Protein AF-0000000074029827 (afdb_homodimer)

Solvent-accessible surface area (backbone atoms only — not comparable to full-atom values): 20077 Å² total; per-residue (Å²): 106,70,66,58,50,53,51,23,41,53,33,20,45,61,33,64,25,46,60,49,81,31,71,35,63,67,57,44,48,53,52,51,54,60,72,42,65,88,55,52,42,36,9,39,39,93,33,58,38,49,54,74,58,47,48,67,61,53,40,48,75,71,68,38,49,73,27,43,38,88,80,49,56,79,92,47,23,65,62,28,46,53,51,15,33,64,13,56,30,29,38,35,50,58,49,14,33,24,45,70,36,36,39,37,36,70,30,34,55,33,62,50,66,35,33,68,35,37,68,19,48,29,29,42,32,43,35,22,54,74,34,58,22,78,36,70,68,51,26,51,50,44,30,43,51,55,26,48,14,60,48,30,40,74,71,66,38,80,32,70,17,33,75,72,48,43,64,72,84,72,73,47,93,53,58,46,74,13,31,37,39,33,38,58,28,48,29,74,68,30,53,46,33,39,39,39,22,66,38,81,46,59,84,108,69,67,57,50,53,51,22,41,52,33,20,44,64,34,64,26,47,61,48,81,29,72,37,64,66,56,43,48,53,52,51,55,60,72,44,65,88,53,51,42,34,8,41,38,90,35,57,38,51,57,75,60,45,47,69,59,54,42,47,76,71,68,36,49,71,26,40,39,87,80,49,57,79,91,47,23,66,62,28,46,53,52,15,33,64,14,54,32,30,39,34,50,59,50,13,34,25,45,70,36,34,40,37,37,69,32,33,55,32,62,50,67,34,33,68,34,36,68,19,48,28,28,41,34,43,35,24,54,76,33,58,22,78,35,70,68,51,28,52,51,44,28,41,50,53,27,47,13,58,49,29,42,73,70,66,37,81,32,69,17,33,74,70,49,45,64,72,84,72,74,45,93,52,57,45,73,14,31,38,37,34,38,56,29,48,29,74,68,31,53,48,34,39,39,38,21,66,37,81,47,60,86

Sequence (406 aa):
METIVKELIRNLEKRKINAKFFNTKEEAKTEILKELETHTNIGIGGSMTIMEMNLHEELMKKGKNVHWHWLVEPEKRNEVRQLASNADVYLTSTNALTESGELVNIDGMGNRVSAMYYGPKKVVVVCGINKICSDLISAMDRIKAEACPPNAKRLGLKTPCALTGNCNNCLSEDRMCNVTVIINHKPMTIDLNVYIIGESLGFMETIVKELIRNLEKRKINAKFFNTKEEAKTEILKELETHTNIGIGGSMTIMEMNLHEELMKKGKNVHWHWLVEPEKRNEVRQLASNADVYLTSTNALTESGELVNIDGMGNRVSAMYYGPKKVVVVCGINKICSDLISAMDRIKAEACPPNAKRLGLKTPCALTGNCNNCLSEDRMCNVTVIINHKPMTIDLNVYIIGESLGF

Structure (mmCIF, N/CA/C/O backbone):
data_AF-0000000074029827-model_v1
#
loop_
_entity.id
_entity.type
_entity.pdbx_description
1 polymer 'Uncharacterized ACR, YkgG family COG1556'
#
loop_
_atom_site.group_PDB
_atom_site.id
_atom_site.type_symbol
_atom_site.label_atom_id
_atom_s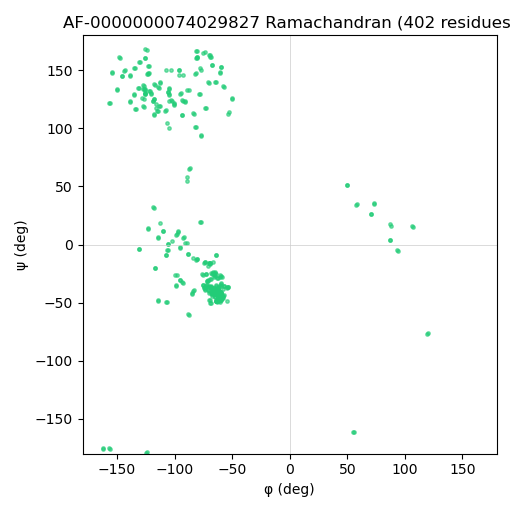ite.label_alt_id
_atom_site.label_comp_id
_atom_site.label_asym_id
_atom_site.label_entity_id
_atom_site.label_seq_id
_atom_site.pdbx_PDB_ins_code
_atom_site.Cartn_x
_atom_site.Cartn_y
_atom_site.Cartn_z
_atom_site.occupancy
_atom_site.B_iso_or_equiv
_atom_site.auth_seq_id
_atom_site.auth_comp_id
_atom_site.auth_asym_id
_atom_site.auth_atom_id
_atom_site.pdbx_PDB_model_num
ATOM 1 N N . MET A 1 1 ? 4.23 16.156 26.719 1 69.12 1 MET A N 1
ATOM 2 C CA . MET A 1 1 ? 3.932 16.203 25.297 1 69.12 1 MET A CA 1
ATOM 3 C C . MET A 1 1 ? 5.152 16.641 24.5 1 69.12 1 MET A C 1
ATOM 5 O O . MET A 1 1 ? 5.516 16 23.5 1 69.12 1 MET A O 1
ATOM 9 N N . GLU A 1 2 ? 5.898 17.547 25.078 1 76.81 2 GLU A N 1
ATOM 10 C CA . GLU A 1 2 ? 7.074 18.062 24.375 1 76.81 2 GLU A CA 1
ATOM 11 C C . GLU A 1 2 ? 8.156 16.984 24.266 1 76.81 2 GLU A C 1
ATOM 13 O O . GLU A 1 2 ? 8.742 16.781 23.203 1 76.81 2 GLU A O 1
ATOM 18 N N . THR A 1 3 ? 8.25 16.172 25.344 1 87.12 3 THR A N 1
ATOM 19 C CA . THR A 1 3 ? 9.297 15.156 25.344 1 87.12 3 THR A CA 1
ATOM 20 C C . THR A 1 3 ? 8.938 14.016 24.375 1 87.12 3 THR A C 1
ATOM 22 O O . THR A 1 3 ? 9.797 13.523 23.656 1 87.12 3 THR A O 1
ATOM 25 N N . ILE A 1 4 ? 7.664 13.727 24.344 1 91.25 4 ILE A N 1
ATOM 26 C CA . ILE A 1 4 ? 7.207 12.633 23.5 1 91.25 4 ILE A CA 1
ATOM 27 C C . ILE A 1 4 ? 7.402 13 22.031 1 91.25 4 ILE A C 1
ATOM 29 O O . ILE A 1 4 ? 7.879 12.188 21.234 1 91.25 4 ILE A O 1
ATOM 33 N N . VAL A 1 5 ? 7.113 14.211 21.719 1 96.12 5 VAL A N 1
ATOM 34 C CA . VAL A 1 5 ? 7.203 14.664 20.344 1 96.12 5 VAL A CA 1
ATOM 35 C C . VAL A 1 5 ? 8.672 14.742 19.922 1 96.12 5 VAL A C 1
ATOM 37 O O . VAL A 1 5 ? 9.016 14.383 18.797 1 96.12 5 VAL A O 1
ATOM 40 N N . LYS A 1 6 ? 9.492 15.188 20.781 1 96.62 6 LYS A N 1
ATOM 41 C CA . LYS A 1 6 ? 10.922 15.258 20.484 1 96.62 6 LYS A CA 1
ATOM 42 C C . LYS A 1 6 ? 11.484 13.867 20.203 1 96.62 6 LYS A C 1
ATOM 44 O O . LYS A 1 6 ? 12.242 13.68 19.25 1 96.62 6 LYS A O 1
ATOM 49 N N . GLU A 1 7 ? 11.117 12.953 21.062 1 97.5 7 GLU A N 1
ATOM 50 C CA . GLU A 1 7 ? 11.562 11.578 20.859 1 97.5 7 GLU A CA 1
ATOM 51 C C . GLU A 1 7 ? 10.992 11 19.562 1 97.5 7 GLU A C 1
ATOM 53 O O . GLU A 1 7 ? 11.688 10.273 18.844 1 97.5 7 GLU A O 1
ATOM 58 N N . LEU A 1 8 ? 9.75 11.336 19.328 1 98.31 8 LEU A N 1
ATOM 59 C CA . LEU A 1 8 ? 9.102 10.883 18.109 1 98.31 8 LEU A CA 1
ATOM 60 C C . LEU A 1 8 ? 9.836 11.414 16.875 1 98.31 8 LEU A C 1
ATOM 62 O O . LEU A 1 8 ? 10.078 10.672 15.922 1 98.31 8 LEU A O 1
ATOM 66 N N . ILE A 1 9 ? 10.219 12.641 16.844 1 98.25 9 ILE A N 1
ATOM 67 C CA . ILE A 1 9 ? 10.938 13.242 15.727 1 98.25 9 ILE A CA 1
ATOM 68 C C . ILE A 1 9 ? 12.273 12.531 15.531 1 98.25 9 ILE A C 1
ATOM 70 O O . ILE A 1 9 ? 12.656 12.211 14.398 1 98.25 9 ILE A O 1
ATOM 74 N N . ARG A 1 10 ? 12.961 12.242 16.609 1 98.06 10 AR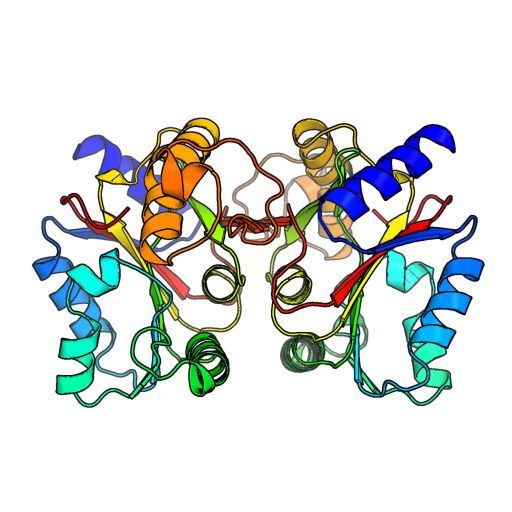G A N 1
ATOM 75 C CA . ARG A 1 10 ? 14.227 11.516 16.531 1 98.06 10 ARG A CA 1
ATOM 76 C C . ARG A 1 10 ? 14.016 10.125 15.938 1 98.06 10 ARG A C 1
ATOM 78 O O . ARG A 1 10 ? 14.828 9.672 15.125 1 98.06 10 ARG A O 1
ATOM 85 N N . ASN A 1 11 ? 12.969 9.484 16.375 1 98.06 11 ASN A N 1
ATOM 86 C CA . ASN A 1 11 ? 12.672 8.148 15.859 1 98.06 11 ASN A CA 1
ATOM 87 C C . ASN A 1 11 ? 12.336 8.18 14.375 1 98.06 11 ASN A C 1
ATOM 89 O O . ASN A 1 11 ? 12.727 7.281 13.625 1 98.06 11 ASN A O 1
ATOM 93 N N . LEU A 1 12 ? 11.57 9.203 13.922 1 98.38 12 LEU A N 1
ATOM 94 C CA . LEU A 1 12 ? 11.289 9.383 12.5 1 98.38 12 LEU A CA 1
ATOM 95 C C . LEU A 1 12 ? 12.578 9.586 11.711 1 98.38 12 LEU A C 1
ATOM 97 O O . LEU A 1 12 ? 12.758 8.984 10.648 1 98.38 12 LEU A O 1
ATOM 101 N N . GLU A 1 13 ? 13.461 10.32 12.25 1 97.75 13 GLU A N 1
ATOM 102 C CA . GLU A 1 13 ? 14.727 10.594 11.57 1 97.75 13 GLU A CA 1
ATOM 103 C C . GLU A 1 13 ? 15.578 9.336 11.461 1 97.75 13 GLU A C 1
ATOM 105 O O . GLU A 1 13 ? 16.281 9.141 10.461 1 97.75 13 GLU A O 1
ATOM 110 N N . LYS A 1 14 ? 15.547 8.492 12.5 1 96.75 14 LYS A N 1
ATOM 111 C CA . LYS A 1 14 ? 16.234 7.207 12.438 1 96.75 14 LYS A CA 1
ATOM 112 C C . LYS A 1 14 ? 15.719 6.355 11.281 1 96.75 14 LYS A C 1
ATOM 114 O O . LYS A 1 14 ? 16.453 5.527 10.734 1 96.75 14 LYS A O 1
ATOM 119 N N . ARG A 1 15 ? 14.508 6.547 10.914 1 97.12 15 ARG A N 1
ATOM 120 C CA . ARG A 1 15 ? 13.875 5.828 9.812 1 97.12 15 ARG A CA 1
ATOM 121 C C . ARG A 1 15 ? 14.023 6.594 8.5 1 97.12 15 ARG A C 1
ATOM 123 O O . ARG A 1 15 ? 13.367 6.27 7.508 1 97.12 15 ARG A O 1
ATOM 130 N N . LYS A 1 16 ? 14.766 7.676 8.5 1 96.56 16 LYS A N 1
ATOM 131 C CA . LYS A 1 16 ? 15.094 8.523 7.355 1 96.56 16 LYS A CA 1
ATOM 132 C C . LYS A 1 16 ? 13.875 9.312 6.887 1 96.56 16 LYS A C 1
ATOM 134 O O . LYS A 1 16 ? 13.781 9.68 5.715 1 96.56 16 LYS A O 1
ATOM 139 N N . ILE A 1 17 ? 12.961 9.547 7.812 1 97.94 17 ILE A N 1
ATOM 140 C CA . ILE A 1 17 ? 11.789 10.367 7.551 1 97.94 17 ILE A CA 1
ATOM 141 C C . ILE A 1 17 ? 11.977 11.758 8.156 1 97.94 17 ILE A C 1
ATOM 143 O O . ILE A 1 17 ? 12.219 11.883 9.359 1 97.94 17 ILE A O 1
ATOM 147 N N . ASN A 1 18 ? 11.852 12.766 7.273 1 97.94 18 ASN A N 1
ATOM 148 C CA . ASN A 1 18 ? 11.93 14.133 7.773 1 97.94 18 ASN A CA 1
ATOM 149 C C . ASN A 1 18 ? 10.711 14.5 8.609 1 97.94 18 ASN A C 1
ATOM 151 O O . ASN A 1 18 ? 9.586 14.125 8.266 1 97.94 18 ASN A O 1
ATOM 155 N N . ALA A 1 19 ? 11 15.227 9.719 1 98.56 19 ALA A N 1
ATOM 156 C CA . ALA A 1 19 ? 9.867 15.578 10.57 1 98.56 19 ALA A CA 1
ATOM 157 C C . ALA A 1 19 ? 10.07 16.953 11.203 1 98.56 19 ALA A C 1
ATOM 159 O O . ALA A 1 19 ? 11.203 17.359 11.484 1 98.56 19 ALA A O 1
ATOM 160 N N . LYS A 1 20 ? 8.992 17.641 11.344 1 98.31 20 LYS A N 1
ATOM 161 C CA . LYS A 1 20 ? 8.938 18.922 12.039 1 98.31 20 LYS A CA 1
ATOM 162 C C . LYS A 1 20 ? 7.746 18.984 12.984 1 98.31 20 LYS A C 1
ATOM 164 O O . LYS A 1 20 ? 6.766 18.266 12.805 1 98.31 20 LYS A O 1
ATOM 169 N N . PHE A 1 21 ? 7.961 19.812 14.055 1 98.5 21 PHE A N 1
ATOM 170 C CA . PHE A 1 21 ? 6.863 20.094 14.977 1 98.5 21 PHE A CA 1
ATOM 171 C C . PHE A 1 21 ? 6.438 21.547 14.906 1 98.5 21 PHE A C 1
ATOM 173 O O . PHE A 1 21 ? 7.281 22.438 14.797 1 98.5 21 PHE A O 1
ATOM 180 N N . PHE A 1 22 ? 5.102 21.75 14.859 1 98.38 22 PHE A N 1
ATOM 181 C CA . PHE A 1 22 ? 4.5 23.078 14.938 1 98.38 22 PHE A CA 1
ATOM 182 C C . PHE A 1 22 ? 3.502 23.156 16.094 1 98.38 22 PHE A C 1
ATOM 184 O O . PHE A 1 22 ? 2.766 22.188 16.328 1 98.38 22 PHE A O 1
ATOM 191 N N . ASN A 1 23 ? 3.4 24.312 16.703 1 97.75 23 ASN A N 1
ATOM 192 C CA . ASN A 1 23 ? 2.451 24.469 17.797 1 97.75 23 ASN A CA 1
ATOM 193 C C . ASN A 1 23 ? 1.015 24.547 17.297 1 97.75 23 ASN A C 1
ATOM 195 O O . ASN A 1 23 ? 0.091 24.062 17.953 1 97.75 23 ASN A O 1
ATOM 199 N N . THR A 1 24 ? 0.841 25.203 16.141 1 98.31 24 THR A N 1
ATOM 200 C CA . THR A 1 24 ? -0.502 25.422 15.617 1 98.31 24 THR A CA 1
ATOM 201 C C . THR A 1 24 ? -0.573 25.016 14.141 1 98.31 24 THR A C 1
ATOM 203 O O . THR A 1 24 ? 0.445 25.016 13.445 1 98.31 24 THR A O 1
ATOM 206 N N . LYS A 1 25 ? -1.834 24.719 13.719 1 98.38 25 LYS A N 1
ATOM 207 C CA . LYS A 1 25 ? -2.037 24.406 12.312 1 98.38 25 LYS A CA 1
ATOM 208 C C . LYS A 1 25 ? -1.686 25.594 11.422 1 98.38 25 LYS A C 1
ATOM 210 O O . LYS A 1 25 ? -1.23 25.422 10.289 1 98.38 25 LYS A O 1
ATOM 215 N N . GLU A 1 26 ? -1.827 26.844 11.945 1 98.5 26 GLU A N 1
ATOM 216 C CA . GLU A 1 26 ? -1.499 28.031 11.172 1 98.5 26 GLU A CA 1
ATOM 217 C C . GLU A 1 26 ? 0.001 28.125 10.906 1 98.5 26 GLU A C 1
ATOM 219 O O . GLU A 1 26 ? 0.42 28.484 9.812 1 98.5 26 GLU A O 1
ATOM 224 N N . GLU A 1 27 ? 0.757 27.781 11.898 1 98.62 27 GLU A N 1
ATOM 225 C CA . GLU A 1 27 ? 2.205 27.75 11.711 1 98.62 27 GLU A CA 1
ATOM 226 C C . GLU A 1 27 ? 2.607 26.734 10.648 1 98.62 27 GLU A C 1
ATOM 228 O O . GLU A 1 27 ? 3.432 27.031 9.781 1 98.62 27 GLU A O 1
ATOM 233 N N . ALA A 1 28 ? 2.064 25.562 10.75 1 98.56 28 ALA A N 1
ATOM 234 C CA . ALA A 1 28 ? 2.359 24.516 9.789 1 98.56 28 ALA A CA 1
ATOM 235 C C . ALA A 1 28 ? 1.939 24.922 8.383 1 98.56 28 ALA A C 1
ATOM 237 O O . ALA A 1 28 ? 2.682 24.703 7.418 1 98.56 28 ALA A O 1
ATOM 238 N N . LYS A 1 29 ? 0.775 25.516 8.312 1 98.5 29 LYS A N 1
ATOM 239 C CA . LYS A 1 29 ? 0.267 25.984 7.023 1 98.5 29 LYS A CA 1
ATOM 240 C C . LYS A 1 29 ? 1.229 26.984 6.379 1 98.5 29 LYS A C 1
ATOM 242 O O . LYS A 1 29 ? 1.534 26.875 5.191 1 98.5 29 LYS A O 1
ATOM 247 N N . THR A 1 30 ? 1.667 27.891 7.148 1 98.31 30 THR A N 1
ATOM 248 C CA . THR A 1 30 ? 2.6 28.891 6.652 1 98.31 30 THR A CA 1
ATOM 249 C C . THR A 1 30 ? 3.869 28.234 6.117 1 98.31 30 THR A C 1
ATOM 251 O O . THR A 1 30 ? 4.336 28.578 5.027 1 98.31 30 THR A O 1
ATOM 254 N N . GLU A 1 31 ? 4.387 27.328 6.832 1 98.5 31 GLU A N 1
ATOM 255 C CA . GLU A 1 31 ? 5.594 26.609 6.43 1 98.5 31 GLU A CA 1
ATOM 256 C C . GLU A 1 31 ? 5.367 25.812 5.145 1 98.5 31 GLU A C 1
ATOM 258 O O . GLU A 1 31 ? 6.199 25.859 4.234 1 98.5 31 GLU A O 1
ATOM 263 N N . ILE A 1 32 ? 4.289 25.062 5.09 1 98.5 32 ILE A N 1
ATOM 264 C CA . ILE A 1 32 ? 3.977 24.234 3.93 1 98.5 32 ILE A CA 1
ATOM 265 C C . ILE A 1 32 ? 3.846 25.109 2.689 1 98.5 32 ILE A C 1
ATOM 267 O O . ILE A 1 32 ? 4.41 24.812 1.638 1 98.5 32 ILE A O 1
ATOM 271 N N . LEU A 1 33 ? 3.141 26.234 2.809 1 98.31 33 LEU A N 1
ATOM 272 C CA . LEU A 1 33 ? 2.955 27.141 1.68 1 98.31 33 LEU A CA 1
ATOM 273 C C . LEU A 1 33 ? 4.293 27.688 1.199 1 98.31 33 LE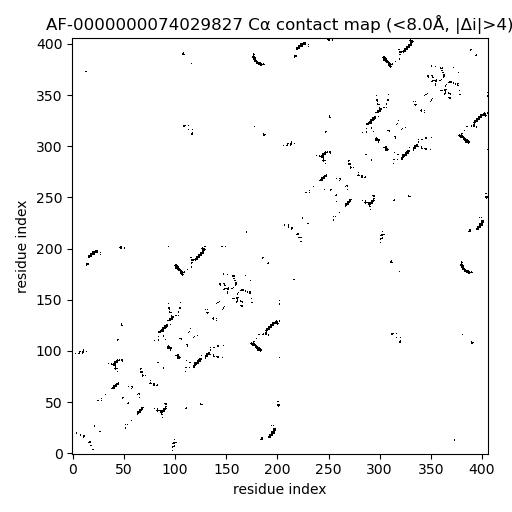U A C 1
ATOM 275 O O . LEU A 1 33 ? 4.516 27.828 -0.006 1 98.31 33 LEU A O 1
ATOM 279 N N . LYS A 1 34 ? 5.121 28 2.125 1 98.06 34 LYS A N 1
ATOM 280 C CA . LYS A 1 34 ? 6.457 28.469 1.771 1 98.06 34 LYS A CA 1
ATOM 281 C C . LYS A 1 34 ? 7.242 27.391 1.022 1 98.06 34 LYS A C 1
ATOM 283 O O . LYS A 1 34 ? 7.859 27.672 -0.007 1 98.06 34 LYS A O 1
ATOM 288 N N . GLU A 1 35 ? 7.195 26.156 1.49 1 97.5 35 GLU A N 1
ATOM 289 C CA . GLU A 1 35 ? 7.934 25.047 0.901 1 97.5 35 GLU A CA 1
ATOM 290 C C . GLU A 1 35 ? 7.43 24.719 -0.503 1 97.5 35 GLU A C 1
ATOM 292 O O . GLU A 1 35 ? 8.18 24.234 -1.343 1 97.5 35 GLU A O 1
ATOM 297 N N . LEU A 1 36 ? 6.203 25.031 -0.757 1 97.19 36 LEU A N 1
ATOM 298 C CA . LEU A 1 36 ? 5.582 24.609 -2.01 1 97.19 36 LEU A CA 1
ATOM 299 C C . LEU A 1 36 ? 5.602 25.75 -3.031 1 97.19 36 LEU A C 1
ATOM 301 O O . LEU A 1 36 ? 5.02 25.625 -4.113 1 97.19 36 LEU A O 1
ATOM 305 N N . GLU A 1 37 ? 6.289 26.828 -2.727 1 96.19 37 GLU A N 1
ATOM 306 C CA . GLU A 1 37 ? 6.293 28.016 -3.576 1 96.19 37 GLU A CA 1
ATOM 307 C C . GLU A 1 37 ? 6.754 27.672 -4.992 1 96.19 37 GLU A C 1
ATOM 309 O O . GLU A 1 37 ? 6.199 28.188 -5.969 1 96.19 37 GLU A O 1
ATOM 314 N N . THR A 1 38 ? 7.691 26.766 -5.18 1 95.81 38 THR A N 1
ATOM 315 C CA . THR A 1 38 ? 8.273 26.5 -6.492 1 95.81 38 THR A CA 1
ATOM 316 C C . THR A 1 38 ? 7.574 25.328 -7.172 1 95.81 38 THR A C 1
ATOM 318 O O . THR A 1 38 ? 7.934 24.953 -8.289 1 95.81 38 THR A O 1
ATOM 321 N N . HIS A 1 39 ? 6.648 24.734 -6.5 1 96.69 39 HIS A N 1
ATOM 322 C CA . HIS A 1 39 ? 5.906 23.625 -7.078 1 96.69 39 HIS A CA 1
ATOM 323 C C . HIS A 1 39 ? 4.586 24.094 -7.684 1 96.69 39 HIS A C 1
ATOM 325 O O . HIS A 1 39 ? 3.969 25.047 -7.18 1 96.69 39 HIS A O 1
ATOM 331 N N . THR A 1 40 ? 4.199 23.391 -8.68 1 96 40 THR A N 1
ATOM 332 C CA . THR A 1 40 ? 3.002 23.844 -9.383 1 96 40 THR A CA 1
ATOM 333 C C . THR A 1 40 ? 1.866 22.844 -9.227 1 96 40 THR A C 1
ATOM 335 O O . THR A 1 40 ? 0.726 23.219 -8.953 1 96 40 THR A O 1
ATOM 338 N N . ASN A 1 41 ? 2.111 21.547 -9.438 1 97.62 41 ASN A N 1
ATOM 339 C CA . ASN A 1 41 ? 1.092 20.516 -9.359 1 97.62 41 ASN A CA 1
ATOM 340 C C . ASN A 1 41 ? 1.043 19.875 -7.973 1 97.62 41 ASN A C 1
ATOM 342 O O . ASN A 1 41 ? 1.99 19.203 -7.559 1 97.62 41 ASN A O 1
ATOM 346 N N . ILE A 1 42 ? -0.057 20.172 -7.316 1 98.62 42 ILE A N 1
ATOM 347 C CA . ILE A 1 42 ? -0.218 19.688 -5.949 1 98.62 42 ILE A CA 1
ATOM 348 C C . ILE A 1 42 ? -1.401 18.719 -5.879 1 98.62 42 ILE A C 1
ATOM 350 O O . ILE A 1 42 ? -2.516 19.062 -6.277 1 98.62 42 ILE A O 1
ATOM 354 N N . GLY A 1 43 ? -1.137 17.516 -5.469 1 98.56 43 GLY A N 1
ATOM 355 C CA . GLY A 1 43 ? -2.197 16.578 -5.16 1 98.56 43 GLY A CA 1
ATOM 356 C C . GLY A 1 43 ? -2.547 16.531 -3.686 1 98.56 43 GLY A C 1
ATOM 357 O O . GLY A 1 43 ? -1.676 16.703 -2.83 1 98.56 43 GLY A O 1
ATOM 358 N N . ILE A 1 44 ? -3.824 16.312 -3.408 1 98.62 44 ILE A N 1
ATOM 359 C CA . ILE A 1 44 ? -4.285 16.172 -2.031 1 98.62 44 ILE A CA 1
ATOM 360 C C . ILE A 1 44 ? -5.074 14.875 -1.877 1 98.62 44 ILE A C 1
ATOM 362 O O . ILE A 1 44 ? -5.977 14.594 -2.668 1 98.62 44 ILE A O 1
ATOM 366 N N . GLY A 1 45 ? -4.648 14.047 -0.918 1 97.44 45 GLY A N 1
ATOM 367 C CA . GLY A 1 45 ? -5.406 12.852 -0.573 1 97.44 45 GLY A CA 1
ATOM 368 C C . GLY A 1 45 ? -6.578 13.141 0.349 1 97.44 45 GLY A C 1
ATOM 369 O O . GLY A 1 45 ? -6.691 14.234 0.896 1 97.44 45 GLY A O 1
ATOM 370 N N . GLY A 1 46 ? -7.523 12.211 0.407 1 94.5 46 GLY A N 1
ATOM 371 C CA . GLY A 1 46 ? -8.609 12.375 1.359 1 94.5 46 GLY A CA 1
ATOM 372 C C . GLY A 1 46 ? -8.125 12.594 2.781 1 94.5 46 GLY A C 1
ATOM 373 O O . GLY A 1 46 ? -7.574 11.688 3.404 1 94.5 46 GLY A O 1
ATOM 374 N N . SER A 1 47 ? -8.383 13.82 3.262 1 96.81 47 SER A N 1
ATOM 375 C CA . SER A 1 47 ? -7.879 14.172 4.586 1 96.81 47 SER A CA 1
ATOM 376 C C . SER A 1 47 ? -8.703 15.297 5.211 1 96.81 47 SER A C 1
ATOM 378 O O . SER A 1 47 ? -8.727 16.406 4.699 1 96.81 47 SER A O 1
ATOM 380 N N . MET A 1 48 ? -9.25 14.992 6.352 1 96.88 48 MET A N 1
ATOM 381 C CA . MET A 1 48 ? -9.945 16 7.137 1 96.88 48 MET A CA 1
ATOM 382 C C . MET A 1 48 ? -8.961 17 7.734 1 96.88 48 MET A C 1
ATOM 384 O O . MET A 1 48 ? -9.289 18.188 7.898 1 96.88 48 MET A O 1
ATOM 388 N N . THR A 1 49 ? -7.797 16.531 8.023 1 97.94 49 THR A N 1
ATOM 389 C CA . THR A 1 49 ? -6.762 17.422 8.555 1 97.94 49 THR A CA 1
ATOM 390 C C . THR A 1 49 ? -6.426 18.516 7.555 1 97.94 49 THR A C 1
ATOM 392 O O . THR A 1 49 ? -6.422 19.703 7.91 1 97.94 49 THR A O 1
ATOM 395 N N . ILE A 1 50 ? -6.199 18.125 6.32 1 98.06 50 ILE A N 1
ATOM 396 C CA . ILE A 1 50 ? -5.871 19.094 5.273 1 98.06 50 ILE A CA 1
ATOM 397 C C . ILE A 1 50 ? -7.039 20.062 5.078 1 98.06 50 ILE A C 1
ATOM 399 O O . ILE A 1 50 ? -6.832 21.266 4.898 1 98.06 50 ILE A O 1
ATOM 403 N N . MET A 1 51 ? -8.227 19.469 5.141 1 96.94 51 MET A N 1
ATOM 404 C CA . MET A 1 51 ? -9.43 20.297 5.02 1 96.94 51 MET A CA 1
ATOM 405 C C . MET A 1 51 ? -9.484 21.344 6.133 1 96.94 51 MET A C 1
ATOM 407 O O . MET A 1 51 ? -9.727 22.516 5.871 1 96.94 51 MET A O 1
ATOM 411 N N . GLU A 1 52 ? -9.258 20.922 7.312 1 97.5 52 GLU A N 1
ATOM 412 C CA . GLU A 1 52 ? -9.336 21.812 8.477 1 97.5 52 GLU A CA 1
ATOM 413 C C . GLU A 1 52 ? -8.266 22.891 8.422 1 97.5 52 GLU A C 1
ATOM 415 O O . GLU A 1 52 ? -8.438 23.969 8.992 1 97.5 52 GLU A O 1
ATOM 420 N N . MET A 1 53 ? -7.234 22.625 7.75 1 97.94 53 MET A N 1
ATOM 421 C CA . MET A 1 53 ? -6.141 23.578 7.641 1 97.94 53 MET A CA 1
ATOM 422 C C . MET A 1 53 ? -6.414 24.594 6.539 1 97.94 53 MET A C 1
ATOM 424 O O . MET A 1 53 ? -5.684 25.578 6.398 1 97.94 53 MET A O 1
ATOM 428 N N . ASN A 1 54 ? -7.398 24.375 5.719 1 96.94 54 ASN A N 1
ATOM 429 C CA . ASN A 1 54 ? -7.754 25.234 4.602 1 96.94 54 ASN A CA 1
ATOM 430 C C . ASN A 1 54 ? -6.594 25.406 3.621 1 96.94 54 ASN A C 1
ATOM 432 O O . ASN A 1 54 ? -6.383 26.484 3.074 1 96.94 54 ASN A O 1
ATOM 436 N N . LEU A 1 55 ? -5.84 24.344 3.469 1 97.56 55 LEU A N 1
ATOM 437 C CA . LEU A 1 55 ? -4.66 24.391 2.611 1 97.56 55 LEU A CA 1
ATOM 438 C C . LEU A 1 55 ? -5.059 24.5 1.144 1 97.56 55 LEU A C 1
ATOM 440 O O . LEU A 1 55 ? -4.406 25.203 0.368 1 97.56 55 LEU A O 1
ATOM 444 N N . HIS A 1 56 ? -6.062 23.75 0.802 1 97.06 56 HIS A N 1
ATOM 445 C CA . HIS A 1 56 ? -6.512 23.75 -0.585 1 97.06 56 HIS A CA 1
ATOM 446 C C . HIS A 1 56 ? -6.816 25.172 -1.061 1 97.06 56 HIS A C 1
ATOM 448 O O . HIS A 1 56 ? -6.336 25.594 -2.117 1 97.06 56 HIS A O 1
ATOM 454 N N . GLU A 1 57 ? -7.574 25.953 -0.281 1 96.88 57 GLU A N 1
ATOM 455 C CA . GLU A 1 57 ? -7.98 27.312 -0.644 1 96.88 57 GLU A CA 1
ATOM 456 C C . GLU A 1 57 ? -6.773 28.234 -0.787 1 96.88 57 GLU A C 1
ATOM 458 O O . GLU A 1 57 ? -6.695 29.016 -1.73 1 96.88 57 GLU A O 1
ATOM 463 N N . GLU A 1 58 ? -5.902 28.109 0.095 1 97.81 58 GLU A N 1
ATOM 464 C CA . GLU A 1 58 ? -4.719 28.953 0.065 1 97.81 58 GLU A CA 1
ATOM 465 C C . GLU A 1 58 ? -3.848 28.656 -1.149 1 97.81 58 GLU A C 1
ATOM 467 O O . GLU A 1 58 ? -3.285 29.562 -1.761 1 97.81 58 GLU A O 1
ATOM 472 N N . LEU A 1 59 ? -3.752 27.375 -1.48 1 98.19 59 LEU A N 1
ATOM 473 C CA . LEU A 1 59 ? -2.951 26.969 -2.633 1 98.19 59 LEU A CA 1
ATOM 474 C C . LEU A 1 59 ? -3.584 27.453 -3.93 1 98.19 59 LEU A C 1
ATOM 476 O O . LEU A 1 59 ? -2.879 27.906 -4.836 1 98.19 59 LEU A O 1
ATOM 480 N N . MET A 1 60 ? -4.875 27.391 -3.939 1 97.12 60 MET A N 1
ATOM 481 C CA . MET A 1 60 ? -5.598 27.891 -5.105 1 97.12 60 MET A CA 1
ATOM 482 C C . MET A 1 60 ? -5.398 29.391 -5.266 1 97.12 60 MET A C 1
ATOM 484 O O . MET A 1 60 ? -5.203 29.875 -6.383 1 97.12 60 MET A O 1
ATOM 488 N N . LYS A 1 61 ? -5.453 30.109 -4.195 1 97.06 61 LYS A N 1
ATOM 489 C CA . LYS A 1 61 ? -5.242 31.547 -4.215 1 97.06 61 LYS A CA 1
ATOM 490 C C . LYS A 1 61 ? -3.854 31.906 -4.738 1 97.06 61 LYS A C 1
ATOM 492 O O . LYS A 1 61 ? -3.658 32.938 -5.352 1 97.06 61 LYS A O 1
ATOM 497 N N . LYS A 1 62 ? -2.961 31 -4.566 1 96.94 62 LYS A N 1
ATOM 498 C CA . LYS A 1 62 ? -1.582 31.234 -4.988 1 96.94 62 LYS A CA 1
ATOM 499 C C . LYS A 1 62 ? -1.356 30.766 -6.422 1 96.94 62 LYS A C 1
ATOM 501 O O . LYS A 1 62 ? -0.224 30.75 -6.906 1 96.94 62 LYS A O 1
ATOM 506 N N . GLY A 1 63 ? -2.379 30.266 -7.055 1 96.25 63 GLY A N 1
ATOM 507 C CA . GLY A 1 63 ? -2.32 29.938 -8.469 1 96.25 63 GLY A CA 1
ATOM 508 C C . GLY A 1 63 ? -1.801 28.531 -8.734 1 96.25 63 GLY A C 1
ATOM 509 O O . GLY A 1 63 ? -1.335 28.234 -9.836 1 96.25 63 GLY A O 1
ATOM 510 N N . LYS A 1 64 ? -1.812 27.688 -7.758 1 97.94 64 LYS A N 1
ATOM 511 C CA . LYS A 1 64 ? -1.355 26.312 -7.941 1 97.94 64 LYS A CA 1
ATOM 512 C C . LYS A 1 64 ? -2.412 25.469 -8.648 1 97.94 64 LYS A C 1
ATOM 514 O O . LYS A 1 64 ? -3.604 25.781 -8.594 1 97.94 64 LYS A O 1
ATOM 519 N N . ASN A 1 65 ? -1.952 24.453 -9.375 1 97.81 65 ASN A N 1
ATOM 520 C CA . ASN A 1 65 ? -2.834 23.391 -9.852 1 97.81 65 ASN A CA 1
ATOM 521 C C . ASN A 1 65 ? -3.072 22.344 -8.781 1 97.81 65 ASN A C 1
ATOM 523 O O . ASN A 1 65 ? -2.209 21.5 -8.531 1 97.81 65 ASN A O 1
ATOM 527 N N . VAL A 1 66 ? -4.23 22.453 -8.164 1 98.19 66 VAL A N 1
ATOM 528 C CA . VAL A 1 66 ? -4.512 21.578 -7.035 1 98.19 66 VAL A CA 1
ATOM 529 C C . VAL A 1 66 ? -5.488 20.484 -7.461 1 98.19 66 VAL A C 1
ATOM 531 O O . VAL A 1 66 ? -6.574 20.781 -7.969 1 98.19 66 VAL A O 1
ATOM 534 N N . HIS A 1 67 ? -5.117 19.234 -7.297 1 98.19 67 HIS A N 1
ATOM 535 C CA . HIS A 1 67 ? -5.949 18.078 -7.594 1 98.19 67 HIS A CA 1
ATOM 536 C C . HIS A 1 67 ? -6.453 17.422 -6.312 1 98.19 67 HIS A C 1
ATOM 538 O O . HIS A 1 67 ? -5.695 16.734 -5.617 1 98.19 67 HIS A O 1
ATOM 544 N N . TRP A 1 68 ? -7.691 17.656 -6.039 1 98.31 68 TRP A N 1
ATOM 545 C CA . TRP A 1 68 ? -8.352 17.078 -4.875 1 98.31 68 TRP A CA 1
ATOM 546 C C . TRP A 1 68 ? -9.719 16.516 -5.25 1 98.31 68 TRP A C 1
ATOM 548 O O . TRP A 1 68 ? -10.625 17.266 -5.605 1 98.31 68 TRP A O 1
ATOM 558 N N . HIS A 1 69 ? -9.82 15.195 -5.086 1 97.06 69 HIS A N 1
ATOM 559 C CA . HIS A 1 69 ? -11.008 14.508 -5.594 1 97.06 69 HIS A CA 1
ATOM 560 C C . HIS A 1 69 ? -12.242 14.875 -4.781 1 97.06 69 HIS A C 1
ATOM 562 O O . HIS A 1 69 ? -13.367 14.672 -5.238 1 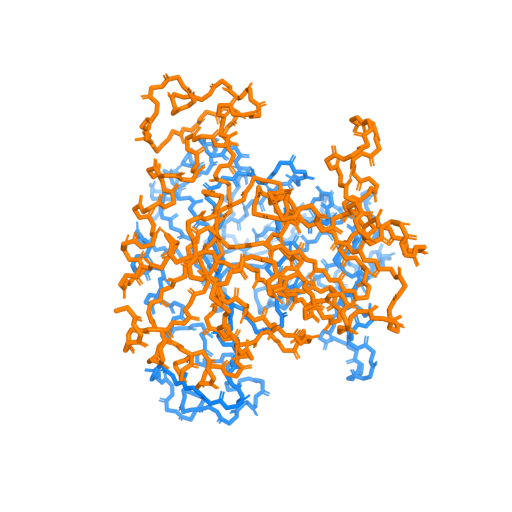97.06 69 HIS A O 1
ATOM 568 N N . TRP A 1 70 ? -12.047 15.445 -3.592 1 95.75 70 TRP A N 1
ATOM 569 C CA . TRP A 1 70 ? -13.172 15.805 -2.734 1 95.75 70 TRP A CA 1
ATOM 570 C C . TRP A 1 70 ? -13.938 16.984 -3.307 1 95.75 70 TRP A C 1
ATOM 572 O O . TRP A 1 70 ? -15.078 17.25 -2.912 1 95.75 70 TRP A O 1
ATOM 582 N N . LEU A 1 71 ? -13.359 17.688 -4.16 1 94.12 71 LEU A N 1
ATOM 583 C CA . LEU A 1 71 ? -13.938 18.969 -4.562 1 94.12 71 LEU A CA 1
ATOM 584 C C . LEU A 1 71 ? -14.406 18.922 -6.012 1 94.12 71 LEU A C 1
ATOM 586 O O . LEU A 1 71 ? -14.562 19.969 -6.652 1 94.12 71 LEU A O 1
ATOM 590 N N . VAL A 1 72 ? -14.57 17.781 -6.527 1 96.06 72 VAL A N 1
ATOM 591 C CA . VAL A 1 72 ? -15.039 17.641 -7.906 1 96.06 72 VAL A CA 1
ATOM 592 C C . VAL A 1 72 ? -16.281 16.75 -7.945 1 96.06 72 VAL A C 1
ATOM 594 O O . VAL A 1 72 ? -16.609 16.109 -6.949 1 96.06 72 VAL A O 1
ATOM 597 N N . GLU A 1 73 ? -16.938 16.734 -9.086 1 96.31 73 GLU A N 1
ATOM 598 C CA . GLU A 1 73 ? -18.094 15.852 -9.273 1 96.31 73 GLU A CA 1
ATOM 599 C C . GLU A 1 73 ? -17.672 14.383 -9.273 1 96.31 73 GLU A C 1
ATOM 601 O O . GLU A 1 73 ? -16.562 14.055 -9.664 1 96.31 73 GLU A O 1
ATOM 606 N N . PRO A 1 74 ? -18.578 13.539 -8.914 1 94.44 74 PRO A N 1
ATOM 607 C CA . PRO A 1 74 ? -18.281 12.109 -8.781 1 94.44 74 PRO A CA 1
ATOM 608 C C . PRO A 1 74 ? -17.672 11.516 -10.055 1 94.44 74 PRO A C 1
ATOM 610 O O . PRO A 1 74 ? -16.766 10.688 -9.977 1 94.44 74 PRO A O 1
ATOM 613 N N . GLU A 1 75 ? -18.109 11.945 -11.195 1 95.19 75 GLU A N 1
ATOM 614 C CA . GLU A 1 75 ? -17.672 11.367 -12.461 1 95.19 75 GLU A CA 1
ATOM 615 C C . GLU A 1 75 ? -16.219 11.711 -12.75 1 95.19 75 GLU A C 1
ATOM 617 O O . GLU A 1 75 ? -15.562 11.039 -13.555 1 95.19 75 GLU A O 1
ATOM 622 N N . LYS A 1 76 ? -15.695 12.711 -12.023 1 97.12 76 LYS A N 1
ATOM 623 C CA . LYS A 1 76 ? -14.344 13.18 -12.297 1 97.12 76 LYS A CA 1
ATOM 624 C C . LYS A 1 76 ? -13.367 12.719 -11.219 1 97.12 76 LYS A C 1
ATOM 626 O O . LYS A 1 76 ? -12.164 12.938 -11.328 1 97.12 76 LYS A O 1
ATOM 631 N N . ARG A 1 77 ? -13.82 12.102 -10.211 1 96.5 77 ARG A N 1
ATOM 632 C CA . ARG A 1 77 ? -13.023 11.797 -9.031 1 96.5 77 ARG A CA 1
ATOM 633 C C . ARG A 1 77 ? -11.859 10.883 -9.383 1 96.5 77 ARG A C 1
ATOM 635 O O . ARG A 1 77 ? -10.734 11.102 -8.93 1 96.5 77 ARG A O 1
ATOM 642 N N . ASN A 1 78 ? -12.164 9.891 -10.227 1 94.38 78 ASN A N 1
ATOM 643 C CA . ASN A 1 78 ? -11.102 8.945 -10.562 1 94.38 78 ASN A CA 1
ATOM 644 C C . ASN A 1 78 ? -9.969 9.633 -11.328 1 94.38 78 ASN A C 1
ATOM 646 O O . ASN A 1 78 ? -8.797 9.383 -11.062 1 94.38 78 ASN A O 1
ATOM 650 N N . GLU A 1 79 ? -10.32 10.383 -12.234 1 95.88 79 GLU A N 1
ATOM 651 C CA . GLU A 1 79 ? -9.328 11.133 -12.992 1 95.88 79 GLU A CA 1
ATOM 652 C C . GLU A 1 79 ? -8.516 12.047 -12.086 1 95.88 79 GLU A C 1
ATOM 654 O O . GLU A 1 79 ? -7.289 12.109 -12.188 1 95.88 79 GLU A O 1
ATOM 659 N N . VAL A 1 80 ? -9.133 12.703 -11.164 1 97.56 80 VAL A N 1
ATOM 660 C CA . VAL A 1 80 ? -8.477 13.656 -10.273 1 97.56 80 VAL A CA 1
ATOM 661 C C . VAL A 1 80 ? -7.578 12.914 -9.297 1 97.56 80 VAL A C 1
ATOM 663 O O . VAL A 1 80 ? -6.488 13.383 -8.953 1 97.56 80 VAL A O 1
ATOM 666 N N . ARG A 1 81 ? -8.008 11.719 -8.852 1 96.88 81 ARG A N 1
ATOM 667 C CA . ARG A 1 81 ? -7.156 10.875 -8.016 1 96.88 81 ARG A CA 1
ATOM 668 C C . ARG A 1 81 ? -5.863 10.516 -8.734 1 96.88 81 ARG A C 1
ATOM 670 O O . ARG A 1 81 ? -4.785 10.531 -8.133 1 96.88 81 ARG A O 1
ATOM 677 N N . GLN A 1 82 ? -5.988 10.227 -9.977 1 94.31 82 GLN A N 1
ATOM 678 C CA . GLN A 1 82 ? -4.816 9.867 -10.766 1 94.31 82 GLN A CA 1
ATOM 679 C C . GLN A 1 82 ? -3.885 11.07 -10.945 1 94.31 82 GLN A C 1
ATOM 681 O O . GLN A 1 82 ? -2.664 10.93 -10.82 1 94.31 82 GLN A O 1
ATOM 686 N N . LEU A 1 83 ? -4.477 12.156 -11.188 1 96.31 83 LEU A N 1
ATOM 687 C CA . LEU A 1 83 ? -3.676 13.375 -11.305 1 96.31 83 LEU A CA 1
ATOM 688 C C . LEU A 1 83 ? -2.951 13.68 -9.992 1 96.31 83 LEU A C 1
ATOM 690 O O . LEU A 1 83 ? -1.778 14.055 -10.008 1 96.31 83 LEU A O 1
ATOM 694 N N . ALA A 1 84 ? -3.633 13.461 -8.898 1 97.62 84 ALA A N 1
ATOM 695 C CA . ALA A 1 84 ? -3.053 13.727 -7.586 1 97.62 84 ALA A CA 1
ATOM 696 C C . ALA A 1 84 ? -1.872 12.805 -7.309 1 97.62 84 ALA A C 1
ATOM 698 O O . ALA A 1 84 ? -0.83 13.242 -6.82 1 97.62 84 ALA A O 1
ATOM 699 N N . SER A 1 85 ? -2.021 11.547 -7.652 1 94.62 85 SER A N 1
ATOM 700 C CA . SER A 1 85 ? -1.004 10.547 -7.363 1 94.62 85 SER A CA 1
ATOM 701 C C . SER A 1 85 ? 0.244 10.758 -8.211 1 94.62 85 SER A C 1
ATOM 703 O O . SER A 1 85 ? 1.303 10.195 -7.926 1 94.62 85 SER A O 1
ATOM 705 N N . ASN A 1 86 ? 0.132 11.523 -9.234 1 91.69 86 ASN A N 1
ATOM 706 C CA . ASN A 1 86 ? 1.258 11.797 -10.117 1 91.69 86 ASN A CA 1
ATOM 707 C C . ASN A 1 86 ? 1.738 13.242 -9.977 1 91.69 86 ASN A C 1
ATOM 709 O O . ASN A 1 86 ? 2.525 13.719 -10.797 1 91.69 86 ASN A O 1
ATOM 713 N N . ALA A 1 87 ? 1.266 13.922 -8.977 1 95.69 87 ALA A N 1
ATOM 714 C CA . ALA A 1 87 ? 1.641 15.32 -8.766 1 95.69 87 ALA A CA 1
ATOM 715 C C . ALA A 1 87 ? 3.068 15.422 -8.234 1 95.69 87 ALA A C 1
ATOM 717 O O . ALA A 1 87 ? 3.648 14.43 -7.789 1 95.69 87 ALA A O 1
ATOM 718 N N . ASP A 1 88 ? 3.596 16.656 -8.297 1 95.69 88 ASP A N 1
ATOM 719 C CA . ASP A 1 88 ? 4.93 16.922 -7.77 1 95.69 88 ASP A CA 1
ATOM 720 C C . ASP A 1 88 ? 4.957 16.766 -6.25 1 95.69 88 ASP A C 1
ATOM 722 O O . ASP A 1 88 ? 5.949 16.281 -5.691 1 95.69 88 ASP A O 1
ATOM 726 N N . VAL A 1 89 ? 3.936 17.25 -5.695 1 98.31 89 VAL A N 1
ATOM 727 C CA . VAL A 1 89 ? 3.781 17.188 -4.246 1 98.31 89 VAL A CA 1
ATOM 728 C C . VAL A 1 89 ? 2.424 16.578 -3.895 1 98.31 89 VAL A C 1
ATOM 730 O O . VAL A 1 89 ? 1.418 16.875 -4.543 1 98.31 89 VAL A O 1
ATOM 733 N N . TYR A 1 90 ? 2.426 15.75 -2.977 1 98.75 90 TYR A N 1
ATOM 734 C CA . TYR A 1 90 ? 1.203 15.148 -2.455 1 98.75 90 TYR A CA 1
ATOM 735 C C . TYR A 1 90 ? 1.02 15.484 -0.979 1 98.75 90 TYR A C 1
ATOM 737 O O . TYR A 1 90 ? 1.92 15.25 -0.168 1 98.75 90 TYR A O 1
ATOM 745 N N . LEU A 1 91 ? -0.144 16.109 -0.617 1 98.81 91 LEU A N 1
ATOM 746 C CA . LEU A 1 91 ? -0.486 16.469 0.757 1 98.81 91 LEU A CA 1
ATOM 747 C C . LEU A 1 91 ? -1.534 15.508 1.318 1 98.81 91 LEU A C 1
ATOM 749 O O . LEU A 1 91 ? -2.537 15.227 0.66 1 98.81 91 LEU A O 1
ATOM 753 N N . THR A 1 92 ? -1.287 15.07 2.482 1 98.69 92 THR A N 1
ATOM 754 C CA . THR A 1 92 ? -2.244 14.18 3.127 1 98.69 92 THR A CA 1
ATOM 755 C C . THR A 1 92 ? -2.004 14.125 4.633 1 98.69 92 THR A C 1
ATOM 757 O O . THR A 1 92 ? -1.312 14.977 5.188 1 98.69 92 THR A O 1
ATOM 760 N N . SER A 1 93 ? -2.719 13.312 5.312 1 98.62 93 SER A N 1
ATOM 761 C CA . SER A 1 93 ? -2.514 12.992 6.723 1 98.62 93 SER A CA 1
ATOM 762 C C . SER A 1 93 ? -2.352 11.484 6.93 1 98.62 93 SER A C 1
ATOM 764 O O . SER A 1 93 ? -2.17 10.742 5.969 1 98.62 93 SER A O 1
ATOM 766 N N . THR A 1 94 ? -2.18 11.07 8.148 1 98.81 94 THR A N 1
ATOM 767 C CA . THR A 1 94 ? -2.121 9.664 8.531 1 98.81 94 THR A CA 1
ATOM 768 C C . THR A 1 94 ? -3.195 9.344 9.57 1 98.81 94 THR A C 1
ATOM 770 O O . THR A 1 94 ? -3.6 10.211 10.344 1 98.81 94 THR A O 1
ATOM 773 N N . ASN A 1 95 ? -3.703 8.141 9.523 1 98.75 95 ASN A N 1
ATOM 774 C CA . ASN A 1 95 ? -4.699 7.75 10.516 1 98.75 95 ASN A CA 1
ATOM 775 C C . ASN A 1 95 ? -4.09 7.637 11.906 1 98.75 95 ASN A C 1
ATOM 777 O O . ASN A 1 95 ? -4.738 7.965 12.906 1 98.75 95 ASN A O 1
ATOM 781 N N . ALA A 1 96 ? -2.855 7.172 11.953 1 98.88 96 ALA A N 1
ATOM 782 C CA . ALA A 1 96 ? -2.123 7.051 13.211 1 98.88 96 ALA A CA 1
ATOM 783 C C . ALA A 1 96 ? -0.616 7.109 12.977 1 98.88 96 ALA A C 1
ATOM 785 O O . ALA A 1 96 ? -0.132 6.738 11.898 1 98.88 96 ALA A O 1
ATOM 786 N N . LEU A 1 97 ? 0.066 7.629 13.93 1 98.88 97 LEU A N 1
ATOM 787 C CA . LEU A 1 97 ? 1.521 7.73 13.984 1 98.88 97 LEU A CA 1
ATOM 788 C C . LEU A 1 97 ? 2.053 7.152 15.289 1 98.88 97 LEU A C 1
ATOM 790 O O . LEU A 1 97 ? 1.729 7.652 16.375 1 98.88 97 LEU A O 1
ATOM 794 N N . THR A 1 98 ? 2.889 6.109 15.211 1 98.69 98 THR A N 1
ATOM 795 C CA . THR A 1 98 ? 3.393 5.523 16.453 1 98.69 98 THR A CA 1
ATOM 796 C C . THR A 1 98 ? 4.551 6.348 17 1 98.69 98 THR A C 1
ATOM 798 O O . THR A 1 98 ? 5.23 7.051 16.266 1 98.69 98 THR A O 1
ATOM 801 N N . GLU A 1 99 ? 4.812 6.16 18.25 1 98.19 99 GLU A N 1
ATOM 802 C CA . GLU A 1 99 ? 5.941 6.836 18.875 1 98.19 99 GLU A CA 1
ATOM 803 C C . GLU A 1 99 ? 7.27 6.383 18.281 1 98.19 99 GLU A C 1
ATOM 805 O O . GLU A 1 99 ? 8.25 7.125 18.312 1 98.19 99 GLU A O 1
ATOM 810 N N . SER A 1 100 ? 7.285 5.172 17.703 1 97.38 100 SER A N 1
ATOM 811 C CA . SER A 1 100 ? 8.5 4.664 17.062 1 97.38 100 SER A CA 1
ATOM 812 C C . SER A 1 100 ? 8.664 5.238 15.664 1 97.38 100 SER A C 1
ATOM 814 O O . SER A 1 100 ? 9.711 5.059 15.031 1 97.38 100 SER A O 1
ATOM 816 N N . GLY A 1 101 ? 7.629 5.871 15.125 1 98 101 GLY A N 1
ATOM 817 C CA . GLY A 1 101 ? 7.773 6.578 13.859 1 98 101 GLY A CA 1
ATOM 818 C C . GLY A 1 101 ? 7.113 5.867 12.695 1 98 101 GLY A C 1
ATOM 819 O O . GLY A 1 101 ? 7.402 6.156 11.539 1 98 101 GLY A O 1
ATOM 820 N N . GLU A 1 102 ? 6.254 4.898 12.938 1 98.44 102 GLU A N 1
ATOM 821 C CA . GLU A 1 102 ? 5.523 4.23 11.867 1 98.44 102 GLU A CA 1
ATOM 822 C C . GLU A 1 102 ? 4.227 4.973 11.539 1 98.44 102 GLU A C 1
ATOM 824 O O . GLU A 1 102 ? 3.512 5.406 12.445 1 98.44 102 GLU A O 1
ATOM 829 N N . LEU A 1 103 ? 3.996 5.176 10.281 1 98.88 103 LEU A N 1
ATOM 830 C CA . LEU A 1 103 ? 2.707 5.688 9.828 1 98.88 103 LEU A CA 1
ATOM 831 C C . LEU A 1 103 ? 1.752 4.543 9.5 1 98.88 103 LEU A C 1
ATOM 833 O O . LEU A 1 103 ? 2.061 3.689 8.672 1 98.88 103 LEU A O 1
ATOM 837 N N . VAL A 1 104 ? 0.6 4.516 10.141 1 98.88 104 VAL A N 1
ATOM 838 C CA . VAL A 1 104 ? -0.363 3.432 9.992 1 98.88 104 VAL A CA 1
ATOM 839 C C . VAL A 1 104 ? -1.664 3.971 9.406 1 98.88 104 VAL A C 1
ATOM 841 O O . VAL A 1 104 ? -2.248 4.918 9.938 1 98.88 104 VAL A O 1
ATOM 844 N N . ASN A 1 105 ? -2.084 3.348 8.305 1 98.75 105 ASN A N 1
ATOM 845 C CA . ASN A 1 105 ? -3.256 3.834 7.582 1 98.75 105 ASN A CA 1
ATOM 846 C C . ASN A 1 105 ? -4.145 2.684 7.117 1 98.75 105 ASN A C 1
ATOM 848 O O . ASN A 1 105 ? -3.648 1.602 6.793 1 98.75 105 ASN A O 1
ATOM 852 N N . ILE A 1 106 ? -5.391 2.912 7.117 1 98 106 ILE A N 1
ATOM 853 C CA . ILE A 1 106 ? -6.391 2.076 6.457 1 98 106 ILE A CA 1
ATOM 854 C C . ILE A 1 106 ? -7.094 2.881 5.363 1 98 106 ILE A C 1
ATOM 856 O O . ILE A 1 106 ? -7.398 4.059 5.555 1 98 106 ILE A O 1
ATOM 860 N N . ASP A 1 107 ? -7.309 2.291 4.246 1 96.94 107 ASP A N 1
ATOM 861 C CA . ASP A 1 107 ? -7.906 2.963 3.098 1 96.94 107 ASP A CA 1
ATOM 862 C C . ASP A 1 107 ? -8.828 2.021 2.328 1 96.94 107 ASP A C 1
ATOM 864 O O . ASP A 1 107 ? -8.617 0.807 2.312 1 96.94 107 ASP A O 1
ATOM 868 N N . GLY A 1 108 ? -9.859 2.6 1.698 1 93.75 108 GLY A N 1
ATOM 869 C CA . GLY A 1 108 ? -10.789 1.829 0.892 1 93.75 108 GLY A CA 1
ATOM 870 C C . GLY A 1 108 ? -10.352 1.687 -0.554 1 93.75 108 GLY A C 1
ATOM 871 O O . GLY A 1 108 ? -9.938 0.607 -0.979 1 93.75 108 GLY A O 1
ATOM 872 N N . MET A 1 109 ? -10.211 2.746 -1.188 1 93.25 109 MET A N 1
ATOM 873 C CA . MET A 1 109 ? -9.844 2.795 -2.6 1 93.25 109 MET A CA 1
ATOM 874 C C . MET A 1 109 ? -8.359 2.492 -2.787 1 93.25 109 MET A C 1
ATOM 876 O O . MET A 1 109 ? -7.973 1.841 -3.758 1 93.25 109 MET A O 1
ATOM 880 N N . GLY A 1 110 ? -7.578 2.918 -1.857 1 96.56 110 GLY A N 1
ATOM 881 C CA . GLY A 1 110 ? -6.148 2.674 -1.893 1 96.56 110 GLY A CA 1
ATOM 882 C C . GLY A 1 110 ? -5.363 3.801 -2.537 1 96.56 110 GLY A C 1
ATOM 883 O O . GLY A 1 110 ? -4.133 3.822 -2.48 1 96.56 110 GLY A O 1
ATOM 884 N N . ASN A 1 111 ? -6.035 4.82 -3.082 1 96 111 ASN A N 1
ATOM 885 C CA . ASN A 1 111 ? -5.363 5.91 -3.783 1 96 111 ASN A CA 1
ATOM 886 C C . ASN A 1 111 ? -4.5 6.738 -2.838 1 96 111 ASN A C 1
ATOM 888 O O . ASN A 1 111 ? -3.387 7.129 -3.191 1 96 111 ASN A O 1
ATOM 892 N N . ARG A 1 112 ? -5.008 6.988 -1.692 1 97.44 112 ARG A N 1
ATOM 893 C CA . ARG A 1 112 ? -4.273 7.832 -0.756 1 97.44 112 ARG A CA 1
ATOM 894 C C . ARG A 1 112 ? -3.023 7.121 -0.244 1 97.44 112 ARG A C 1
ATOM 896 O O . ARG A 1 112 ? -1.918 7.66 -0.327 1 97.44 112 ARG A O 1
ATOM 903 N N . VAL A 1 113 ? -3.184 5.934 0.203 1 98 113 VAL A N 1
ATOM 904 C CA . VAL A 1 113 ? -2.07 5.258 0.865 1 98 113 VAL A CA 1
ATOM 905 C C . VAL A 1 113 ? -1.02 4.859 -0.169 1 98 113 VAL A C 1
ATOM 907 O O . VAL A 1 113 ? 0.179 4.871 0.119 1 98 113 VAL A O 1
ATOM 910 N N . SER A 1 114 ? -1.42 4.5 -1.363 1 97.69 114 SER A N 1
ATOM 911 C CA . SER A 1 114 ? -0.427 4.191 -2.389 1 97.69 114 SER A CA 1
ATOM 912 C C . SER A 1 114 ? 0.428 5.414 -2.713 1 97.69 114 SER A C 1
ATOM 914 O O . SER A 1 114 ? 1.646 5.301 -2.867 1 97.69 114 SER A O 1
ATOM 916 N N . ALA A 1 115 ? -0.184 6.59 -2.732 1 97.69 115 ALA A N 1
ATOM 917 C CA . ALA A 1 115 ? 0.512 7.82 -3.096 1 97.69 115 ALA A CA 1
ATOM 918 C C . ALA A 1 115 ? 1.457 8.266 -1.984 1 97.69 115 ALA A C 1
ATOM 920 O O . ALA A 1 115 ? 2.355 9.078 -2.213 1 97.69 115 ALA A O 1
ATOM 921 N N . MET A 1 116 ? 1.298 7.727 -0.812 1 98.19 116 MET A N 1
ATOM 922 C CA . MET A 1 116 ? 2.146 8.102 0.317 1 98.19 116 MET A CA 1
ATOM 923 C C . MET A 1 116 ? 3.549 7.523 0.156 1 98.19 116 MET A C 1
ATOM 925 O O . MET A 1 116 ? 4.508 8.039 0.735 1 98.19 116 MET A O 1
ATOM 929 N N . TYR A 1 117 ? 3.621 6.406 -0.606 1 97.81 117 TYR A N 1
ATOM 930 C CA . TYR A 1 117 ? 4.934 5.77 -0.62 1 97.81 117 TYR A CA 1
ATOM 931 C C . TYR A 1 117 ? 5.383 5.477 -2.045 1 97.81 117 TYR A C 1
ATOM 933 O O . TYR A 1 117 ? 6.523 5.062 -2.271 1 97.81 117 TYR A O 1
ATOM 941 N N . TYR A 1 118 ? 4.59 5.719 -3.062 1 96.62 118 TYR A N 1
ATOM 942 C CA . TYR A 1 118 ? 4.961 5.492 -4.457 1 96.62 118 TYR A CA 1
ATOM 943 C C . TYR A 1 118 ? 4.238 6.469 -5.375 1 96.62 118 TYR A C 1
ATOM 945 O O . TYR A 1 118 ? 3.021 6.641 -5.277 1 96.62 118 TYR A O 1
ATOM 953 N N . GLY A 1 119 ? 4.91 7.082 -6.301 1 93.56 119 GLY A N 1
ATOM 954 C CA . GLY A 1 119 ? 4.273 7.969 -7.262 1 93.56 119 GLY A CA 1
ATOM 955 C C . GLY A 1 119 ? 4.801 9.391 -7.199 1 93.56 119 GLY A C 1
ATOM 956 O O . GLY A 1 119 ? 5.688 9.766 -7.969 1 93.56 119 GLY A O 1
ATOM 957 N N . PRO A 1 120 ? 4.367 10.156 -6.176 1 95 120 PRO A N 1
ATOM 958 C CA . PRO A 1 120 ? 4.816 11.547 -6.082 1 95 120 PRO A CA 1
ATOM 959 C C . PRO A 1 120 ? 6.301 11.672 -5.75 1 95 120 PRO A C 1
ATOM 961 O O . PRO A 1 120 ? 6.918 10.703 -5.297 1 95 120 PRO A O 1
ATOM 964 N N . LYS A 1 121 ? 6.801 12.844 -6.035 1 93.94 121 LYS A N 1
ATOM 965 C CA . LYS A 1 121 ? 8.203 13.078 -5.695 1 93.94 121 LYS A CA 1
ATOM 966 C C . LYS A 1 121 ? 8.352 13.492 -4.234 1 93.94 121 LYS A C 1
ATOM 968 O O . LYS A 1 121 ? 9.297 13.086 -3.561 1 93.94 121 LYS A O 1
ATOM 973 N N . LYS A 1 122 ? 7.434 14.281 -3.811 1 97.62 122 LYS A N 1
ATOM 974 C CA . LYS A 1 122 ? 7.418 14.773 -2.438 1 97.62 122 LYS A CA 1
ATOM 975 C C . LYS A 1 122 ? 6.062 14.523 -1.779 1 97.62 122 LYS A C 1
ATOM 977 O O . LYS A 1 122 ? 5.02 14.719 -2.4 1 97.62 122 LYS A O 1
ATOM 982 N N . VAL A 1 123 ? 6.105 14.023 -0.584 1 98.5 123 VAL A N 1
ATOM 983 C CA . VAL A 1 123 ? 4.895 13.797 0.197 1 98.5 123 VAL A CA 1
ATOM 984 C C . VAL A 1 123 ? 5.016 14.5 1.548 1 98.5 123 VAL A C 1
ATOM 986 O O . VAL A 1 123 ? 6.039 14.383 2.225 1 98.5 123 VAL A O 1
ATOM 989 N N . VAL A 1 124 ? 4.008 15.273 1.89 1 98.81 124 VAL A N 1
ATOM 990 C CA . VAL A 1 124 ? 3.904 15.906 3.201 1 98.81 124 VAL A CA 1
ATOM 991 C C . VAL A 1 124 ? 2.699 15.344 3.953 1 98.81 124 VAL A C 1
ATOM 993 O O . VAL A 1 124 ? 1.559 15.492 3.51 1 98.81 124 VAL A O 1
ATOM 996 N N . VAL A 1 125 ? 2.986 14.672 5.02 1 98.88 125 VAL A N 1
ATOM 997 C CA . VAL A 1 125 ? 1.961 14.141 5.91 1 98.88 125 VAL A CA 1
ATOM 998 C C . VAL A 1 125 ? 1.805 15.055 7.125 1 98.88 125 VAL A C 1
ATOM 1000 O O . VAL A 1 125 ? 2.764 15.281 7.867 1 98.88 125 VAL A O 1
ATOM 1003 N N . VAL A 1 126 ? 0.613 15.562 7.312 1 98.75 126 VAL A N 1
ATOM 1004 C CA . VAL A 1 126 ? 0.327 16.406 8.461 1 98.75 126 VAL A CA 1
ATOM 1005 C C . VAL A 1 126 ? -0.495 15.633 9.484 1 98.75 126 VAL A C 1
ATOM 1007 O O . VAL A 1 126 ? -1.514 15.031 9.148 1 98.75 126 VAL A O 1
ATOM 1010 N N . CYS A 1 127 ? -0.051 15.711 10.695 1 97.31 127 CYS A N 1
ATOM 1011 C CA . CYS A 1 127 ? -0.665 14.891 11.727 1 97.31 127 CYS A CA 1
ATOM 1012 C C . CYS A 1 127 ? -0.838 15.68 13.023 1 97.31 127 CYS A C 1
ATOM 1014 O O . CYS A 1 127 ? 0.131 16.203 13.562 1 97.31 127 CYS A O 1
ATOM 1016 N N . GLY A 1 128 ? -2.078 15.781 13.531 1 98.06 128 GLY A N 1
ATOM 1017 C CA . GLY A 1 128 ? -2.287 16.312 14.867 1 98.06 128 GLY A CA 1
ATOM 1018 C C . GLY A 1 128 ? -1.79 15.383 15.961 1 98.06 128 GLY A C 1
ATOM 1019 O O . GLY A 1 128 ? -1.627 14.18 15.734 1 98.06 128 GLY A O 1
ATOM 1020 N N . ILE A 1 129 ? -1.623 15.93 17.141 1 97.94 129 ILE A N 1
ATOM 1021 C CA . ILE A 1 129 ? -1.088 15.156 18.266 1 97.94 129 ILE A CA 1
ATOM 1022 C C . ILE A 1 129 ? -2.092 14.086 18.672 1 97.94 129 ILE A C 1
ATOM 1024 O O . ILE A 1 129 ? -1.72 13.086 19.297 1 97.94 129 ILE A O 1
ATOM 1028 N N . ASN A 1 130 ? -3.342 14.289 18.406 1 98 130 ASN A N 1
ATOM 1029 C CA . ASN A 1 130 ? -4.395 13.336 18.766 1 98 130 ASN A CA 1
ATOM 1030 C C . ASN A 1 130 ? -4.223 12.016 18.031 1 98 130 ASN A C 1
ATOM 1032 O O . ASN A 1 130 ? -4.863 11.016 18.375 1 98 130 ASN A O 1
ATOM 1036 N N . LYS A 1 131 ? -3.293 11.938 17.047 1 98.31 131 LYS A N 1
ATOM 1037 C CA . LYS A 1 131 ? -3.148 10.734 16.234 1 98.31 131 LYS A CA 1
ATOM 1038 C C . LYS A 1 131 ? -1.899 9.953 16.625 1 98.31 131 LYS A C 1
ATOM 1040 O O . LYS A 1 131 ? -1.595 8.922 16.031 1 98.31 131 LYS A O 1
ATOM 1045 N N . ILE A 1 132 ? -1.151 10.422 17.594 1 98.56 132 ILE A N 1
ATOM 1046 C CA . ILE A 1 132 ? 0.048 9.742 18.078 1 98.56 132 ILE A CA 1
ATOM 1047 C C . ILE A 1 132 ? -0.345 8.586 19 1 98.56 132 ILE A C 1
ATOM 1049 O O . ILE A 1 132 ? -1.174 8.75 19.891 1 98.56 132 ILE A O 1
ATOM 1053 N N . CYS A 1 133 ? 0.219 7.434 18.719 1 98.5 133 CYS A N 1
ATOM 1054 C CA . CYS A 1 133 ? -0.04 6.219 19.484 1 98.5 133 CYS A CA 1
ATOM 1055 C C . CYS A 1 133 ? 1.261 5.602 19.984 1 98.5 133 CYS A C 1
ATOM 1057 O O . CYS A 1 133 ? 2.324 5.828 19.406 1 98.5 133 CYS A O 1
ATOM 1059 N N . SER A 1 134 ? 1.167 4.758 21 1 98.06 134 SER A N 1
ATOM 1060 C CA . SER A 1 134 ? 2.363 4.203 21.625 1 98.06 134 SER A CA 1
ATOM 1061 C C . SER A 1 134 ? 3.016 3.152 20.734 1 98.06 134 SER A C 1
ATOM 1063 O O . SER A 1 134 ? 4.242 3.033 20.703 1 98.06 134 SER A O 1
ATOM 1065 N N . ASP A 1 135 ? 2.148 2.373 20.094 1 97.94 135 ASP A N 1
ATOM 1066 C CA . ASP A 1 135 ? 2.646 1.249 19.312 1 97.94 135 ASP A CA 1
ATOM 1067 C C . ASP A 1 135 ? 1.642 0.847 18.234 1 97.94 135 ASP A C 1
ATOM 1069 O O . ASP A 1 135 ? 0.624 1.516 18.031 1 97.94 135 ASP A O 1
ATOM 1073 N N . LEU A 1 136 ? 1.953 -0.218 17.531 1 97.88 136 LEU A N 1
ATOM 1074 C CA . LEU A 1 136 ? 1.137 -0.646 16.406 1 97.88 136 LEU A CA 1
ATOM 1075 C C . LEU A 1 136 ? -0.242 -1.102 16.859 1 97.88 136 LEU A C 1
ATOM 1077 O O . LEU A 1 136 ? -1.24 -0.878 16.172 1 97.88 136 LEU A O 1
ATOM 1081 N N . ILE A 1 137 ? -0.277 -1.749 17.984 1 97.81 137 ILE A N 1
ATOM 1082 C CA . ILE A 1 137 ? -1.553 -2.229 18.5 1 97.81 137 ILE A CA 1
ATOM 1083 C C . ILE A 1 137 ? -2.457 -1.042 18.828 1 97.81 137 ILE A C 1
ATOM 1085 O O . ILE A 1 137 ? -3.609 -0.994 18.406 1 97.81 137 ILE A O 1
ATOM 1089 N N . SER A 1 138 ? -1.896 -0.061 19.562 1 98.5 138 SER A N 1
ATOM 1090 C CA . SER A 1 138 ? -2.674 1.128 19.891 1 98.5 138 SER A CA 1
ATOM 1091 C C . SER A 1 138 ? -3.041 1.916 18.641 1 98.5 138 SER A C 1
ATOM 1093 O O . SER A 1 138 ? -4.105 2.535 18.578 1 98.5 138 SER A O 1
ATOM 1095 N N . ALA A 1 139 ? -2.172 1.935 17.656 1 98.69 139 ALA A N 1
ATOM 1096 C CA . ALA A 1 139 ? -2.465 2.602 16.391 1 98.69 139 ALA A CA 1
ATOM 1097 C C . ALA A 1 139 ? -3.68 1.976 15.703 1 98.69 139 ALA A C 1
ATOM 1099 O O . ALA A 1 139 ? -4.59 2.686 15.273 1 98.69 139 ALA A O 1
ATOM 1100 N N . MET A 1 140 ? -3.709 0.664 15.664 1 97.81 140 MET A N 1
ATOM 1101 C CA . MET A 1 140 ? -4.828 -0.037 15.039 1 97.81 140 MET A CA 1
ATOM 1102 C C . MET A 1 140 ? -6.113 0.184 15.828 1 97.81 140 MET A C 1
ATOM 1104 O O . MET A 1 140 ? -7.184 0.37 15.242 1 97.81 140 MET A O 1
ATOM 1108 N N . ASP A 1 141 ? -5.977 0.159 17.109 1 97.94 141 ASP A N 1
ATOM 1109 C CA . ASP A 1 141 ? -7.137 0.433 17.953 1 97.94 141 ASP A CA 1
ATOM 1110 C C . ASP A 1 141 ? -7.707 1.821 17.672 1 97.94 141 ASP A C 1
ATOM 1112 O O . ASP A 1 141 ? -8.922 1.985 17.531 1 97.94 141 ASP A O 1
ATOM 1116 N N . ARG A 1 142 ? -6.863 2.785 17.594 1 98.25 142 ARG A N 1
ATOM 1117 C CA . ARG A 1 142 ? -7.312 4.145 17.297 1 98.25 142 ARG A CA 1
ATOM 1118 C C . ARG A 1 142 ? -8.016 4.211 15.953 1 98.25 142 ARG A C 1
ATOM 1120 O O . ARG A 1 142 ? -9.078 4.824 15.828 1 98.25 142 ARG A O 1
ATOM 1127 N N . ILE A 1 143 ? -7.391 3.617 14.969 1 98.38 143 ILE A N 1
ATOM 1128 C CA . ILE A 1 143 ? -7.918 3.689 13.609 1 98.38 143 ILE A CA 1
ATOM 1129 C C . ILE A 1 143 ? -9.32 3.086 13.57 1 98.38 143 ILE A C 1
ATOM 1131 O O . ILE A 1 143 ? -10.242 3.676 13 1 98.38 143 ILE A O 1
ATOM 1135 N N . LYS A 1 144 ? -9.484 2.021 14.234 1 97 144 LYS A N 1
ATOM 1136 C CA . LYS A 1 144 ? -10.758 1.298 14.219 1 97 144 LYS A CA 1
ATOM 1137 C C . LYS A 1 144 ? -11.805 2.008 15.062 1 97 144 LYS A C 1
ATOM 1139 O O . LYS A 1 144 ? -13.008 1.895 14.797 1 97 144 LYS A O 1
ATOM 1144 N N . ALA A 1 145 ? -11.375 2.744 16.031 1 97.06 145 ALA A N 1
ATOM 1145 C CA . ALA A 1 145 ? -12.312 3.373 16.953 1 97.06 145 ALA A CA 1
ATOM 1146 C C . ALA A 1 145 ? -12.57 4.828 16.578 1 97.06 145 ALA A C 1
ATOM 1148 O O . ALA A 1 145 ? -13.695 5.316 16.703 1 97.06 145 ALA A O 1
ATOM 1149 N N . GLU A 1 146 ? -11.531 5.484 16.078 1 97.5 146 GLU A N 1
ATOM 1150 C CA . GLU A 1 146 ? -11.617 6.938 16.016 1 97.5 146 GLU A CA 1
ATOM 1151 C C . GLU A 1 146 ? -11.555 7.43 14.57 1 97.5 146 GLU A C 1
ATOM 1153 O O . GLU A 1 146 ? -11.938 8.562 14.273 1 97.5 146 GLU A O 1
ATOM 1158 N N . ALA A 1 147 ? -11.047 6.633 13.68 1 97.44 147 ALA A N 1
ATOM 1159 C CA . ALA A 1 147 ? -10.867 7.105 12.312 1 97.44 147 ALA A CA 1
ATOM 1160 C C . ALA A 1 147 ? -11.891 6.469 11.375 1 97.44 147 ALA A C 1
ATOM 1162 O O . ALA A 1 147 ? -12.617 7.172 10.672 1 97.44 147 ALA A O 1
ATOM 1163 N N . CYS A 1 148 ? -12.039 5.152 11.43 1 97.25 148 CYS A N 1
ATOM 1164 C CA . CYS A 1 148 ? -12.852 4.441 10.453 1 97.25 148 CYS A CA 1
ATOM 1165 C C . CYS A 1 148 ? -14.328 4.75 10.633 1 97.25 148 CYS A C 1
ATOM 1167 O O . CYS A 1 148 ? -15.016 5.129 9.68 1 97.25 148 CYS A O 1
ATOM 1169 N N . PRO A 1 149 ? -14.891 4.699 11.875 1 97.19 149 PRO A N 1
ATOM 1170 C CA . PRO A 1 149 ? -16.328 4.906 12.008 1 97.19 149 PRO A CA 1
ATOM 1171 C C . PRO A 1 149 ? -16.766 6.309 11.594 1 97.19 149 PRO A C 1
ATOM 1173 O O . PRO A 1 149 ? -17.719 6.457 10.805 1 97.19 149 PRO A O 1
ATOM 1176 N N . PRO A 1 150 ? -16.125 7.352 12.062 1 96.69 150 PRO A N 1
ATOM 1177 C CA . PRO A 1 150 ? -16.562 8.68 11.617 1 96.69 150 PRO A CA 1
ATOM 1178 C C . PRO A 1 150 ? -16.422 8.867 10.109 1 96.69 150 PRO A C 1
ATOM 1180 O O . PRO A 1 150 ? -17.219 9.578 9.492 1 96.69 150 PRO A O 1
ATOM 1183 N N . ASN A 1 151 ? -15.383 8.32 9.469 1 96.44 151 ASN A N 1
ATOM 1184 C CA . ASN A 1 151 ? -15.258 8.406 8.023 1 96.44 151 ASN A CA 1
ATOM 1185 C C . ASN A 1 151 ? -16.391 7.66 7.312 1 96.44 151 ASN A C 1
ATOM 1187 O O . ASN A 1 151 ? -16.938 8.141 6.32 1 96.44 151 ASN A O 1
ATOM 1191 N N . ALA A 1 152 ? -16.688 6.473 7.844 1 96.44 152 ALA A N 1
ATOM 1192 C CA . ALA A 1 152 ? -17.797 5.707 7.273 1 96.44 152 ALA A CA 1
ATOM 1193 C C . ALA A 1 152 ? -19.094 6.508 7.312 1 96.44 152 ALA A C 1
ATOM 1195 O O . ALA A 1 152 ? -19.844 6.531 6.332 1 96.44 152 ALA A O 1
ATOM 1196 N N . LYS A 1 153 ? -19.328 7.156 8.422 1 96.25 153 LYS A N 1
ATOM 1197 C CA . LYS A 1 153 ? -20.5 8.008 8.562 1 96.25 153 LYS A CA 1
ATOM 1198 C C . LYS A 1 153 ? -20.453 9.18 7.582 1 96.25 153 LYS A C 1
ATOM 1200 O O . LYS A 1 153 ? -21.438 9.438 6.875 1 96.25 153 LYS A O 1
ATOM 1205 N N . ARG A 1 154 ? -19.312 9.836 7.516 1 94.69 154 ARG A N 1
ATOM 1206 C CA . ARG A 1 154 ? -19.125 11 6.656 1 94.69 154 ARG A CA 1
ATOM 1207 C C . ARG A 1 154 ? -19.359 10.641 5.191 1 94.69 154 ARG A C 1
ATOM 1209 O O . ARG A 1 154 ? -19.906 11.438 4.434 1 94.69 154 ARG A O 1
ATOM 1216 N N . LEU A 1 155 ? -18.969 9.461 4.828 1 92.94 155 LEU A N 1
ATOM 1217 C CA . LEU A 1 155 ? -19.047 9.023 3.439 1 92.94 155 LEU A CA 1
ATOM 1218 C C . LEU A 1 155 ? -20.406 8.398 3.141 1 92.94 155 LEU A C 1
ATOM 1220 O O . LEU A 1 155 ? -20.688 8.039 1.996 1 92.94 155 LEU A O 1
ATOM 1224 N N . GLY A 1 156 ? -21.188 8.211 4.152 1 94.5 156 GLY A N 1
ATOM 1225 C CA . GLY A 1 156 ? -22.531 7.664 3.977 1 94.5 156 GLY A CA 1
ATOM 1226 C C . GLY A 1 156 ? -22.531 6.184 3.654 1 94.5 156 GLY A C 1
ATOM 1227 O O . GLY A 1 156 ? -23.359 5.719 2.863 1 94.5 156 GLY A O 1
ATOM 1228 N N . LEU A 1 157 ? -21.578 5.473 4.25 1 95.19 157 LEU A N 1
ATOM 1229 C CA . LEU A 1 157 ? -21.484 4.047 3.971 1 95.19 157 LEU A CA 1
ATOM 1230 C C . LEU A 1 157 ? -22.484 3.256 4.812 1 95.19 157 LEU A C 1
ATOM 1232 O O . LEU A 1 157 ? -22.797 3.646 5.941 1 95.19 157 LEU A O 1
ATOM 1236 N N . LYS A 1 158 ? -23.047 2.066 4.23 1 95.75 158 LYS A N 1
ATOM 1237 C CA . LYS A 1 158 ? -23.938 1.169 4.961 1 95.75 158 LYS A CA 1
ATOM 1238 C C . LYS A 1 158 ? -23.141 0.094 5.703 1 95.75 158 LYS A C 1
ATOM 1240 O O . LYS A 1 158 ? -23.375 -1.101 5.5 1 95.75 158 LYS A O 1
ATOM 1245 N N . THR A 1 159 ? -22.266 0.551 6.555 1 96.75 159 THR A N 1
ATOM 1246 C CA . THR A 1 159 ? -21.5 -0.334 7.426 1 96.75 159 THR A CA 1
ATOM 1247 C C . THR A 1 159 ? -21.984 -0.242 8.867 1 96.75 159 THR A C 1
ATOM 1249 O O . THR A 1 159 ? -22.531 0.789 9.281 1 96.75 159 THR A O 1
ATOM 1252 N N . PRO A 1 160 ? -21.875 -1.318 9.641 1 97.19 160 PRO A N 1
ATOM 1253 C CA . PRO A 1 160 ? -22.312 -1.271 11.039 1 97.19 160 PRO A CA 1
ATOM 1254 C C . PRO A 1 160 ? -21.656 -0.133 11.82 1 97.19 160 PRO A C 1
ATOM 1256 O O . PRO A 1 160 ? -22.312 0.518 12.641 1 97.19 160 PRO A O 1
ATOM 1259 N N . CYS A 1 161 ? -20.406 0.142 11.531 1 97 161 CYS A N 1
ATOM 1260 C CA . CYS A 1 161 ? -19.688 1.141 12.312 1 97 161 CYS A CA 1
ATOM 1261 C C . CYS A 1 161 ? -20.188 2.545 12 1 97 161 CYS A C 1
ATOM 1263 O O . CYS A 1 161 ? -20.125 3.438 12.844 1 97 161 CYS A O 1
ATOM 1265 N N . ALA A 1 162 ? -20.641 2.76 10.734 1 96.12 162 ALA A N 1
ATOM 1266 C CA . ALA A 1 162 ? -21.234 4.051 10.406 1 96.12 162 ALA A CA 1
ATOM 1267 C C . ALA A 1 162 ? -22.453 4.328 11.273 1 96.12 162 ALA A C 1
ATOM 1269 O O . ALA A 1 162 ? -22.734 5.477 11.617 1 96.12 162 ALA A O 1
ATOM 1270 N N . LEU A 1 163 ? -23.156 3.305 11.602 1 95.81 163 LEU A N 1
ATOM 1271 C CA . LEU A 1 163 ? -24.391 3.418 12.367 1 95.81 163 LEU A CA 1
ATOM 1272 C C . LEU A 1 163 ? -24.109 3.461 13.867 1 95.81 163 LEU A C 1
ATOM 1274 O O . LEU A 1 163 ? -24.672 4.285 14.594 1 95.81 163 LEU A O 1
ATOM 1278 N N . THR A 1 164 ? -23.203 2.643 14.352 1 96.5 164 THR A N 1
ATOM 1279 C CA . THR A 1 164 ? -23.062 2.439 15.789 1 96.5 164 THR A CA 1
ATOM 1280 C C . THR A 1 164 ? -21.906 3.279 16.344 1 96.5 164 THR A C 1
ATOM 1282 O O . THR A 1 164 ? -21.812 3.506 17.547 1 96.5 164 THR A O 1
ATOM 1285 N N . GLY A 1 165 ? -20.953 3.574 15.469 1 95.62 165 GLY A N 1
ATOM 1286 C CA . GLY A 1 165 ? -19.75 4.262 15.906 1 95.62 165 GLY A CA 1
ATOM 1287 C C . GLY A 1 165 ? -18.672 3.316 16.406 1 95.62 165 GLY A C 1
ATOM 1288 O O . GLY A 1 165 ? -17.594 3.756 16.828 1 95.62 165 GLY A O 1
ATOM 1289 N N . ASN A 1 166 ? -18.969 1.992 16.281 1 95.62 166 ASN A N 1
ATOM 1290 C CA . ASN A 1 166 ? -18.031 0.983 16.75 1 95.62 166 ASN A CA 1
ATOM 1291 C C . ASN A 1 166 ? -17.688 -0.024 15.656 1 95.62 166 ASN A C 1
ATOM 1293 O O . ASN A 1 166 ? -18.578 -0.51 14.953 1 95.62 166 ASN A O 1
ATOM 1297 N N . CYS A 1 167 ? -16.391 -0.233 15.578 1 95 167 CYS A N 1
ATOM 1298 C CA . CYS A 1 167 ? -15.945 -1.219 14.594 1 95 167 CYS A CA 1
ATOM 1299 C C . CYS A 1 167 ? -16.469 -2.609 14.953 1 95 167 CYS A C 1
ATOM 1301 O O . CYS A 1 167 ? -16.359 -3.033 16.109 1 95 167 CYS A O 1
ATOM 1303 N N . ASN A 1 168 ? -16.875 -3.322 13.953 1 91.19 168 ASN A N 1
ATOM 1304 C CA . ASN A 1 168 ? -17.328 -4.695 14.148 1 91.19 168 ASN A CA 1
ATOM 1305 C C . ASN A 1 168 ? -16.531 -5.676 13.281 1 91.19 168 ASN A C 1
ATOM 1307 O O . ASN A 1 168 ? -16.969 -6.805 13.055 1 91.19 168 ASN A O 1
ATOM 1311 N N . ASN A 1 169 ? -15.469 -5.152 12.781 1 90.44 169 ASN A N 1
ATOM 1312 C CA . ASN A 1 169 ? -14.664 -5.973 11.883 1 90.44 169 ASN A CA 1
ATOM 1313 C C . ASN A 1 169 ? -15.523 -6.629 10.805 1 90.44 169 ASN A C 1
ATOM 1315 O O . ASN A 1 169 ? -15.469 -7.844 10.617 1 90.44 169 ASN A O 1
ATOM 1319 N N . CYS A 1 170 ? -16.328 -5.875 10.117 1 94 170 CYS A N 1
ATOM 1320 C CA . CYS A 1 170 ? -17.406 -6.359 9.266 1 94 170 CYS A CA 1
ATOM 1321 C C . CYS A 1 170 ? -16.875 -6.809 7.914 1 94 170 CYS A C 1
ATOM 1323 O O . CYS A 1 170 ? -15.711 -6.574 7.59 1 94 170 CYS A O 1
ATOM 1325 N N . LEU A 1 171 ? -17.672 -7.496 7.176 1 92.31 171 LEU A N 1
ATOM 1326 C CA . LEU A 1 171 ? -17.422 -7.887 5.793 1 92.31 171 LEU A CA 1
ATOM 1327 C C . LEU A 1 171 ? -18.484 -7.293 4.859 1 92.31 171 LEU A C 1
ATOM 1329 O O . LEU A 1 171 ? -18.859 -7.926 3.871 1 92.31 171 LEU A O 1
ATOM 1333 N N . SER A 1 172 ? -18.938 -6.086 5.281 1 92.06 172 SER A N 1
ATOM 1334 C CA . SER A 1 172 ? -19.969 -5.387 4.512 1 92.06 172 SER A CA 1
ATOM 1335 C C . SER A 1 172 ? -19.484 -5.098 3.09 1 92.06 172 SER A C 1
ATOM 1337 O O . SER A 1 172 ? -18.297 -4.906 2.859 1 92.06 172 SER A O 1
ATOM 1339 N N . GLU A 1 173 ? -20.438 -5.012 2.189 1 90.5 173 GLU A N 1
ATOM 1340 C CA . GLU A 1 173 ? -20.141 -4.645 0.809 1 90.5 173 GLU A CA 1
ATOM 1341 C C . GLU A 1 173 ? -19.656 -3.199 0.715 1 90.5 173 GLU A C 1
ATOM 1343 O O . GLU A 1 173 ? -18.906 -2.848 -0.197 1 90.5 173 GLU A O 1
ATOM 1348 N N . ASP A 1 174 ? -20.031 -2.432 1.706 1 93.12 174 ASP A N 1
ATOM 1349 C CA . ASP A 1 174 ? -19.688 -1.014 1.698 1 93.12 174 ASP A CA 1
ATOM 1350 C C . ASP A 1 174 ? -18.438 -0.745 2.535 1 93.12 174 ASP A C 1
ATOM 1352 O O . ASP A 1 174 ? -18.094 0.411 2.787 1 93.12 174 ASP A O 1
ATOM 1356 N N . ARG A 1 175 ? -17.766 -1.85 2.92 1 94.31 175 ARG A N 1
ATOM 1357 C CA . ARG A 1 175 ? -16.594 -1.733 3.77 1 94.31 175 ARG A CA 1
ATOM 1358 C C . ARG A 1 175 ? -15.531 -0.848 3.119 1 94.31 175 ARG A C 1
ATOM 1360 O O . ARG A 1 175 ? -15.289 -0.948 1.916 1 94.31 175 ARG A O 1
ATOM 1367 N N . MET A 1 176 ? -14.945 0.038 3.953 1 94.19 176 MET A N 1
ATOM 1368 C CA . MET A 1 176 ? -13.898 0.908 3.426 1 94.19 176 MET A CA 1
ATOM 1369 C C . MET A 1 176 ? -12.523 0.483 3.941 1 94.19 176 MET A C 1
ATOM 1371 O O . MET A 1 176 ? -11.5 1.014 3.506 1 94.19 176 MET A O 1
ATOM 1375 N N . CYS A 1 177 ? -12.445 -0.438 4.883 1 96.56 177 CYS A N 1
ATOM 1376 C CA . CYS A 1 177 ? -11.203 -0.902 5.484 1 96.56 177 CYS A CA 1
ATOM 1377 C C . CYS A 1 177 ? -10.602 -2.051 4.688 1 96.56 177 CYS A C 1
ATOM 1379 O O . CYS A 1 177 ? -10.422 -3.152 5.211 1 96.56 177 CYS A O 1
ATOM 1381 N N . ASN A 1 178 ? -10.211 -1.747 3.473 1 97.38 178 ASN A N 1
ATOM 1382 C CA . ASN A 1 178 ? -9.836 -2.799 2.535 1 97.38 178 ASN A CA 1
ATOM 1383 C C . ASN A 1 178 ? -8.328 -3.035 2.533 1 97.38 178 ASN A C 1
ATOM 1385 O O . ASN A 1 178 ? -7.867 -4.141 2.242 1 97.38 178 ASN A O 1
ATOM 1389 N N . VAL A 1 179 ? -7.555 -1.996 2.809 1 98.25 179 VAL A N 1
ATOM 1390 C CA . VAL A 1 179 ? -6.102 -2.115 2.773 1 98.25 179 VAL A CA 1
ATOM 1391 C C . VAL A 1 179 ? -5.5 -1.429 3.998 1 98.25 179 VAL A C 1
ATOM 1393 O O . VAL A 1 179 ? -5.855 -0.292 4.32 1 98.25 179 VAL A O 1
ATOM 1396 N N . THR A 1 180 ? -4.656 -2.111 4.695 1 98.62 180 THR A N 1
ATOM 1397 C CA . THR A 1 180 ? -3.854 -1.554 5.777 1 98.62 180 THR A CA 1
ATOM 1398 C C . THR A 1 180 ? -2.406 -1.364 5.336 1 98.62 180 THR A C 1
ATOM 1400 O O . THR A 1 180 ? -1.8 -2.275 4.77 1 98.62 180 THR A O 1
ATOM 1403 N N . VAL A 1 181 ? -1.896 -0.174 5.555 1 98.75 181 VAL A N 1
ATOM 1404 C CA . VAL A 1 181 ? -0.534 0.15 5.148 1 98.75 181 VAL A CA 1
ATOM 1405 C C . VAL A 1 181 ? 0.25 0.687 6.344 1 98.75 181 VAL A C 1
ATOM 1407 O O . VAL A 1 181 ? -0.231 1.562 7.066 1 98.75 181 VAL A O 1
ATOM 1410 N N . ILE A 1 182 ? 1.375 0.132 6.527 1 98.75 182 ILE A N 1
ATOM 1411 C CA . ILE A 1 182 ? 2.332 0.626 7.512 1 98.75 182 ILE A CA 1
ATOM 1412 C C . ILE A 1 182 ? 3.613 1.069 6.809 1 98.75 182 ILE A C 1
ATOM 1414 O O . ILE A 1 182 ? 4.312 0.251 6.203 1 98.75 182 ILE A O 1
ATOM 1418 N N . ILE A 1 183 ? 3.844 2.322 6.828 1 98.62 183 ILE A N 1
ATOM 1419 C CA . ILE A 1 183 ? 5.145 2.811 6.379 1 98.62 183 ILE A CA 1
ATOM 1420 C C . ILE A 1 183 ? 6.152 2.721 7.52 1 98.62 183 ILE A C 1
ATOM 1422 O O . ILE A 1 183 ? 6.066 3.477 8.492 1 98.62 183 ILE A O 1
ATOM 1426 N N . ASN A 1 184 ? 7.078 1.889 7.375 1 97.12 184 ASN A N 1
ATOM 1427 C CA . ASN A 1 184 ? 8.031 1.561 8.43 1 97.12 184 ASN A CA 1
ATOM 1428 C C . ASN A 1 184 ? 9.289 2.422 8.336 1 97.12 184 ASN A C 1
ATOM 1430 O O . ASN A 1 184 ? 9.945 2.678 9.344 1 97.12 184 ASN A O 1
ATOM 1434 N N . HIS A 1 185 ? 9.625 2.729 7.125 1 96.5 185 HIS A N 1
ATOM 1435 C CA . HIS A 1 185 ? 10.82 3.486 6.773 1 96.5 185 HIS A CA 1
ATOM 1436 C C . HIS A 1 185 ? 10.586 4.34 5.531 1 96.5 185 HIS A C 1
ATOM 1438 O O . HIS A 1 185 ? 9.633 4.105 4.785 1 96.5 185 HIS A O 1
ATOM 1444 N N . LYS A 1 186 ? 11.414 5.32 5.383 1 95.5 186 LYS A N 1
ATOM 1445 C CA . LYS A 1 186 ? 11.273 6.199 4.227 1 95.5 186 LYS A CA 1
ATOM 1446 C C . LYS A 1 186 ? 11.172 5.398 2.932 1 95.5 186 LYS A C 1
ATOM 1448 O O . LYS A 1 186 ? 12.031 4.562 2.645 1 95.5 186 LYS A O 1
ATOM 1453 N N . PRO A 1 187 ? 10.102 5.656 2.162 1 93.94 187 PRO A N 1
ATOM 1454 C CA . PRO A 1 187 ? 10.047 5.027 0.841 1 93.94 187 PRO A CA 1
ATOM 1455 C C . PRO A 1 187 ? 11.219 5.438 -0.053 1 93.94 187 PRO A C 1
ATOM 1457 O O . PRO A 1 187 ? 11.672 6.586 0.005 1 93.94 187 PRO A O 1
ATOM 1460 N N . MET A 1 188 ? 11.688 4.598 -0.924 1 91 188 MET A N 1
ATOM 1461 C CA . MET A 1 188 ? 12.938 4.75 -1.657 1 91 188 MET A CA 1
ATOM 1462 C C . MET A 1 188 ? 12.852 5.895 -2.658 1 91 188 MET A C 1
ATOM 1464 O O . MET A 1 188 ? 13.844 6.566 -2.934 1 91 188 MET A O 1
ATOM 1468 N N . THR A 1 189 ? 11.648 6.176 -3.174 1 91.25 189 THR A N 1
ATOM 1469 C CA . THR A 1 189 ? 11.594 7.121 -4.281 1 91.25 189 THR A CA 1
ATOM 1470 C C . THR A 1 189 ? 10.859 8.398 -3.871 1 91.25 189 THR A C 1
ATOM 1472 O O . THR A 1 189 ? 10.578 9.258 -4.707 1 91.25 189 THR A O 1
ATOM 1475 N N . ILE A 1 190 ? 10.516 8.523 -2.625 1 94.81 190 ILE A N 1
ATOM 1476 C CA . ILE A 1 190 ? 9.703 9.656 -2.191 1 94.81 190 ILE A CA 1
ATOM 1477 C C . ILE A 1 190 ? 10.445 10.438 -1.106 1 94.81 190 ILE A C 1
ATOM 1479 O O . ILE A 1 190 ? 11.047 9.836 -0.206 1 94.81 190 ILE A O 1
ATOM 1483 N N . ASP A 1 191 ? 10.484 11.742 -1.284 1 96.88 191 ASP A N 1
ATOM 1484 C CA . ASP A 1 191 ? 10.859 12.633 -0.189 1 96.88 191 ASP A CA 1
ATOM 1485 C C . ASP A 1 191 ? 9.703 12.805 0.799 1 96.88 191 ASP A C 1
ATOM 1487 O O . ASP A 1 191 ? 8.867 13.695 0.638 1 96.88 191 ASP A O 1
ATOM 1491 N N . LEU A 1 192 ? 9.672 12 1.836 1 98.12 192 LEU A N 1
ATOM 1492 C CA . LEU A 1 192 ? 8.57 11.953 2.787 1 98.12 192 LEU A CA 1
ATOM 1493 C C . LEU A 1 192 ? 8.836 12.875 3.973 1 98.12 192 LEU A C 1
ATOM 1495 O O . LEU A 1 192 ? 9.867 12.766 4.633 1 98.12 192 LEU A O 1
ATOM 1499 N N . ASN A 1 193 ? 7.902 13.797 4.203 1 98.69 193 ASN A N 1
ATOM 1500 C CA . ASN A 1 193 ? 7.953 14.742 5.316 1 98.69 193 ASN A CA 1
ATOM 1501 C C . ASN A 1 193 ? 6.734 14.602 6.223 1 98.69 193 ASN A C 1
ATOM 1503 O O . ASN A 1 193 ? 5.602 14.555 5.742 1 98.69 193 ASN A O 1
ATOM 1507 N N . VAL A 1 194 ? 7.039 14.492 7.508 1 98.88 194 VAL A N 1
ATOM 1508 C CA . VAL A 1 194 ? 5.965 14.398 8.492 1 98.88 194 VAL A CA 1
ATOM 1509 C C . VAL A 1 194 ? 5.949 15.648 9.367 1 98.88 194 VAL A C 1
ATOM 1511 O O . VAL A 1 194 ? 6.938 15.953 10.039 1 98.88 194 VAL A O 1
ATOM 1514 N N . TYR A 1 195 ? 4.855 16.359 9.328 1 98.88 195 TYR A N 1
ATOM 1515 C CA . TYR A 1 195 ? 4.672 17.547 10.156 1 98.88 195 TYR A CA 1
ATOM 1516 C C . TYR A 1 195 ? 3.67 17.297 11.273 1 98.88 195 TYR A C 1
ATOM 1518 O O . TYR A 1 195 ? 2.484 17.062 11.016 1 98.88 195 TYR A O 1
ATOM 1526 N N . ILE A 1 196 ? 4.148 17.344 12.492 1 98.69 196 ILE A N 1
ATOM 1527 C CA . ILE A 1 196 ? 3.342 17.109 13.688 1 98.69 196 ILE A CA 1
ATOM 1528 C C . ILE A 1 196 ? 2.84 18.438 14.242 1 98.69 196 ILE A C 1
ATOM 1530 O O . ILE A 1 196 ? 3.617 19.375 14.414 1 98.69 196 ILE A O 1
ATOM 1534 N N . ILE A 1 197 ? 1.555 18.484 14.492 1 98.38 197 ILE A N 1
ATOM 1535 C CA . ILE A 1 197 ? 0.949 19.719 14.969 1 98.38 197 ILE A CA 1
ATOM 1536 C C . ILE A 1 197 ? 0.47 19.531 16.406 1 98.38 197 ILE A C 1
ATOM 1538 O O . ILE A 1 197 ? -0.19 18.547 16.734 1 98.38 197 ILE A O 1
ATOM 1542 N N . GLY A 1 198 ? 0.665 20.547 17.25 1 97.81 198 GLY A N 1
ATOM 1543 C CA . GLY A 1 198 ? 0.333 20.5 18.656 1 97.81 198 GLY A CA 1
ATOM 1544 C C . GLY A 1 198 ? -1.15 20.672 18.922 1 97.81 198 GLY A C 1
ATOM 1545 O O . GLY A 1 198 ? -1.545 21.062 20.031 1 97.81 198 GLY A O 1
ATOM 1546 N N . GLU A 1 199 ? -1.982 20.453 17.938 1 98 199 GLU A N 1
ATOM 1547 C CA . GLU A 1 199 ? -3.438 20.562 18.031 1 98 199 GLU A CA 1
ATOM 1548 C C . GLU A 1 199 ? -4.102 19.234 17.641 1 98 199 GLU A C 1
ATOM 1550 O O . GLU A 1 199 ? -3.482 18.391 16.984 1 98 199 GLU A O 1
ATOM 1555 N N . SER A 1 200 ? -5.34 19.062 18.234 1 98.12 200 SER A N 1
ATOM 1556 C CA . SER A 1 200 ? -6.164 17.969 17.719 1 98.12 200 SER A CA 1
ATOM 1557 C C . SER A 1 200 ? -6.738 18.312 16.344 1 98.12 200 SER A C 1
ATOM 1559 O O . SER A 1 200 ? -7.461 19.297 16.203 1 98.12 200 SER A O 1
ATOM 1561 N N . LEU A 1 201 ? -6.355 17.531 15.328 1 97.88 201 LEU A N 1
ATOM 1562 C CA . LEU A 1 201 ? -6.801 17.781 13.961 1 97.88 201 LEU A CA 1
ATOM 1563 C C . LEU A 1 201 ? -7.336 16.5 13.328 1 97.88 201 LEU A C 1
ATOM 1565 O O . LEU A 1 201 ? -6.727 15.43 13.461 1 97.88 201 LEU A O 1
ATOM 1569 N N . GLY A 1 202 ? -8.445 16.562 12.672 1 96 202 GLY A N 1
ATOM 1570 C CA . GLY A 1 202 ? -9.039 15.43 11.977 1 96 202 GLY A CA 1
ATOM 1571 C C . GLY A 1 202 ? -9.258 14.227 12.883 1 96 202 GLY A C 1
ATOM 1572 O O . GLY A 1 202 ? -9.469 14.383 14.086 1 96 202 GLY A O 1
ATOM 1573 N N . PHE A 1 203 ? -9.406 13.188 12.18 1 93.62 203 PHE A N 1
ATOM 1574 C CA . PHE A 1 203 ? -9.555 11.914 12.875 1 93.62 203 PHE A CA 1
ATOM 1575 C C . PHE A 1 203 ? -9.102 10.758 11.984 1 93.62 203 PHE A C 1
ATOM 1577 O O . PHE A 1 203 ? -9.008 10.906 10.766 1 93.62 203 PHE A O 1
ATOM 1584 N N . MET B 1 1 ? -4.246 -30.703 3.92 1 68.94 1 MET B N 1
ATOM 1585 C CA . MET B 1 1 ? -3.924 -29.609 3.012 1 68.94 1 MET B CA 1
ATOM 1586 C C . MET B 1 1 ? -5.129 -29.234 2.15 1 68.94 1 MET B C 1
ATOM 1588 O O . MET B 1 1 ? -5.484 -28.062 2.039 1 68.94 1 MET B O 1
ATOM 1592 N N . GLU B 1 2 ? -5.867 -30.25 1.793 1 76.62 2 GLU B N 1
ATOM 1593 C CA . GLU B 1 2 ? -7.031 -30 0.945 1 76.62 2 GLU B CA 1
ATOM 1594 C C . GLU B 1 2 ? -8.117 -29.234 1.706 1 76.62 2 GLU B C 1
ATOM 1596 O O . GLU B 1 2 ? -8.688 -28.281 1.191 1 76.62 2 GLU B O 1
ATOM 1601 N N . THR B 1 3 ? -8.242 -29.578 3.004 1 86.94 3 THR B N 1
ATOM 1602 C CA . THR B 1 3 ? -9.289 -28.922 3.785 1 86.94 3 THR B CA 1
ATOM 1603 C C . THR B 1 3 ? -8.922 -27.484 4.086 1 86.94 3 THR B C 1
ATOM 1605 O O . THR B 1 3 ? -9.781 -26.594 4.008 1 86.94 3 THR B O 1
ATOM 1608 N N . ILE B 1 4 ? -7.648 -27.281 4.328 1 91.25 4 ILE B N 1
ATOM 1609 C CA . ILE B 1 4 ? -7.188 -25.938 4.668 1 91.25 4 ILE B CA 1
ATOM 1610 C C . ILE B 1 4 ? -7.359 -25.016 3.465 1 91.25 4 ILE B C 1
ATOM 1612 O O . ILE B 1 4 ? -7.832 -23.891 3.605 1 91.25 4 ILE B O 1
ATOM 1616 N N . VAL B 1 5 ? -7.059 -25.531 2.328 1 96 5 VAL B N 1
ATOM 1617 C CA . VAL B 1 5 ? -7.125 -24.719 1.112 1 96 5 VAL B CA 1
ATOM 1618 C C . VAL B 1 5 ? -8.586 -24.438 0.768 1 96 5 VAL B C 1
ATOM 1620 O O . VAL B 1 5 ? -8.914 -23.328 0.343 1 96 5 VAL B O 1
ATOM 1623 N N . LYS B 1 6 ? -9.414 -25.391 0.947 1 96.56 6 LYS B N 1
ATOM 1624 C CA . LYS B 1 6 ? -10.836 -25.188 0.691 1 96.56 6 LYS B CA 1
ATOM 1625 C C . LYS B 1 6 ? -11.406 -24.094 1.597 1 96.56 6 LYS B C 1
ATOM 1627 O O . LYS B 1 6 ? -12.148 -23.219 1.138 1 96.56 6 LYS B O 1
ATOM 1632 N N . GLU B 1 7 ? -11.062 -24.203 2.842 1 97.5 7 GLU B N 1
ATOM 1633 C CA . GLU B 1 7 ? -11.516 -23.188 3.787 1 97.5 7 GLU B CA 1
ATOM 1634 C C . GLU B 1 7 ? -10.93 -21.828 3.449 1 97.5 7 GLU B C 1
ATOM 1636 O O . GLU B 1 7 ? -11.617 -20.797 3.568 1 97.5 7 GLU B O 1
ATOM 1641 N N . LEU B 1 8 ? -9.688 -21.859 3.064 1 98.31 8 LEU B N 1
ATOM 1642 C CA . LEU B 1 8 ? -9.023 -20.609 2.67 1 98.31 8 LEU B CA 1
ATOM 1643 C C . LEU B 1 8 ? -9.734 -19.969 1.482 1 98.31 8 LEU B C 1
ATOM 1645 O O . LEU B 1 8 ? -9.977 -18.766 1.476 1 98.31 8 LEU B O 1
ATOM 1649 N N . ILE B 1 9 ? -10.117 -20.703 0.493 1 98.25 9 ILE B N 1
ATOM 1650 C CA . ILE B 1 9 ? -10.812 -20.203 -0.682 1 98.25 9 ILE B CA 1
ATOM 1651 C C . ILE B 1 9 ? -12.156 -19.594 -0.264 1 98.25 9 ILE B C 1
ATOM 1653 O O . ILE B 1 9 ? -12.523 -18.516 -0.714 1 98.25 9 ILE B O 1
ATOM 1657 N N . ARG B 1 10 ? -12.859 -20.266 0.625 1 98 10 ARG B N 1
ATOM 1658 C CA . ARG B 1 10 ? -14.125 -19.75 1.135 1 98 10 ARG B CA 1
ATOM 1659 C C . ARG B 1 10 ? -13.914 -18.422 1.854 1 98 10 ARG B C 1
ATOM 1661 O O . ARG B 1 10 ? -14.719 -17.484 1.697 1 98 10 ARG B O 1
ATOM 1668 N N . ASN B 1 11 ? -12.875 -18.375 2.652 1 98.12 11 ASN B N 1
ATOM 1669 C CA . ASN B 1 11 ? -12.586 -17.141 3.391 1 98.12 11 ASN B CA 1
ATOM 1670 C C . ASN B 1 11 ? -12.227 -16 2.453 1 98.12 11 ASN B C 1
ATOM 1672 O O . ASN B 1 11 ? -12.617 -14.852 2.689 1 98.12 11 ASN B O 1
ATOM 1676 N N . LEU B 1 12 ? -11.453 -16.297 1.369 1 98.38 12 LEU B N 1
ATOM 1677 C CA . LEU B 1 12 ? -11.148 -15.289 0.356 1 98.38 12 LEU B CA 1
ATOM 1678 C C . LEU B 1 12 ? -12.422 -14.781 -0.311 1 98.38 12 LEU B C 1
ATOM 1680 O O . LEU B 1 12 ? -12.594 -13.578 -0.5 1 98.38 12 LEU B O 1
ATOM 1684 N N . GLU B 1 13 ? -13.312 -15.648 -0.564 1 97.75 13 GLU B N 1
ATOM 1685 C CA . GLU B 1 13 ? -14.562 -15.273 -1.218 1 97.75 13 GLU B CA 1
ATOM 1686 C C . GLU B 1 13 ? -15.422 -14.406 -0.306 1 97.75 13 GLU B C 1
ATOM 1688 O O . GLU B 1 13 ? -16.125 -13.5 -0.775 1 97.75 13 GLU B O 1
ATOM 1693 N N . LYS B 1 14 ? -15.414 -14.703 1.004 1 96.75 14 LYS B N 1
ATOM 1694 C CA . LYS B 1 14 ? -16.125 -13.859 1.963 1 96.75 14 LYS B CA 1
ATOM 1695 C C . LYS B 1 14 ? -15.594 -12.43 1.929 1 96.75 14 LYS B C 1
ATOM 1697 O O . LYS B 1 14 ? -16.328 -11.484 2.23 1 96.75 14 LYS B O 1
ATOM 1702 N N . ARG B 1 15 ? -14.367 -12.273 1.564 1 97.12 15 ARG B N 1
ATOM 1703 C CA . ARG B 1 15 ? -13.727 -10.969 1.455 1 97.12 15 ARG B CA 1
ATOM 1704 C C . ARG B 1 15 ? -13.859 -10.414 0.041 1 97.12 15 ARG B C 1
ATOM 1706 O O . ARG B 1 15 ? -13.195 -9.43 -0.308 1 97.12 15 ARG B O 1
ATOM 1713 N N . LYS B 1 16 ? -14.594 -11.062 -0.822 1 96.56 16 LYS B N 1
ATOM 1714 C CA . LYS B 1 16 ? -14.898 -10.688 -2.199 1 96.56 16 LYS B CA 1
ATOM 1715 C C . LYS B 1 16 ? -13.672 -10.812 -3.096 1 96.56 16 LYS B C 1
ATOM 1717 O O . LYS B 1 16 ? -13.555 -10.109 -4.102 1 96.56 16 LYS B O 1
ATOM 1722 N N . ILE B 1 17 ? -12.766 -11.695 -2.695 1 97.88 17 ILE B N 1
ATOM 1723 C CA . ILE B 1 17 ? -11.578 -12 -3.486 1 97.88 17 ILE B CA 1
ATOM 1724 C C . ILE B 1 17 ? -11.766 -13.336 -4.203 1 97.88 17 ILE B C 1
ATOM 1726 O O . ILE B 1 17 ? -12.023 -14.359 -3.566 1 97.88 17 ILE B O 1
ATOM 1730 N N . ASN B 1 18 ? -11.617 -13.266 -5.535 1 97.94 18 ASN B N 1
ATOM 1731 C CA . ASN B 1 18 ? -11.703 -14.5 -6.301 1 97.94 18 ASN B CA 1
ATOM 1732 C C . ASN B 1 18 ? -10.484 -15.391 -6.062 1 97.94 18 ASN B C 1
ATOM 1734 O O . ASN B 1 18 ? -9.359 -14.898 -5.961 1 97.94 18 ASN B O 1
ATOM 1738 N N . ALA B 1 19 ? -10.797 -16.703 -5.961 1 98.56 19 ALA B N 1
ATOM 1739 C CA . ALA B 1 19 ? -9.672 -17.609 -5.695 1 98.56 19 ALA B CA 1
ATOM 1740 C C . ALA B 1 19 ? -9.875 -18.953 -6.387 1 98.56 19 ALA B C 1
ATOM 1742 O O . ALA B 1 19 ? -11.008 -19.406 -6.547 1 98.56 19 ALA B O 1
ATOM 1743 N N . LYS B 1 20 ? -8.789 -19.5 -6.82 1 98.31 20 LYS B N 1
ATOM 1744 C CA . LYS B 1 20 ? -8.734 -20.828 -7.402 1 98.31 20 LYS B CA 1
ATOM 1745 C C . LYS B 1 20 ? -7.551 -21.625 -6.848 1 98.31 20 LYS B C 1
ATOM 1747 O O . LYS B 1 20 ? -6.578 -21.047 -6.371 1 98.31 20 LYS B O 1
ATOM 1752 N N . PHE B 1 21 ? -7.773 -22.969 -6.848 1 98.5 21 PHE B N 1
ATOM 1753 C CA . PHE B 1 21 ? -6.684 -23.859 -6.473 1 98.5 21 PHE B CA 1
ATOM 1754 C C . PHE B 1 21 ? -6.242 -24.719 -7.66 1 98.5 21 PHE B C 1
ATOM 1756 O O . PHE B 1 21 ? -7.074 -25.172 -8.445 1 98.5 21 PHE B O 1
ATOM 1763 N N . PHE B 1 22 ? -4.906 -24.812 -7.824 1 98.38 22 PHE B N 1
ATOM 1764 C CA . PHE B 1 22 ? -4.293 -25.703 -8.805 1 98.38 22 PHE B CA 1
ATOM 1765 C C . PHE B 1 22 ? -3.311 -26.656 -8.133 1 98.38 22 PHE B C 1
ATOM 1767 O O . PHE B 1 22 ? -2.58 -26.266 -7.219 1 98.38 22 PHE B O 1
ATOM 1774 N N . ASN B 1 23 ? -3.213 -27.859 -8.664 1 97.75 23 ASN B N 1
ATOM 1775 C CA . ASN B 1 23 ? -2.283 -28.828 -8.086 1 97.75 23 ASN B CA 1
ATOM 1776 C C . ASN B 1 23 ? -0.837 -28.484 -8.438 1 97.75 23 ASN B C 1
ATOM 1778 O O . ASN B 1 23 ? 0.074 -28.734 -7.645 1 97.75 23 ASN B O 1
ATOM 1782 N N . THR B 1 24 ? -0.642 -28 -9.672 1 98.31 24 THR B N 1
ATOM 1783 C CA . THR B 1 24 ? 0.712 -27.734 -10.141 1 98.31 24 THR B CA 1
ATOM 1784 C C . THR B 1 24 ? 0.806 -26.328 -10.742 1 98.31 24 THR B C 1
ATOM 1786 O O . THR B 1 24 ? -0.2 -25.766 -11.18 1 98.31 24 THR B O 1
ATOM 1789 N N . LYS B 1 25 ? 2.064 -25.828 -10.75 1 98.38 25 LYS B N 1
ATOM 1790 C CA . LYS B 1 25 ? 2.289 -24.531 -11.367 1 98.38 25 LYS B CA 1
ATOM 1791 C C . LYS B 1 25 ? 1.96 -24.562 -12.859 1 98.38 25 LYS B C 1
ATOM 1793 O O . LYS B 1 25 ? 1.522 -23.562 -13.43 1 98.38 25 LYS B O 1
ATOM 1798 N N . GLU B 1 26 ? 2.111 -25.734 -13.508 1 98.44 26 GLU B N 1
ATOM 1799 C CA . GLU B 1 26 ? 1.803 -25.875 -14.922 1 98.44 26 GLU B CA 1
ATOM 1800 C C . GLU B 1 26 ? 0.308 -25.703 -15.18 1 98.44 26 GLU B C 1
ATOM 1802 O O . GLU B 1 26 ? -0.092 -25.062 -16.156 1 98.44 26 GLU B O 1
ATOM 1807 N N . GLU B 1 27 ? -0.47 -26.266 -14.32 1 98.56 27 GLU B N 1
ATOM 1808 C CA . GLU B 1 27 ? -1.915 -26.094 -14.438 1 98.56 27 GLU B CA 1
ATOM 1809 C C . GLU B 1 27 ? -2.307 -24.625 -14.297 1 98.56 27 GLU B C 1
ATOM 1811 O O . GLU B 1 27 ? -3.113 -24.125 -15.078 1 98.56 27 GLU B O 1
ATOM 1816 N N . ALA B 1 28 ? -1.772 -24 -13.312 1 98.56 28 ALA B N 1
ATOM 1817 C CA . ALA B 1 28 ? -2.057 -22.578 -13.086 1 98.56 28 ALA B CA 1
ATOM 1818 C C . ALA B 1 28 ? -1.615 -21.734 -14.273 1 98.56 28 ALA B C 1
ATOM 1820 O O . ALA B 1 28 ? -2.346 -20.844 -14.711 1 98.56 28 ALA B O 1
ATOM 1821 N N . LYS B 1 29 ? -0.446 -22.047 -14.758 1 98.44 29 LYS B N 1
ATOM 1822 C CA . LYS B 1 29 ? 0.088 -21.328 -15.906 1 98.44 29 LYS B CA 1
ATOM 1823 C C . LYS B 1 29 ? -0.854 -21.438 -17.109 1 98.44 29 LYS B C 1
ATOM 1825 O O . LYS B 1 29 ? -1.139 -20.438 -17.766 1 98.44 29 LYS B O 1
ATOM 1830 N N . THR B 1 30 ? -1.306 -22.609 -17.359 1 98.25 30 THR B N 1
ATOM 1831 C CA . THR B 1 30 ? -2.221 -22.828 -18.469 1 98.25 30 THR B CA 1
ATOM 1832 C C . THR B 1 30 ? -3.488 -22 -18.312 1 98.25 30 THR B C 1
ATOM 1834 O O . THR B 1 30 ? -3.938 -21.344 -19.25 1 98.25 30 THR B O 1
ATOM 1837 N N . GLU B 1 31 ? -4.02 -21.984 -17.156 1 98.5 31 GLU B N 1
ATOM 1838 C CA . GLU B 1 31 ? -5.23 -21.234 -16.859 1 98.5 31 GLU B CA 1
ATOM 1839 C C . GLU B 1 31 ? -4.996 -19.734 -17.047 1 98.5 31 GLU B C 1
ATOM 1841 O O . GLU B 1 31 ? -5.812 -19.031 -17.641 1 98.5 31 GLU B O 1
ATOM 1846 N N . ILE B 1 32 ? -3.926 -19.234 -16.453 1 98.5 32 ILE B N 1
ATOM 1847 C CA . ILE B 1 32 ? -3.607 -17.812 -16.531 1 98.5 32 ILE B CA 1
ATOM 1848 C C . ILE B 1 32 ? -3.447 -17.375 -17.984 1 98.5 32 ILE B C 1
ATOM 1850 O O . ILE B 1 32 ? -3.994 -16.359 -18.391 1 98.5 32 ILE B O 1
ATOM 1854 N N . LEU B 1 33 ? -2.738 -18.172 -18.766 1 98.31 33 LEU B N 1
ATOM 1855 C CA . LEU B 1 33 ? -2.527 -17.859 -20.172 1 98.31 33 LEU B CA 1
ATOM 1856 C C . LEU B 1 33 ? -3.854 -17.812 -20.938 1 98.31 33 LEU B C 1
ATOM 1858 O O . LEU B 1 33 ? -4.055 -16.938 -21.781 1 98.31 33 LEU B O 1
ATOM 1862 N N . LYS B 1 34 ? -4.688 -18.719 -20.609 1 98.06 34 LYS B N 1
ATOM 1863 C CA . LYS B 1 34 ? -6.012 -18.719 -21.219 1 98.06 34 LYS B CA 1
ATOM 1864 C C . LYS B 1 34 ? -6.793 -17.469 -20.844 1 98.06 34 LYS B C 1
ATOM 1866 O O . LYS B 1 34 ? -7.395 -16.828 -21.719 1 98.06 34 LYS B O 1
ATOM 1871 N N . GLU B 1 35 ? -6.766 -17.062 -19.594 1 97.5 35 GLU B N 1
ATOM 1872 C CA . GLU B 1 35 ? -7.508 -15.906 -19.094 1 97.5 35 GLU B CA 1
ATOM 1873 C C . GLU B 1 35 ? -6.988 -14.609 -19.719 1 97.5 35 GLU B C 1
ATOM 1875 O O . GLU B 1 35 ? -7.734 -13.641 -19.859 1 97.5 35 GLU B O 1
ATOM 1880 N N . LEU B 1 36 ? -5.762 -14.609 -20.078 1 97.25 36 LEU B N 1
ATOM 1881 C CA . LEU B 1 36 ? -5.129 -13.367 -20.516 1 97.25 36 LEU B CA 1
ATOM 1882 C C . LEU B 1 36 ? -5.109 -13.266 -22.031 1 97.25 36 LEU B C 1
ATOM 1884 O O . LEU B 1 36 ? -4.512 -12.344 -22.594 1 97.25 36 LEU B O 1
ATOM 1888 N N . GLU B 1 37 ? -5.793 -14.156 -22.703 1 96.25 37 GLU B N 1
ATOM 1889 C CA . GLU B 1 37 ? -5.766 -14.227 -24.172 1 96.25 37 GLU B CA 1
ATOM 1890 C C . GLU B 1 37 ? -6.199 -12.906 -24.797 1 96.25 37 GLU B C 1
ATOM 1892 O O . GLU B 1 37 ? -5.617 -12.461 -25.797 1 96.25 37 GLU B O 1
ATOM 1897 N N . THR B 1 38 ? -7.145 -12.18 -24.219 1 95.94 38 THR B N 1
ATOM 1898 C CA . THR B 1 38 ? -7.707 -10.984 -24.844 1 95.94 38 THR B CA 1
ATOM 1899 C C . THR B 1 38 ? -7 -9.734 -24.328 1 95.94 38 THR B C 1
ATOM 1901 O O . THR B 1 38 ? -7.34 -8.617 -24.734 1 95.94 38 THR B O 1
ATOM 1904 N N . HIS B 1 39 ? -6.094 -9.906 -23.438 1 96.81 39 HIS B N 1
ATOM 1905 C CA . HIS B 1 39 ? -5.348 -8.766 -22.906 1 96.81 39 HIS B CA 1
ATOM 1906 C C . HIS B 1 39 ? -4.016 -8.594 -23.625 1 96.81 39 HIS B C 1
ATOM 1908 O O . HIS B 1 39 ? -3.396 -9.586 -24.031 1 96.81 39 HIS B O 1
ATOM 1914 N N . THR B 1 40 ? -3.615 -7.375 -23.672 1 96.19 40 THR B N 1
ATOM 1915 C CA . THR B 1 40 ? -2.406 -7.117 -24.453 1 96.19 40 THR B CA 1
ATOM 1916 C C . THR B 1 40 ? -1.275 -6.637 -23.547 1 96.19 40 THR B C 1
ATOM 1918 O O . THR B 1 40 ? -0.14 -7.102 -23.672 1 96.19 40 THR B O 1
ATOM 1921 N N . ASN B 1 41 ? -1.523 -5.668 -22.672 1 97.69 41 ASN B N 1
ATOM 1922 C CA . ASN B 1 41 ? -0.51 -5.105 -21.781 1 97.69 41 ASN B CA 1
ATOM 1923 C C . ASN B 1 41 ? -0.5 -5.805 -20.422 1 97.69 41 ASN B C 1
ATOM 1925 O O . ASN B 1 41 ? -1.463 -5.703 -19.672 1 97.69 41 ASN B O 1
ATOM 1929 N N . ILE B 1 42 ? 0.592 -6.516 -20.219 1 98.56 42 ILE B N 1
ATOM 1930 C CA . ILE B 1 42 ? 0.72 -7.289 -18.984 1 98.56 42 ILE B CA 1
ATOM 1931 C C . ILE B 1 42 ? 1.881 -6.746 -18.156 1 98.56 42 ILE B C 1
ATOM 1933 O O . ILE B 1 42 ? 3.021 -6.711 -18.625 1 98.56 42 ILE B O 1
ATOM 1937 N N . GLY B 1 43 ? 1.57 -6.258 -17 1 98.62 43 GLY B N 1
ATOM 1938 C CA . GLY B 1 43 ? 2.6 -5.902 -16.047 1 98.62 43 GLY B CA 1
ATOM 1939 C C . GLY B 1 43 ? 2.924 -7.027 -15.07 1 98.62 43 GLY B C 1
ATOM 1940 O O . GLY B 1 43 ? 2.043 -7.809 -14.703 1 98.62 43 GLY B O 1
ATOM 1941 N N . ILE B 1 44 ? 4.188 -7.109 -14.688 1 98.62 44 ILE B N 1
ATOM 1942 C CA . ILE B 1 44 ? 4.621 -8.109 -13.719 1 98.62 44 ILE B CA 1
ATOM 1943 C C . ILE B 1 44 ? 5.398 -7.441 -12.594 1 98.62 44 ILE B C 1
ATOM 1945 O O . ILE B 1 44 ? 6.309 -6.648 -12.844 1 98.62 44 ILE B O 1
ATOM 1949 N N . GLY B 1 45 ? 4.957 -7.684 -11.344 1 97.56 45 GLY B N 1
ATOM 1950 C CA . GLY B 1 45 ? 5.707 -7.23 -10.188 1 97.56 45 GLY B CA 1
ATOM 1951 C C . GLY B 1 45 ? 6.855 -8.148 -9.82 1 97.56 45 GLY B C 1
ATOM 1952 O O . GLY B 1 45 ? 6.941 -9.273 -10.32 1 97.56 45 GLY B O 1
ATOM 1953 N N . GLY B 1 46 ? 7.809 -7.629 -9.055 1 94.69 46 GLY B N 1
ATOM 1954 C CA . GLY B 1 46 ? 8.875 -8.5 -8.594 1 94.69 46 GLY B CA 1
ATOM 1955 C C . GLY B 1 46 ? 8.375 -9.75 -7.906 1 94.69 46 GLY B C 1
ATOM 1956 O O . GLY B 1 46 ? 7.777 -9.68 -6.828 1 94.69 46 GLY B O 1
ATOM 1957 N N . SER B 1 47 ? 8.656 -10.891 -8.555 1 96.94 47 SER B N 1
ATOM 1958 C CA . SER B 1 47 ? 8.148 -12.148 -8.023 1 96.94 47 SER B CA 1
ATOM 1959 C C . SER B 1 47 ? 8.977 -13.328 -8.508 1 96.94 47 SER B C 1
ATOM 1961 O O . SER B 1 47 ? 9.016 -13.617 -9.703 1 96.94 47 SER B O 1
ATOM 1963 N N . MET B 1 48 ? 9.516 -14.039 -7.562 1 97 48 MET B N 1
ATOM 1964 C CA . MET B 1 48 ? 10.219 -15.281 -7.863 1 97 48 MET B CA 1
ATOM 1965 C C . MET B 1 48 ? 9.242 -16.375 -8.289 1 97 48 MET B C 1
ATOM 1967 O O . MET B 1 48 ? 9.578 -17.234 -9.102 1 97 48 MET B O 1
ATOM 1971 N N . THR B 1 49 ? 8.055 -16.312 -7.766 1 98 49 THR B N 1
ATOM 1972 C CA . THR B 1 49 ? 7.027 -17.266 -8.141 1 98 49 THR B CA 1
ATOM 1973 C C . THR B 1 49 ? 6.723 -17.172 -9.641 1 98 49 THR B C 1
ATOM 1975 O O . THR B 1 49 ? 6.73 -18.188 -10.344 1 98 49 THR B O 1
ATOM 1978 N N . ILE B 1 50 ? 6.5 -15.961 -10.102 1 98.12 50 ILE B N 1
ATOM 1979 C CA . ILE B 1 50 ? 6.203 -15.734 -11.508 1 98.12 50 ILE B CA 1
ATOM 1980 C C . ILE B 1 50 ? 7.387 -16.188 -12.367 1 98.12 50 ILE B C 1
ATOM 1982 O O . ILE B 1 50 ? 7.207 -16.781 -13.422 1 98.12 50 ILE B O 1
ATOM 1986 N N . MET B 1 51 ? 8.578 -15.867 -11.844 1 97.19 51 MET B N 1
ATOM 1987 C CA . MET B 1 51 ? 9.797 -16.266 -12.539 1 97.19 51 MET B CA 1
ATOM 1988 C C . MET B 1 51 ? 9.867 -17.797 -12.672 1 97.19 51 MET B C 1
ATOM 1990 O O . MET B 1 51 ? 10.125 -18.312 -13.75 1 97.19 51 MET B O 1
ATOM 1994 N N . GLU B 1 52 ? 9.617 -18.453 -11.602 1 97.44 52 GLU B N 1
ATOM 1995 C CA . GLU B 1 52 ? 9.703 -19.922 -11.57 1 97.44 52 GLU B CA 1
ATOM 1996 C C . GLU B 1 52 ? 8.656 -20.547 -12.484 1 97.44 52 GLU B C 1
ATOM 1998 O O . GLU B 1 52 ? 8.859 -21.656 -12.992 1 97.44 52 GLU B O 1
ATOM 2003 N N . MET B 1 53 ? 7.625 -19.875 -12.68 1 97.88 53 MET B N 1
ATOM 2004 C CA . MET B 1 53 ? 6.551 -20.375 -13.539 1 97.88 53 MET B CA 1
ATOM 2005 C C . MET B 1 53 ? 6.863 -20.125 -15.008 1 97.88 53 MET B C 1
ATOM 2007 O O . MET B 1 53 ? 6.172 -20.625 -15.891 1 97.88 53 MET B O 1
ATOM 2011 N N . ASN B 1 54 ? 7.84 -19.312 -15.312 1 96.94 54 ASN B N 1
ATOM 2012 C CA . ASN B 1 54 ? 8.211 -18.922 -16.672 1 96.94 54 ASN B CA 1
ATOM 2013 C C . ASN B 1 54 ? 7.043 -18.281 -17.406 1 96.94 54 ASN B C 1
ATOM 2015 O O . ASN B 1 54 ? 6.859 -18.5 -18.609 1 96.94 54 ASN B O 1
ATOM 2019 N N . LEU B 1 55 ? 6.25 -17.594 -16.703 1 97.5 55 LEU B N 1
ATOM 2020 C CA . LEU B 1 55 ? 5.059 -16.984 -17.281 1 97.5 55 LEU B CA 1
ATOM 2021 C C . LEU B 1 55 ? 5.43 -15.875 -18.266 1 97.5 55 LEU B C 1
ATOM 2023 O O . LEU B 1 55 ? 4.801 -15.742 -19.312 1 97.5 55 LEU B O 1
ATOM 2027 N N . HIS B 1 56 ? 6.406 -15.062 -17.875 1 97.25 56 HIS B N 1
ATOM 2028 C CA . HIS B 1 56 ? 6.809 -13.938 -18.703 1 97.25 56 HIS B CA 1
ATOM 2029 C C . HIS B 1 56 ? 7.242 -14.406 -20.094 1 97.25 56 HIS B C 1
ATOM 2031 O O . HIS B 1 56 ? 6.883 -13.797 -21.094 1 97.25 56 HIS B O 1
ATOM 2037 N N . GLU B 1 57 ? 7.953 -15.57 -20.203 1 97.31 57 GLU B N 1
ATOM 2038 C CA . GLU B 1 57 ? 8.422 -16.094 -21.484 1 97.31 57 GLU B CA 1
ATOM 2039 C C . GLU B 1 57 ? 7.254 -16.547 -22.359 1 97.31 57 GLU B C 1
ATOM 2041 O O . GLU B 1 57 ? 7.215 -16.266 -23.547 1 97.31 57 GLU B O 1
ATOM 2046 N N . GLU B 1 58 ? 6.375 -17.219 -21.75 1 98 58 GLU B N 1
ATOM 2047 C CA . GLU B 1 58 ? 5.223 -17.719 -22.484 1 98 58 GLU B CA 1
ATOM 2048 C C . GLU B 1 58 ? 4.363 -16.578 -23.016 1 98 58 GLU B C 1
ATOM 2050 O O . GLU B 1 58 ? 3.846 -16.641 -24.125 1 98 58 GLU B O 1
ATOM 2055 N N . LEU B 1 59 ? 4.203 -15.539 -22.203 1 98.25 59 LEU B N 1
ATOM 2056 C CA . LEU B 1 59 ? 3.408 -14.383 -22.594 1 98.25 59 LEU B CA 1
ATOM 2057 C C . LEU B 1 59 ? 4.062 -13.648 -23.75 1 98.25 59 LEU B C 1
ATOM 2059 O O . LEU B 1 59 ? 3.377 -13.219 -24.688 1 98.25 59 LEU B O 1
ATOM 2063 N N . MET B 1 60 ? 5.344 -13.555 -23.672 1 97.31 60 MET B N 1
ATOM 2064 C CA . MET B 1 60 ? 6.082 -12.906 -24.75 1 97.31 60 MET B CA 1
ATOM 2065 C C . MET B 1 60 ? 5.98 -13.719 -26.047 1 97.31 60 MET B C 1
ATOM 2067 O O . MET B 1 60 ? 5.82 -13.148 -27.125 1 97.31 60 MET B O 1
ATOM 2071 N N . LYS B 1 61 ? 6.062 -15.016 -25.953 1 97.38 61 LYS B N 1
ATOM 2072 C CA . LYS B 1 61 ? 5.914 -15.898 -27.125 1 97.38 61 LYS B CA 1
ATOM 2073 C C . LYS B 1 61 ? 4.543 -15.727 -27.766 1 97.38 61 LYS B C 1
ATOM 2075 O O . LYS B 1 61 ? 4.402 -15.867 -28.984 1 97.38 61 LYS B O 1
ATOM 2080 N N . LYS B 1 62 ? 3.602 -15.352 -26.984 1 97.12 62 LYS B N 1
ATOM 2081 C CA . LYS B 1 62 ? 2.236 -15.188 -27.469 1 97.12 62 LYS B CA 1
ATOM 2082 C C . LYS B 1 62 ? 2.006 -13.766 -27.984 1 97.12 62 LYS B C 1
ATOM 2084 O O . LYS B 1 62 ? 0.877 -13.398 -28.312 1 97.12 62 LYS B O 1
ATOM 2089 N N . GLY B 1 63 ? 3.016 -12.945 -27.953 1 96.56 63 GLY B N 1
ATOM 2090 C CA . GLY B 1 63 ? 2.953 -11.625 -28.547 1 96.56 63 GLY B CA 1
ATOM 2091 C C . GLY B 1 63 ? 2.426 -10.555 -27.609 1 96.56 63 GLY B C 1
ATOM 2092 O O . GLY B 1 63 ? 2.008 -9.484 -28.047 1 96.56 63 GLY B O 1
ATOM 2093 N N . LYS B 1 64 ? 2.391 -10.812 -26.344 1 98 64 LYS B N 1
ATOM 2094 C CA . LYS B 1 64 ? 1.929 -9.82 -25.375 1 98 64 LYS B CA 1
ATOM 2095 C C . LYS B 1 64 ? 3 -8.766 -25.109 1 98 64 LYS B C 1
ATOM 2097 O O . LYS B 1 64 ? 4.195 -9.031 -25.266 1 98 64 LYS B O 1
ATOM 2102 N N . ASN B 1 65 ? 2.568 -7.555 -24.781 1 97.88 65 ASN B N 1
ATOM 2103 C CA . ASN B 1 65 ? 3.457 -6.539 -24.234 1 97.88 65 ASN B CA 1
ATOM 2104 C C . ASN B 1 65 ? 3.684 -6.742 -22.734 1 97.88 65 ASN B C 1
ATOM 2106 O O . ASN B 1 65 ? 2.828 -6.395 -21.922 1 97.88 65 ASN B O 1
ATOM 2110 N N . VAL B 1 66 ? 4.84 -7.32 -22.453 1 98.19 66 VAL B N 1
ATOM 2111 C CA . VAL B 1 66 ? 5.129 -7.664 -21.062 1 98.19 66 VAL B CA 1
ATOM 2112 C C . VAL B 1 66 ? 6.051 -6.609 -20.453 1 98.19 66 VAL B C 1
ATOM 2114 O O . VAL B 1 66 ? 7.152 -6.375 -20.953 1 98.19 66 VAL B O 1
ATOM 2117 N N . HIS B 1 67 ? 5.609 -5.953 -19.406 1 98.25 67 HIS B N 1
ATOM 2118 C CA . HIS B 1 67 ? 6.395 -4.98 -18.656 1 98.25 67 HIS B CA 1
ATOM 2119 C C . HIS B 1 67 ? 6.867 -5.562 -17.328 1 98.25 67 HIS B C 1
ATOM 2121 O O . HIS B 1 67 ? 6.105 -5.617 -16.359 1 98.25 67 HIS B O 1
ATOM 2127 N N . TRP B 1 68 ? 8.102 -5.98 -17.328 1 98.44 68 TRP B N 1
ATOM 2128 C CA . TRP B 1 68 ? 8.734 -6.523 -16.125 1 98.44 68 TRP B CA 1
ATOM 2129 C C . TRP B 1 68 ? 10.125 -5.926 -15.93 1 98.44 68 TRP B C 1
ATOM 2131 O O . TRP B 1 68 ? 11.031 -6.164 -16.719 1 98.44 68 TRP B O 1
ATOM 2141 N N . HIS B 1 69 ? 10.227 -5.203 -14.797 1 97.38 69 HIS B N 1
ATOM 2142 C CA . HIS B 1 69 ? 11.438 -4.43 -14.562 1 97.38 69 HIS B CA 1
ATOM 2143 C C . HIS B 1 69 ? 12.641 -5.344 -14.359 1 97.38 69 HIS B C 1
ATOM 2145 O O . HIS B 1 69 ? 13.789 -4.902 -14.484 1 97.38 69 HIS B O 1
ATOM 2151 N N . TRP B 1 70 ? 12.406 -6.648 -14.109 1 95.94 70 TRP B N 1
ATOM 2152 C CA . TRP B 1 70 ? 13.5 -7.59 -13.898 1 95.94 70 TRP B CA 1
ATOM 2153 C C . TRP B 1 70 ? 14.195 -7.926 -15.219 1 95.94 70 TRP B C 1
ATOM 2155 O O . TRP B 1 70 ? 15.305 -8.469 -15.227 1 95.94 70 TRP B O 1
ATOM 2165 N N . LEU B 1 71 ? 13.609 -7.645 -16.312 1 93.75 71 LEU B N 1
ATOM 2166 C CA . LEU B 1 71 ? 14.086 -8.086 -17.609 1 93.75 71 LEU B CA 1
ATOM 2167 C C . LEU B 1 71 ? 14.805 -6.949 -18.344 1 93.75 71 LEU B C 1
ATOM 2169 O O . LEU B 1 71 ? 15.219 -7.105 -19.5 1 93.75 71 LEU B O 1
ATOM 2173 N N . VAL B 1 72 ? 14.93 -5.82 -17.703 1 96.5 72 VAL B N 1
ATOM 2174 C CA . VAL B 1 72 ? 15.461 -4.664 -18.422 1 96.5 72 VAL B CA 1
ATOM 2175 C C . VAL B 1 72 ? 16.688 -4.121 -17.688 1 96.5 72 VAL B C 1
ATOM 2177 O O . VAL B 1 72 ? 16.953 -4.5 -16.547 1 96.5 72 VAL B O 1
ATOM 2180 N N . GLU B 1 73 ? 17.406 -3.244 -18.359 1 96.56 73 GLU B N 1
ATOM 2181 C CA . GLU B 1 73 ? 18.562 -2.588 -17.75 1 96.56 73 GLU B CA 1
ATOM 2182 C C . GLU B 1 73 ? 18.141 -1.646 -16.625 1 96.56 73 GLU B C 1
ATOM 2184 O O . GLU B 1 73 ? 17.031 -1.104 -16.656 1 96.56 73 GLU B O 1
ATOM 2189 N N . PRO B 1 74 ? 19.016 -1.424 -15.711 1 94.69 74 PRO B N 1
ATOM 2190 C CA . PRO B 1 74 ? 18.703 -0.617 -14.531 1 94.69 74 PRO B CA 1
ATOM 2191 C C . PRO B 1 74 ? 18.141 0.757 -14.891 1 94.69 74 PRO B C 1
ATOM 2193 O O . PRO B 1 74 ? 17.219 1.239 -14.227 1 94.69 74 PRO B O 1
ATOM 2196 N N . GLU B 1 75 ? 18.609 1.367 -15.938 1 95.56 75 GLU B N 1
ATOM 2197 C CA . GLU B 1 75 ? 18.219 2.725 -16.297 1 95.56 75 GLU B CA 1
ATOM 2198 C C . GLU B 1 75 ? 16.766 2.766 -16.766 1 95.56 75 GLU B C 1
ATOM 2200 O O . GLU B 1 75 ? 16.141 3.824 -16.766 1 95.56 75 GLU B O 1
ATOM 2205 N N . LYS B 1 76 ? 16.203 1.579 -17.109 1 97.38 76 LYS B N 1
ATOM 2206 C CA . LYS B 1 76 ? 14.859 1.524 -17.672 1 97.38 76 LYS B CA 1
ATOM 2207 C C . LYS B 1 76 ? 13.859 0.992 -16.641 1 97.38 76 LYS B C 1
ATOM 2209 O O . LYS B 1 76 ? 12.656 0.97 -16.891 1 97.38 76 LYS B O 1
ATOM 2214 N N . ARG B 1 77 ? 14.297 0.593 -15.523 1 96.69 77 ARG B N 1
ATOM 2215 C CA . ARG B 1 77 ? 13.469 -0.12 -14.555 1 96.69 77 ARG B CA 1
ATOM 2216 C C . ARG B 1 77 ? 12.32 0.751 -14.078 1 96.69 77 ARG B C 1
ATOM 2218 O O . ARG B 1 77 ? 11.18 0.287 -13.984 1 96.69 77 ARG B O 1
ATOM 2225 N N . ASN B 1 78 ? 12.648 2.02 -13.828 1 94.62 78 ASN B N 1
ATOM 2226 C CA . ASN B 1 78 ? 11.594 2.891 -13.312 1 94.62 78 ASN B CA 1
ATOM 2227 C C . ASN B 1 78 ? 10.484 3.088 -14.344 1 94.62 78 ASN B C 1
ATOM 2229 O O . ASN B 1 78 ? 9.305 3.055 -14 1 94.62 78 ASN B O 1
ATOM 2233 N N . GLU B 1 79 ? 10.859 3.32 -15.492 1 96.12 79 GLU B N 1
ATOM 2234 C CA . GLU B 1 79 ? 9.875 3.461 -16.562 1 96.12 79 GLU B CA 1
ATOM 2235 C C . GLU B 1 79 ? 9.039 2.195 -16.719 1 96.12 79 GLU B C 1
ATOM 2237 O O . GLU B 1 79 ? 7.816 2.264 -16.844 1 96.12 79 GLU B O 1
ATOM 2242 N N . VAL B 1 80 ? 9.641 1.057 -16.656 1 97.69 80 VAL B N 1
ATOM 2243 C CA . VAL B 1 80 ? 8.961 -0.22 -16.844 1 97.69 80 VAL B CA 1
ATOM 2244 C C . VAL B 1 80 ? 8.039 -0.501 -15.664 1 97.69 80 VAL B C 1
ATOM 2246 O O . VAL B 1 80 ? 6.941 -1.037 -15.844 1 97.69 80 VAL B O 1
ATOM 2249 N N . ARG B 1 81 ? 8.453 -0.104 -14.445 1 97 81 ARG B N 1
ATOM 2250 C CA . ARG B 1 81 ? 7.586 -0.218 -13.281 1 97 81 ARG B CA 1
ATOM 2251 C C . ARG B 1 81 ? 6.309 0.593 -13.461 1 97 81 ARG B C 1
ATOM 2253 O O . ARG B 1 81 ? 5.219 0.137 -13.109 1 97 81 ARG B O 1
ATOM 2260 N N . GLN B 1 82 ? 6.461 1.734 -14.008 1 94.44 82 GLN B N 1
ATOM 2261 C CA . GLN B 1 82 ? 5.305 2.598 -14.242 1 94.44 82 GLN B CA 1
ATOM 2262 C C . GLN B 1 82 ? 4.379 2.002 -15.297 1 94.44 82 GLN B C 1
ATOM 2264 O O . GLN B 1 82 ? 3.156 2.01 -15.125 1 94.44 82 GLN B O 1
ATOM 2269 N N . LEU B 1 83 ? 4.977 1.501 -16.297 1 96.5 83 LEU B N 1
ATOM 2270 C CA . LEU B 1 83 ? 4.18 0.847 -17.328 1 96.5 83 LEU B CA 1
ATOM 2271 C C . LEU B 1 83 ? 3.428 -0.352 -16.766 1 96.5 83 LEU B C 1
ATOM 2273 O O . LEU B 1 83 ? 2.256 -0.564 -17.078 1 96.5 83 LEU B O 1
ATOM 2277 N N . ALA B 1 84 ? 4.086 -1.081 -15.898 1 97.75 84 ALA B N 1
ATOM 2278 C CA . ALA B 1 84 ? 3.48 -2.266 -15.297 1 97.75 84 ALA B CA 1
ATOM 2279 C C . ALA B 1 84 ? 2.287 -1.887 -14.422 1 97.75 84 ALA B C 1
ATOM 2281 O O . ALA B 1 84 ? 1.239 -2.535 -14.477 1 97.75 84 ALA B O 1
ATOM 2282 N N . SER B 1 85 ? 2.438 -0.843 -13.656 1 94.69 85 SER B N 1
ATOM 2283 C CA . SER B 1 85 ? 1.407 -0.428 -12.711 1 94.69 85 SER B CA 1
ATOM 2284 C C . SER B 1 85 ? 0.177 0.111 -13.43 1 94.69 85 SER B C 1
ATOM 2286 O O . SER B 1 85 ? -0.89 0.252 -12.828 1 94.69 85 SER B O 1
ATOM 2288 N N . ASN B 1 86 ? 0.315 0.416 -14.672 1 91.69 86 ASN B N 1
ATOM 2289 C CA . ASN B 1 86 ? -0.79 0.945 -15.461 1 91.69 86 ASN B CA 1
ATOM 2290 C C . ASN B 1 86 ? -1.268 -0.063 -16.5 1 91.69 86 ASN B C 1
ATOM 2292 O O . ASN B 1 86 ? -2.039 0.282 -17.406 1 91.69 86 ASN B O 1
ATOM 2296 N N . ALA B 1 87 ? -0.818 -1.274 -16.391 1 95.62 87 ALA B N 1
ATOM 2297 C CA . ALA B 1 87 ? -1.185 -2.312 -17.359 1 95.62 87 ALA B CA 1
ATOM 2298 C C . ALA B 1 87 ? -2.617 -2.787 -17.125 1 95.62 87 ALA B C 1
ATOM 2300 O O . ALA B 1 87 ? -3.211 -2.516 -16.078 1 95.62 87 ALA B O 1
ATOM 2301 N N . ASP B 1 88 ? -3.123 -3.49 -18.141 1 95.5 88 ASP B N 1
ATOM 2302 C CA . ASP B 1 88 ? -4.465 -4.059 -18.031 1 95.5 88 ASP B CA 1
ATOM 2303 C C . ASP B 1 88 ? -4.516 -5.148 -16.969 1 95.5 88 ASP B C 1
ATOM 2305 O O . ASP B 1 88 ? -5.516 -5.285 -16.266 1 95.5 88 ASP B O 1
ATOM 2309 N N . VAL B 1 89 ? -3.504 -5.902 -17 1 98.31 89 VAL B N 1
ATOM 2310 C CA . VAL B 1 89 ? -3.371 -7.004 -16.047 1 98.31 89 VAL B CA 1
ATOM 2311 C C . VAL B 1 89 ? -2.025 -6.906 -15.328 1 98.31 89 VAL B C 1
ATOM 2313 O O . VAL B 1 89 ? -1.007 -6.59 -15.945 1 98.31 89 VAL B O 1
ATOM 2316 N N . TYR B 1 90 ? -2.047 -7.105 -14.117 1 98.75 90 TYR B N 1
ATOM 2317 C CA . TYR B 1 90 ? -0.838 -7.148 -13.297 1 98.75 90 TYR B CA 1
ATOM 2318 C C . TYR B 1 90 ? -0.673 -8.516 -12.641 1 98.75 90 TYR B C 1
ATOM 2320 O O . TYR B 1 90 ? -1.588 -9 -11.969 1 98.75 90 TYR B O 1
ATOM 2328 N N . LEU B 1 91 ? 0.491 -9.188 -12.883 1 98.81 91 LEU B N 1
ATOM 2329 C CA . LEU B 1 91 ? 0.816 -10.484 -12.297 1 98.81 91 LEU B CA 1
ATOM 2330 C C . LEU B 1 91 ? 1.851 -10.344 -11.188 1 98.81 91 LEU B C 1
ATOM 2332 O O . LEU B 1 91 ? 2.855 -9.648 -11.359 1 98.81 91 LEU B O 1
ATOM 2336 N N . THR B 1 92 ? 1.592 -10.992 -10.133 1 98.69 92 THR B N 1
ATOM 2337 C CA . THR B 1 92 ? 2.539 -10.961 -9.023 1 98.69 92 THR B CA 1
ATOM 2338 C C . THR B 1 92 ? 2.279 -12.109 -8.055 1 98.69 92 THR B C 1
ATOM 2340 O O . THR B 1 92 ? 1.583 -13.07 -8.391 1 98.69 92 THR B O 1
ATOM 2343 N N . SER B 1 93 ? 2.979 -12.148 -6.984 1 98.69 93 SER B N 1
ATOM 2344 C CA . SER B 1 93 ? 2.752 -13.055 -5.863 1 98.69 93 SER B CA 1
ATOM 2345 C C . SER B 1 93 ? 2.576 -12.281 -4.559 1 98.69 93 SER B C 1
ATOM 2347 O O . SER B 1 93 ? 2.389 -11.062 -4.566 1 98.69 93 SER B O 1
ATOM 2349 N N . THR B 1 94 ? 2.398 -12.984 -3.475 1 98.81 94 THR B N 1
ATOM 2350 C CA . THR B 1 94 ? 2.322 -12.414 -2.133 1 98.81 94 THR B CA 1
ATOM 2351 C C . THR B 1 94 ? 3.379 -13.039 -1.222 1 98.81 94 THR B C 1
ATOM 2353 O O . THR B 1 94 ? 3.781 -14.188 -1.422 1 98.81 94 THR B O 1
ATOM 2356 N N . ASN B 1 95 ? 3.875 -12.258 -0.296 1 98.75 95 ASN B N 1
ATOM 2357 C CA . ASN B 1 95 ? 4.852 -12.797 0.645 1 98.75 95 ASN B CA 1
ATOM 2358 C C . ASN B 1 95 ? 4.219 -13.82 1.584 1 98.75 95 ASN B C 1
ATOM 2360 O O . ASN B 1 95 ? 4.855 -14.805 1.955 1 98.75 95 ASN B O 1
ATOM 2364 N N . ALA B 1 96 ? 2.984 -13.555 1.95 1 98.88 96 ALA B N 1
ATOM 2365 C CA . ALA B 1 96 ? 2.232 -14.461 2.812 1 98.88 96 ALA B CA 1
ATOM 2366 C C . ALA B 1 96 ? 0.73 -14.305 2.596 1 98.88 96 ALA B C 1
ATOM 2368 O O . ALA B 1 96 ? 0.259 -13.234 2.219 1 98.88 96 ALA B O 1
ATOM 2369 N N . LEU B 1 97 ? 0.042 -15.375 2.758 1 98.88 97 LEU B N 1
ATOM 2370 C CA . LEU B 1 97 ? -1.412 -15.477 2.695 1 98.88 97 LEU B CA 1
ATOM 2371 C C . LEU B 1 97 ? -1.965 -16.141 3.951 1 98.88 97 LEU B C 1
ATOM 2373 O O . LEU B 1 97 ? -1.653 -17.297 4.23 1 98.88 97 LEU B O 1
ATOM 2377 N N . THR B 1 98 ? -2.807 -15.422 4.715 1 98.69 98 THR B N 1
ATOM 2378 C CA . THR B 1 98 ? -3.33 -16.031 5.934 1 98.69 98 THR B CA 1
ATOM 2379 C C . THR B 1 98 ? -4.488 -16.969 5.613 1 98.69 98 THR B C 1
ATOM 2381 O O . THR B 1 98 ? -5.16 -16.812 4.594 1 98.69 98 THR B O 1
ATOM 2384 N N . GLU B 1 99 ? -4.77 -17.828 6.527 1 98.19 99 GLU B N 1
ATOM 2385 C CA . GLU B 1 99 ? -5.898 -18.734 6.379 1 98.19 99 GLU B CA 1
ATOM 2386 C C . GLU B 1 99 ? -7.223 -17.984 6.34 1 98.19 99 GLU B C 1
ATOM 2388 O O . GLU B 1 99 ? -8.203 -18.453 5.754 1 98.19 99 GLU B O 1
ATOM 2393 N N . SER B 1 100 ? -7.246 -16.781 6.938 1 97.38 100 SER B N 1
ATOM 2394 C CA . SER B 1 100 ? -8.453 -15.961 6.926 1 97.38 100 SER B CA 1
ATOM 2395 C C . SER B 1 100 ? -8.602 -15.211 5.605 1 97.38 100 SER B C 1
ATOM 2397 O O . SER B 1 100 ? -9.648 -14.609 5.34 1 97.38 100 SER B O 1
ATOM 2399 N N . GLY B 1 101 ? -7.547 -15.188 4.785 1 98.06 101 GLY B N 1
ATOM 2400 C CA . GLY B 1 101 ? -7.676 -14.633 3.449 1 98.06 101 GLY B CA 1
ATOM 2401 C C . GLY B 1 101 ? -7.012 -13.273 3.301 1 98.06 101 GLY B C 1
ATOM 2402 O O . GLY B 1 101 ? -7.305 -12.531 2.361 1 98.06 101 GLY B O 1
ATOM 2403 N N . GLU B 1 102 ? -6.152 -12.883 4.215 1 98.44 102 GLU B N 1
ATOM 2404 C CA . GLU B 1 102 ? -5.414 -11.633 4.086 1 98.44 102 GLU B CA 1
ATOM 2405 C C . GLU B 1 102 ? -4.105 -11.836 3.326 1 98.44 102 GLU B C 1
ATOM 2407 O O . GLU B 1 102 ? -3.398 -12.82 3.553 1 98.44 102 GLU B O 1
ATOM 2412 N N . LEU B 1 103 ? -3.855 -10.969 2.387 1 98.88 103 LEU B N 1
ATOM 2413 C CA . LEU B 1 103 ? -2.555 -10.938 1.727 1 98.88 103 LEU B CA 1
ATOM 2414 C C . LEU B 1 103 ? -1.605 -9.984 2.439 1 98.88 103 LEU B C 1
ATOM 2416 O O . LEU B 1 103 ? -1.916 -8.797 2.598 1 98.88 103 LEU B O 1
ATOM 2420 N N . VAL B 1 104 ? -0.468 -10.469 2.867 1 98.88 104 VAL B N 1
ATOM 2421 C CA . VAL B 1 104 ? 0.489 -9.688 3.641 1 98.88 104 VAL B CA 1
ATOM 2422 C C . VAL B 1 104 ? 1.801 -9.562 2.869 1 98.88 104 VAL B C 1
ATOM 2424 O O . VAL B 1 104 ? 2.385 -10.57 2.459 1 98.88 104 VAL B O 1
ATOM 2427 N N . ASN B 1 105 ? 2.236 -8.32 2.674 1 98.75 105 ASN B N 1
ATOM 2428 C CA . ASN B 1 105 ? 3.418 -8.062 1.858 1 98.75 105 ASN B CA 1
ATOM 2429 C C . ASN B 1 105 ? 4.305 -6.984 2.482 1 98.75 105 ASN B C 1
ATOM 2431 O O . ASN B 1 105 ? 3.807 -6.059 3.125 1 98.75 105 ASN B O 1
ATOM 2435 N N . ILE B 1 106 ? 5.547 -7.125 2.318 1 98 106 ILE B N 1
ATOM 2436 C CA . ILE B 1 106 ? 6.547 -6.094 2.574 1 98 106 ILE B CA 1
ATOM 2437 C C . ILE B 1 106 ? 7.27 -5.742 1.276 1 98 106 ILE B C 1
ATOM 2439 O O . ILE B 1 106 ? 7.578 -6.621 0.47 1 98 106 ILE B O 1
ATOM 2443 N N . ASP B 1 107 ? 7.5 -4.508 1.052 1 96.94 107 ASP B N 1
ATOM 2444 C CA . ASP B 1 107 ? 8.117 -4.027 -0.178 1 96.94 107 ASP B CA 1
ATOM 2445 C C . ASP B 1 107 ? 9.047 -2.846 0.1 1 96.94 107 ASP B C 1
ATOM 2447 O O . ASP B 1 107 ? 8.812 -2.07 1.029 1 96.94 107 ASP B O 1
ATOM 2451 N N . GLY B 1 108 ? 10.086 -2.723 -0.716 1 93.81 108 GLY B N 1
ATOM 2452 C CA . GLY B 1 108 ? 11.031 -1.621 -0.594 1 93.81 108 GLY B CA 1
ATOM 2453 C C . GLY B 1 108 ? 10.609 -0.39 -1.376 1 93.81 108 GLY B C 1
ATOM 2454 O O . GLY B 1 108 ? 10.203 0.613 -0.791 1 93.81 108 GLY B O 1
ATOM 2455 N N . MET B 1 109 ? 10.492 -0.54 -2.615 1 93.38 109 MET B N 1
ATOM 2456 C CA . MET B 1 109 ? 10.141 0.548 -3.525 1 93.38 109 MET B CA 1
ATOM 2457 C C . MET B 1 109 ? 8.656 0.891 -3.422 1 93.38 109 MET B C 1
ATOM 2459 O O . MET B 1 109 ? 8.281 2.061 -3.506 1 93.38 109 MET B O 1
ATOM 2463 N N . GLY B 1 110 ? 7.863 -0.096 -3.197 1 96.56 110 GLY B N 1
ATOM 2464 C CA . GLY B 1 110 ? 6.43 0.095 -3.043 1 96.56 110 GLY B CA 1
ATOM 2465 C C . GLY B 1 110 ? 5.66 -0.096 -4.336 1 96.56 110 GLY B C 1
ATOM 2466 O O . GLY B 1 110 ? 4.43 -0.153 -4.332 1 96.56 110 GLY B O 1
ATOM 2467 N N . ASN B 1 111 ? 6.34 -0.299 -5.465 1 96.06 111 ASN B N 1
ATOM 2468 C CA . ASN B 1 111 ? 5.684 -0.42 -6.762 1 96.06 111 ASN B CA 1
ATOM 2469 C C . ASN B 1 111 ? 4.812 -1.67 -6.832 1 96.06 111 ASN B C 1
ATOM 2471 O O . ASN B 1 111 ? 3.701 -1.627 -7.367 1 96.06 111 ASN B O 1
ATOM 2475 N N . ARG B 1 112 ? 5.312 -2.723 -6.328 1 97.5 112 ARG B N 1
ATOM 2476 C CA . ARG B 1 112 ? 4.57 -3.979 -6.422 1 97.5 112 ARG B CA 1
ATOM 2477 C C . ARG B 1 112 ? 3.311 -3.934 -5.562 1 97.5 112 ARG B C 1
ATOM 2479 O O . ARG B 1 112 ? 2.211 -4.203 -6.051 1 97.5 112 ARG B O 1
ATOM 2486 N N . VAL B 1 113 ? 3.453 -3.555 -4.348 1 98 113 VAL B N 1
ATOM 2487 C CA . VAL B 1 113 ? 2.328 -3.648 -3.424 1 98 113 VAL B CA 1
ATOM 2488 C C . VAL B 1 113 ? 1.288 -2.584 -3.766 1 98 113 VAL B C 1
ATOM 2490 O O . VAL B 1 113 ? 0.085 -2.811 -3.615 1 98 113 VAL B O 1
ATOM 2493 N N . SER B 1 114 ? 1.7 -1.431 -4.215 1 97.69 114 SER B N 1
ATOM 2494 C CA . SER B 1 114 ? 0.722 -0.429 -4.621 1 97.69 114 SER B CA 1
ATOM 2495 C C . SER B 1 114 ? -0.121 -0.925 -5.793 1 97.69 114 SER B C 1
ATOM 2497 O O . SER B 1 114 ? -1.337 -0.723 -5.82 1 97.69 114 SER B O 1
ATOM 2499 N N . ALA B 1 115 ? 0.497 -1.646 -6.719 1 97.69 115 ALA B N 1
ATOM 2500 C CA . ALA B 1 115 ? -0.186 -2.119 -7.918 1 97.69 115 ALA B CA 1
ATOM 2501 C C . ALA B 1 115 ? -1.139 -3.266 -7.594 1 97.69 115 ALA B C 1
ATOM 2503 O O . ALA B 1 115 ? -2.021 -3.592 -8.391 1 97.69 115 ALA B O 1
ATOM 2504 N N . MET B 1 116 ? -1.005 -3.848 -6.445 1 98.19 116 MET B N 1
ATOM 2505 C CA . MET B 1 116 ? -1.862 -4.965 -6.051 1 98.19 116 MET B CA 1
ATOM 2506 C C . MET B 1 116 ? -3.27 -4.477 -5.723 1 98.19 116 MET B C 1
ATOM 2508 O O . MET B 1 116 ? -4.227 -5.25 -5.785 1 98.19 116 MET B O 1
ATOM 2512 N N . TYR B 1 117 ? -3.352 -3.17 -5.316 1 97.81 117 TYR B N 1
ATOM 2513 C CA . TYR B 1 117 ? -4.672 -2.758 -4.852 1 97.81 117 TYR B CA 1
ATOM 2514 C C . TYR B 1 117 ? -5.098 -1.451 -5.508 1 97.81 117 TYR B C 1
ATOM 2516 O O . TYR B 1 117 ? -6.238 -1.012 -5.344 1 97.81 117 TYR B O 1
ATOM 2524 N N . TYR B 1 118 ? -4.27 -0.823 -6.297 1 96.56 118 TYR B N 1
ATOM 2525 C CA . TYR B 1 118 ? -4.617 0.417 -6.984 1 96.56 118 TYR B CA 1
ATOM 2526 C C . TYR B 1 118 ? -3.877 0.533 -8.312 1 96.56 118 TYR B C 1
ATOM 2528 O O . TYR B 1 118 ? -2.66 0.342 -8.367 1 96.56 118 TYR B O 1
ATOM 2536 N N . GLY B 1 119 ? -4.543 0.88 -9.383 1 93.44 119 GLY B N 1
ATOM 2537 C CA . GLY B 1 119 ? -3.887 1.086 -10.664 1 93.44 119 GLY B CA 1
ATOM 2538 C C . GLY B 1 119 ? -4.402 0.165 -11.75 1 93.44 119 GLY B C 1
ATOM 2539 O O . GLY B 1 119 ? -5.273 0.548 -12.539 1 93.44 119 GLY B O 1
ATOM 2540 N N . PRO B 1 120 ? -3.98 -1.113 -11.711 1 94.88 120 PRO B N 1
ATOM 2541 C CA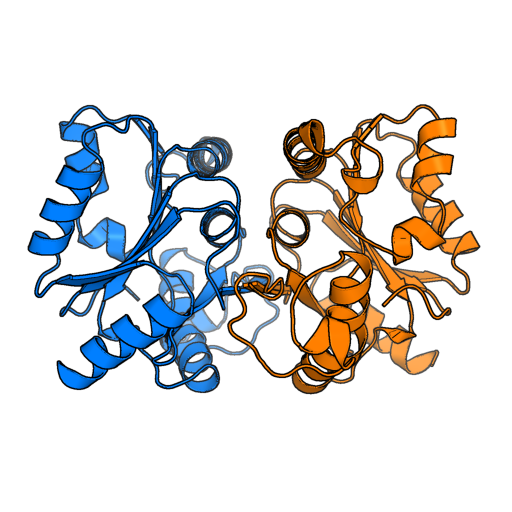 . PRO B 1 120 ? -4.418 -2.045 -12.758 1 94.88 120 PRO B CA 1
ATOM 2542 C C . PRO B 1 120 ? -5.906 -2.373 -12.672 1 94.88 120 PRO B C 1
ATOM 2544 O O . PRO B 1 120 ? -6.539 -2.119 -11.641 1 94.88 120 PRO B O 1
ATOM 2547 N N . LYS B 1 121 ? -6.398 -2.873 -13.766 1 93.69 121 LYS B N 1
ATOM 2548 C CA . LYS B 1 121 ? -7.801 -3.275 -13.758 1 93.69 121 LYS B CA 1
ATOM 2549 C C . LYS B 1 121 ? -7.969 -4.68 -13.18 1 93.69 121 LYS B C 1
ATOM 2551 O O . LYS B 1 121 ? -8.93 -4.949 -12.461 1 93.69 121 LYS B O 1
ATOM 2556 N N . LYS B 1 122 ? -7.051 -5.512 -13.539 1 97.56 122 LYS B N 1
ATOM 2557 C CA . LYS B 1 122 ? -7.047 -6.898 -13.07 1 97.56 122 LYS B CA 1
ATOM 2558 C C . LYS B 1 122 ? -5.707 -7.266 -12.445 1 97.56 122 LYS B C 1
ATOM 2560 O O . LYS B 1 122 ? -4.648 -6.906 -12.969 1 97.56 122 LYS B O 1
ATOM 2565 N N . VAL B 1 123 ? -5.773 -7.898 -11.32 1 98.5 123 VAL B N 1
ATOM 2566 C CA . VAL B 1 123 ? -4.574 -8.383 -10.648 1 98.5 123 VAL B CA 1
ATOM 2567 C C . VAL B 1 123 ? -4.707 -9.875 -10.359 1 98.5 123 VAL B C 1
ATOM 2569 O O . VAL B 1 123 ? -5.746 -10.336 -9.875 1 98.5 123 VAL B O 1
ATOM 2572 N N . VAL B 1 124 ? -3.703 -10.633 -10.734 1 98.81 124 VAL B N 1
ATOM 2573 C CA . VAL B 1 124 ? -3.615 -12.055 -10.422 1 98.81 124 VAL B CA 1
ATOM 2574 C C . VAL B 1 124 ? -2.422 -12.305 -9.5 1 98.81 124 VAL B C 1
ATOM 2576 O O . VAL B 1 124 ? -1.275 -12.047 -9.875 1 98.81 124 VAL B O 1
ATOM 2579 N N . VAL B 1 125 ? -2.725 -12.734 -8.32 1 98.88 125 VAL B N 1
ATOM 2580 C CA . VAL B 1 125 ? -1.712 -13.109 -7.34 1 98.88 125 VAL B CA 1
ATOM 2581 C C . VAL B 1 125 ? -1.562 -14.625 -7.309 1 98.88 125 VAL B C 1
ATOM 2583 O O . VAL B 1 125 ? -2.527 -15.344 -7.039 1 98.88 125 VAL B O 1
ATOM 2586 N N . VAL B 1 126 ? -0.362 -15.086 -7.57 1 98.81 126 VAL B N 1
ATOM 2587 C CA . VAL B 1 126 ? -0.08 -16.516 -7.523 1 98.81 126 VAL B CA 1
ATOM 2588 C C . VAL B 1 126 ? 0.725 -16.844 -6.27 1 98.81 126 VAL B C 1
ATOM 2590 O O . VAL B 1 126 ? 1.747 -16.219 -5.996 1 98.81 126 VAL B O 1
ATOM 2593 N N . CYS B 1 127 ? 0.261 -17.844 -5.594 1 97.38 127 CYS B N 1
ATOM 2594 C CA . CYS B 1 127 ? 0.858 -18.141 -4.301 1 97.38 127 CYS B CA 1
ATOM 2595 C C . CYS B 1 127 ? 1.021 -19.641 -4.113 1 97.38 127 CYS B C 1
ATOM 2597 O O . CYS B 1 127 ? 0.049 -20.391 -4.211 1 97.38 127 CYS B O 1
ATOM 2599 N N . GLY B 1 128 ? 2.246 -20.125 -3.854 1 98.06 128 GLY B N 1
ATOM 2600 C CA . GLY B 1 128 ? 2.441 -21.5 -3.434 1 98.06 128 GLY B CA 1
ATOM 2601 C C . GLY B 1 128 ? 1.925 -21.781 -2.035 1 98.06 128 GLY B C 1
ATOM 2602 O O . GLY B 1 128 ? 1.761 -20.859 -1.234 1 98.06 128 GLY B O 1
ATOM 2603 N N . ILE B 1 129 ? 1.751 -23.047 -1.734 1 97.94 129 ILE B N 1
ATOM 2604 C CA . ILE B 1 129 ? 1.193 -23.438 -0.446 1 97.94 129 ILE B CA 1
ATOM 2605 C C . ILE B 1 129 ? 2.184 -23.109 0.668 1 97.94 129 ILE B C 1
ATOM 2607 O O . ILE B 1 129 ? 1.796 -22.984 1.832 1 97.94 129 ILE B O 1
ATOM 2611 N N . ASN B 1 130 ? 3.438 -23.031 0.365 1 98 130 ASN B N 1
ATOM 2612 C CA . ASN B 1 130 ? 4.477 -22.734 1.343 1 98 130 ASN B CA 1
ATOM 2613 C C . ASN B 1 130 ? 4.305 -21.328 1.927 1 98 130 ASN B C 1
ATOM 2615 O O . ASN B 1 130 ? 4.934 -20.984 2.932 1 98 130 ASN B O 1
ATOM 2619 N N . LYS B 1 131 ? 3.393 -20.516 1.368 1 98.31 131 LYS B N 1
ATOM 2620 C CA . LYS B 1 131 ? 3.25 -19.125 1.803 1 98.31 131 LYS B CA 1
ATOM 2621 C C . LYS B 1 131 ? 1.989 -18.938 2.643 1 98.31 131 LYS B C 1
ATOM 2623 O O . LYS B 1 131 ? 1.682 -17.828 3.072 1 98.31 131 LYS B O 1
ATOM 2628 N N . ILE B 1 132 ? 1.237 -19.984 2.861 1 98.56 132 ILE B N 1
ATOM 2629 C CA . ILE B 1 132 ? 0.027 -19.938 3.674 1 98.56 132 ILE B CA 1
ATOM 2630 C C . ILE B 1 132 ? 0.399 -19.938 5.156 1 98.56 132 ILE B C 1
ATOM 2632 O O . ILE B 1 132 ? 1.216 -20.75 5.594 1 98.56 132 ILE B O 1
ATOM 2636 N N . CYS B 1 133 ? -0.169 -19 5.891 1 98.5 133 CYS B N 1
ATOM 2637 C CA . CYS B 1 133 ? 0.07 -18.859 7.32 1 98.5 133 CYS B CA 1
ATOM 2638 C C . CYS B 1 133 ? -1.242 -18.859 8.094 1 98.5 133 CYS B C 1
ATOM 2640 O O . CYS B 1 133 ? -2.295 -18.531 7.543 1 98.5 133 CYS B O 1
ATOM 2642 N N . SER B 1 134 ? -1.164 -19.141 9.383 1 98.06 134 SER B N 1
ATOM 2643 C CA . SER B 1 134 ? -2.373 -19.281 10.188 1 98.06 134 SER B CA 1
ATOM 2644 C C . SER B 1 134 ? -3.023 -17.922 10.453 1 98.06 134 SER B C 1
ATOM 2646 O O . SER B 1 134 ? -4.25 -17.812 10.508 1 98.06 134 SER B O 1
ATOM 2648 N N . ASP B 1 135 ? -2.158 -16.953 10.688 1 97.94 135 ASP B N 1
ATOM 2649 C CA . ASP B 1 135 ? -2.652 -15.641 11.078 1 97.94 135 ASP B CA 1
ATOM 2650 C C . ASP B 1 135 ? -1.638 -14.547 10.742 1 97.94 135 ASP B C 1
ATOM 2652 O O . ASP B 1 135 ? -0.615 -14.82 10.109 1 97.94 135 ASP B O 1
ATOM 2656 N N . LEU B 1 136 ? -1.95 -13.344 11.133 1 97.94 136 LEU B N 1
ATOM 2657 C CA . LEU B 1 136 ? -1.123 -12.195 10.781 1 97.94 136 LEU B CA 1
ATOM 2658 C C . LEU B 1 136 ? 0.246 -12.281 11.445 1 97.94 136 LEU B C 1
ATOM 2660 O O . LEU B 1 136 ? 1.255 -11.891 10.859 1 97.94 136 LEU B O 1
ATOM 2664 N N . ILE B 1 137 ? 0.256 -12.758 12.648 1 97.81 137 ILE B N 1
ATOM 2665 C CA . ILE B 1 137 ? 1.522 -12.875 13.367 1 97.81 137 ILE B CA 1
ATOM 2666 C C . ILE B 1 137 ? 2.428 -13.875 12.648 1 97.81 137 ILE B C 1
ATOM 2668 O O . ILE B 1 137 ? 3.588 -13.57 12.352 1 97.81 137 ILE B O 1
ATOM 2672 N N . SER B 1 138 ? 1.871 -15.039 12.32 1 98.5 138 SER B N 1
ATOM 2673 C CA . SER B 1 138 ? 2.65 -16.047 11.602 1 98.5 138 SER B CA 1
ATOM 2674 C C . SER B 1 138 ? 3.043 -15.547 10.219 1 98.5 138 SER B C 1
ATOM 2676 O O . SER B 1 138 ? 4.113 -15.891 9.711 1 98.5 138 SER B O 1
ATOM 2678 N N . ALA B 1 139 ? 2.189 -14.789 9.578 1 98.69 139 ALA B N 1
ATOM 2679 C CA . ALA B 1 139 ? 2.504 -14.211 8.273 1 98.69 139 ALA B CA 1
ATOM 2680 C C . ALA B 1 139 ? 3.721 -13.289 8.359 1 98.69 139 ALA B C 1
ATOM 2682 O O . ALA B 1 139 ? 4.645 -13.398 7.551 1 98.69 139 ALA B O 1
ATOM 2683 N N . MET B 1 140 ? 3.734 -12.445 9.359 1 97.75 140 MET B N 1
ATOM 2684 C CA . MET B 1 140 ? 4.855 -11.523 9.539 1 97.75 140 MET B CA 1
ATOM 2685 C C . MET B 1 140 ? 6.133 -12.281 9.875 1 97.75 140 MET B C 1
ATOM 2687 O O . MET B 1 140 ? 7.211 -11.945 9.383 1 97.75 140 MET B O 1
ATOM 2691 N N . ASP B 1 141 ? 5.984 -13.281 10.688 1 97.94 141 ASP B N 1
ATOM 2692 C CA . ASP B 1 141 ? 7.137 -14.117 11.008 1 97.94 141 ASP B CA 1
ATOM 2693 C C . ASP B 1 141 ? 7.719 -14.758 9.758 1 97.94 141 ASP B C 1
ATOM 2695 O O . ASP B 1 141 ? 8.938 -14.758 9.555 1 97.94 141 ASP B O 1
ATOM 2699 N N . ARG B 1 142 ? 6.887 -15.281 8.938 1 98.19 142 ARG B N 1
ATOM 2700 C CA . ARG B 1 142 ? 7.348 -15.898 7.699 1 98.19 142 ARG B CA 1
ATOM 2701 C C . ARG B 1 142 ? 8.062 -14.883 6.816 1 98.19 142 ARG B C 1
ATOM 2703 O O . ARG B 1 142 ? 9.133 -15.172 6.273 1 98.19 142 ARG B O 1
ATOM 2710 N N . ILE B 1 143 ? 7.453 -13.742 6.668 1 98.31 143 ILE B N 1
ATOM 2711 C CA . ILE B 1 143 ? 8 -12.719 5.777 1 98.31 143 ILE B CA 1
ATOM 2712 C C . ILE B 1 143 ? 9.398 -12.32 6.246 1 98.31 143 ILE B C 1
ATOM 2714 O O . ILE B 1 143 ? 10.328 -12.25 5.441 1 98.31 143 ILE B O 1
ATOM 2718 N N . LYS B 1 144 ? 9.547 -12.188 7.488 1 96.94 144 LYS B N 1
ATOM 2719 C CA . LYS B 1 144 ? 10.805 -11.727 8.055 1 96.94 144 LYS B CA 1
ATOM 2720 C C . LYS B 1 144 ? 11.852 -12.844 8.047 1 96.94 144 LYS B C 1
ATOM 2722 O O . LYS B 1 144 ? 13.055 -12.57 7.988 1 96.94 144 LYS B O 1
ATOM 2727 N N . ALA B 1 145 ? 11.414 -14.047 8.062 1 97 145 ALA B N 1
ATOM 2728 C CA . ALA B 1 145 ? 12.344 -15.172 8.156 1 97 145 ALA B CA 1
ATOM 2729 C C . ALA B 1 145 ? 12.617 -15.781 6.785 1 97 145 ALA B C 1
ATOM 2731 O O . ALA B 1 145 ? 13.742 -16.188 6.496 1 97 145 ALA B O 1
ATOM 2732 N N . GLU B 1 146 ? 11.594 -15.797 5.961 1 97.5 146 GLU B N 1
ATOM 2733 C CA . GLU B 1 146 ? 11.688 -16.656 4.777 1 97.5 146 GLU B CA 1
ATOM 2734 C C . GLU B 1 146 ? 11.641 -15.828 3.496 1 97.5 146 GLU B C 1
ATOM 2736 O O . GLU B 1 146 ? 12.031 -16.297 2.428 1 97.5 146 GLU B O 1
ATOM 2741 N N . ALA B 1 147 ? 11.148 -14.625 3.557 1 97.44 147 ALA B N 1
ATOM 2742 C CA . ALA B 1 147 ? 10.992 -13.844 2.334 1 97.44 147 ALA B CA 1
ATOM 2743 C C . ALA B 1 147 ? 12.023 -12.727 2.268 1 97.44 147 ALA B C 1
ATOM 2745 O O . ALA B 1 147 ? 12.766 -12.609 1.289 1 97.44 147 ALA B O 1
ATOM 2746 N N . CYS B 1 148 ? 12.164 -11.953 3.332 1 97.19 148 CYS B N 1
ATOM 2747 C CA . CYS B 1 148 ? 12.984 -10.75 3.293 1 97.19 148 CYS B CA 1
ATOM 2748 C C . CYS B 1 148 ? 14.461 -11.094 3.186 1 97.19 148 CYS B C 1
ATOM 2750 O O . CYS B 1 148 ? 15.164 -10.586 2.309 1 97.19 148 CYS B O 1
ATOM 2752 N N . PRO B 1 149 ? 15 -12.039 4.012 1 97.19 149 PRO B N 1
ATOM 2753 C CA . PRO B 1 149 ? 16.438 -12.289 3.953 1 97.19 149 PRO B CA 1
ATOM 2754 C C . PRO B 1 149 ? 16.891 -12.836 2.602 1 97.19 149 PRO B C 1
ATOM 2756 O O . PRO B 1 149 ? 17.844 -12.32 2.012 1 97.19 149 PRO B O 1
ATOM 2759 N N . PRO B 1 150 ? 16.234 -13.836 2.066 1 96.62 150 PRO B N 1
ATOM 2760 C CA . PRO B 1 150 ? 16.688 -14.312 0.758 1 96.62 150 PRO B CA 1
ATOM 2761 C C . PRO B 1 150 ? 16.578 -13.242 -0.328 1 96.62 150 PRO B C 1
ATOM 2763 O O . PRO B 1 150 ? 17.391 -13.211 -1.253 1 96.62 150 PRO B O 1
ATOM 2766 N N . ASN B 1 151 ? 15.547 -12.398 -0.305 1 96.44 151 ASN B N 1
ATOM 2767 C CA . ASN B 1 151 ? 15.445 -11.312 -1.274 1 96.44 151 ASN B CA 1
ATOM 2768 C C . ASN B 1 151 ? 16.578 -10.305 -1.107 1 96.44 151 ASN B C 1
ATOM 2770 O O . ASN B 1 151 ? 17.141 -9.828 -2.094 1 96.44 151 ASN B O 1
ATOM 2774 N N . ALA B 1 152 ? 16.875 -9.992 0.148 1 96.44 152 ALA B N 1
ATOM 2775 C CA . ALA B 1 152 ? 17.984 -9.086 0.412 1 96.44 152 ALA B CA 1
ATOM 2776 C C . ALA B 1 152 ? 19.281 -9.625 -0.171 1 96.44 152 ALA B C 1
ATOM 2778 O O . ALA B 1 152 ? 20.047 -8.875 -0.782 1 96.44 152 ALA B O 1
ATOM 2779 N N . LYS B 1 153 ? 19.516 -10.891 0.013 1 96.31 153 LYS B N 1
ATOM 2780 C CA . LYS B 1 153 ? 20.688 -11.539 -0.55 1 96.31 153 LYS B CA 1
ATOM 2781 C C . LYS B 1 153 ? 20.672 -11.492 -2.074 1 96.31 153 LYS B C 1
ATOM 2783 O O . LYS B 1 153 ? 21.656 -11.109 -2.703 1 96.31 153 LYS B O 1
ATOM 2788 N N . ARG B 1 154 ? 19.516 -11.836 -2.646 1 94.75 154 ARG B N 1
ATOM 2789 C CA . ARG B 1 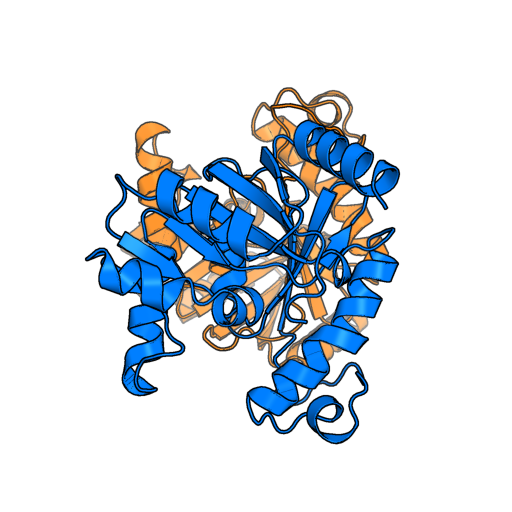154 ? 19.359 -11.875 -4.098 1 94.75 154 ARG B CA 1
ATOM 2790 C C . ARG B 1 154 ? 19.609 -10.508 -4.715 1 94.75 154 ARG B C 1
ATOM 2792 O O . ARG B 1 154 ? 20.188 -10.414 -5.801 1 94.75 154 ARG B O 1
ATOM 2799 N N . LEU B 1 155 ? 19.234 -9.5 -4.023 1 93.12 155 LEU B N 1
ATOM 2800 C CA . LEU B 1 155 ? 19.328 -8.133 -4.531 1 93.12 155 LEU B CA 1
ATOM 2801 C C . LEU B 1 155 ? 20.688 -7.527 -4.211 1 93.12 155 LEU B C 1
ATOM 2803 O O . LEU B 1 155 ? 20.984 -6.406 -4.625 1 93.12 155 LEU B O 1
ATOM 2807 N N . GLY B 1 156 ? 21.453 -8.219 -3.422 1 94.56 156 GLY B N 1
ATOM 2808 C CA . GLY B 1 156 ? 22.797 -7.75 -3.082 1 94.56 156 GLY B CA 1
ATOM 2809 C C . GLY B 1 156 ? 22.781 -6.582 -2.117 1 94.56 156 GLY B C 1
ATOM 2810 O O . GLY B 1 156 ? 23.609 -5.676 -2.229 1 94.56 156 GLY B O 1
ATOM 2811 N N . LEU B 1 157 ? 21.828 -6.605 -1.201 1 95.19 157 LEU B N 1
ATOM 2812 C CA . LEU B 1 157 ? 21.719 -5.504 -0.252 1 95.19 157 LEU B CA 1
ATOM 2813 C C . LEU B 1 157 ? 22.703 -5.688 0.906 1 95.19 157 LEU B C 1
ATOM 2815 O O . LEU B 1 157 ? 23 -6.82 1.295 1 95.19 157 LEU B O 1
ATOM 2819 N N . LYS B 1 158 ? 23.266 -4.504 1.493 1 95.81 158 LYS B N 1
ATOM 2820 C CA . LYS B 1 158 ? 24.141 -4.531 2.656 1 95.81 158 LYS B CA 1
ATOM 2821 C C . LYS B 1 158 ? 23.344 -4.449 3.955 1 95.81 158 LYS B C 1
ATOM 2823 O O . LYS B 1 158 ? 23.609 -3.59 4.801 1 95.81 158 LYS B O 1
ATOM 2828 N N . THR B 1 159 ? 22.406 -5.355 4.086 1 96.69 159 THR B N 1
ATOM 2829 C CA . THR B 1 159 ? 21.625 -5.48 5.312 1 96.69 159 THR B CA 1
ATOM 2830 C C . THR B 1 159 ? 22.094 -6.672 6.141 1 96.69 159 THR B C 1
ATOM 2832 O O . THR B 1 159 ? 22.625 -7.641 5.594 1 96.69 159 THR B O 1
ATOM 2835 N N . PRO B 1 160 ? 21.969 -6.605 7.461 1 97.12 160 PRO B N 1
ATOM 2836 C CA . PRO B 1 160 ? 22.375 -7.738 8.297 1 97.12 160 PRO B CA 1
ATOM 2837 C C . PRO B 1 160 ? 21.719 -9.047 7.883 1 97.12 160 PRO B C 1
ATOM 2839 O O . PRO B 1 160 ? 22.359 -10.102 7.887 1 97.12 160 PRO B O 1
ATOM 2842 N N . CYS B 1 161 ? 20.484 -8.992 7.469 1 96.94 161 CYS B N 1
ATOM 2843 C CA . CYS B 1 161 ? 19.75 -10.219 7.164 1 96.94 161 CYS B CA 1
ATOM 2844 C C . CYS B 1 161 ? 20.266 -10.852 5.875 1 96.94 161 CYS B C 1
ATOM 2846 O O . CYS B 1 161 ? 20.188 -12.07 5.699 1 96.94 161 CYS B O 1
ATOM 2848 N N . ALA B 1 162 ? 20.734 -10 4.93 1 96 162 ALA B N 1
ATOM 2849 C CA . ALA B 1 162 ? 21.344 -10.547 3.721 1 96 162 ALA B CA 1
ATOM 2850 C C . ALA B 1 162 ? 22.562 -11.406 4.062 1 96 162 ALA B C 1
ATOM 2852 O O . ALA B 1 162 ? 22.844 -12.391 3.375 1 96 162 ALA B O 1
ATOM 2853 N N . LEU B 1 163 ? 23.25 -11.031 5.082 1 95.75 163 LEU B N 1
ATOM 2854 C CA . LEU B 1 163 ? 24.469 -11.711 5.488 1 95.75 163 LEU B CA 1
ATOM 2855 C C . LEU B 1 163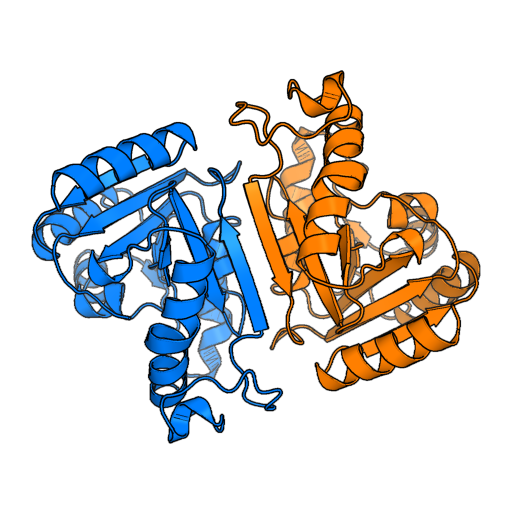 ? 24.156 -12.906 6.379 1 95.75 163 LEU B C 1
ATOM 2857 O O . LEU B 1 163 ? 24.703 -13.992 6.188 1 95.75 163 LEU B O 1
ATOM 2861 N N . THR B 1 164 ? 23.25 -12.766 7.312 1 96.38 164 THR B N 1
ATOM 2862 C CA . THR B 1 164 ? 23.078 -13.758 8.359 1 96.38 164 THR B CA 1
ATOM 2863 C C . THR B 1 164 ? 21.922 -14.703 8.023 1 96.38 164 THR B C 1
ATOM 2865 O O . THR B 1 164 ? 21.812 -15.797 8.594 1 96.38 164 THR B O 1
ATOM 2868 N N . GLY B 1 165 ? 20.984 -14.195 7.234 1 95.56 165 GLY B N 1
ATOM 2869 C CA . GLY B 1 165 ? 19.781 -14.961 6.949 1 95.56 165 GLY B CA 1
ATOM 2870 C C . GLY B 1 165 ? 18.688 -14.758 7.977 1 95.56 165 GLY B C 1
ATOM 2871 O O . GLY B 1 165 ? 17.609 -15.352 7.875 1 95.56 165 GLY B O 1
ATOM 2872 N N . ASN B 1 166 ? 18.969 -13.844 8.945 1 95.5 166 ASN B N 1
ATOM 2873 C CA . ASN B 1 166 ? 18.016 -13.578 10.008 1 95.5 166 ASN B CA 1
ATOM 2874 C C . ASN B 1 166 ? 17.688 -12.094 10.117 1 95.5 166 ASN B C 1
ATOM 2876 O O . ASN B 1 166 ? 18.578 -11.25 10.07 1 95.5 166 ASN B O 1
ATOM 2880 N N . CYS B 1 167 ? 16.391 -11.898 10.219 1 94.81 167 CYS B N 1
ATOM 2881 C CA . CYS B 1 167 ? 15.953 -10.508 10.367 1 94.81 167 CYS B CA 1
ATOM 2882 C C . CYS B 1 167 ? 16.453 -9.93 11.695 1 94.81 167 CYS B C 1
ATOM 2884 O O . CYS B 1 167 ? 16.312 -10.562 12.742 1 94.81 167 CYS B O 1
ATOM 2886 N N . ASN B 1 168 ? 16.875 -8.703 11.648 1 90.88 168 ASN B N 1
ATOM 2887 C CA . ASN B 1 168 ? 17.297 -8.008 12.852 1 90.88 168 ASN B CA 1
ATOM 2888 C C . ASN B 1 168 ? 16.516 -6.715 13.062 1 90.88 168 ASN B C 1
ATOM 2890 O O . ASN B 1 168 ? 16.953 -5.84 13.812 1 90.88 168 ASN B O 1
ATOM 2894 N N . ASN B 1 169 ? 15.477 -6.652 12.312 1 90.25 169 ASN B N 1
ATOM 2895 C CA . ASN B 1 169 ? 14.68 -5.434 12.383 1 90.25 169 ASN B CA 1
ATOM 2896 C C . ASN B 1 169 ? 15.547 -4.188 12.242 1 90.25 169 ASN B C 1
ATOM 2898 O O . ASN B 1 169 ? 15.484 -3.285 13.078 1 90.25 169 ASN B O 1
ATOM 2902 N N . CYS B 1 170 ? 16.359 -4.105 11.25 1 93.88 170 CYS B N 1
ATOM 2903 C CA . CYS B 1 170 ? 17.453 -3.15 11.117 1 93.88 170 CYS B CA 1
ATOM 2904 C C . CYS B 1 170 ? 16.938 -1.803 10.617 1 93.88 170 CYS B C 1
ATOM 2906 O O . CYS B 1 17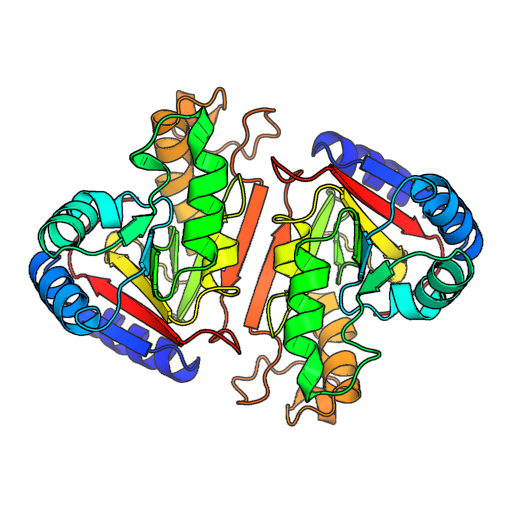0 ? 15.789 -1.685 10.211 1 93.88 170 CYS B O 1
ATOM 2908 N N . LEU B 1 171 ? 17.75 -0.811 10.719 1 92.38 171 LEU B N 1
ATOM 2909 C CA . LEU B 1 171 ? 17.531 0.521 10.164 1 92.38 171 LEU B CA 1
ATOM 2910 C C . LEU B 1 171 ? 18.594 0.873 9.133 1 92.38 171 LEU B C 1
ATOM 2912 O O . LEU B 1 171 ? 19 2.035 9.023 1 92.38 171 LEU B O 1
ATOM 2916 N N . SER B 1 172 ? 19.062 -0.203 8.453 1 92.06 172 SER B N 1
ATOM 2917 C CA . SER B 1 172 ? 20.109 -0.045 7.445 1 92.06 172 SER B CA 1
ATOM 2918 C C . SER B 1 172 ? 19.656 0.893 6.328 1 92.06 172 SER B C 1
ATOM 2920 O O . SER B 1 172 ? 18.469 0.969 6.012 1 92.06 172 SER B O 1
ATOM 2922 N N . GLU B 1 173 ? 20.625 1.527 5.723 1 90.5 173 GLU B N 1
ATOM 2923 C CA . GLU B 1 173 ? 20.359 2.385 4.57 1 90.5 173 GLU B CA 1
ATOM 2924 C C . GLU B 1 173 ? 19.875 1.566 3.375 1 90.5 173 GLU B C 1
ATOM 2926 O O . GLU B 1 173 ? 19.156 2.072 2.521 1 90.5 173 GLU B O 1
ATOM 2931 N N . ASP B 1 174 ? 20.25 0.307 3.402 1 93.19 174 ASP B N 1
ATOM 2932 C CA . ASP B 1 174 ? 19.906 -0.565 2.281 1 93.19 174 ASP B CA 1
ATOM 2933 C C . ASP B 1 174 ? 18.656 -1.374 2.576 1 93.19 174 ASP B C 1
ATOM 2935 O O . ASP B 1 174 ? 18.312 -2.291 1.829 1 93.19 174 ASP B O 1
ATOM 2939 N N . ARG B 1 175 ? 17.969 -0.972 3.67 1 94.38 175 ARG B N 1
ATOM 2940 C CA . ARG B 1 175 ? 16.766 -1.688 4.086 1 94.38 175 ARG B CA 1
ATOM 2941 C C . ARG B 1 175 ? 15.734 -1.719 2.967 1 94.38 175 ARG B C 1
ATOM 2943 O O . ARG B 1 175 ? 15.516 -0.714 2.285 1 94.38 175 ARG B O 1
ATOM 2950 N N . MET B 1 176 ? 15.141 -2.918 2.775 1 94.25 176 MET B N 1
ATOM 2951 C CA . MET B 1 176 ? 14.109 -3.029 1.744 1 94.25 176 MET B CA 1
ATOM 2952 C C . MET B 1 176 ? 12.727 -3.162 2.369 1 94.25 176 MET B C 1
ATOM 2954 O O . MET B 1 176 ? 11.711 -3.127 1.665 1 94.25 176 MET B O 1
ATOM 2958 N N . CYS B 1 177 ? 12.609 -3.352 3.672 1 96.62 177 CYS B N 1
ATOM 2959 C CA . CYS B 1 177 ? 11.344 -3.531 4.387 1 96.62 177 CYS B CA 1
ATOM 2960 C C . CYS B 1 177 ? 10.75 -2.188 4.785 1 96.62 177 CYS B C 1
ATOM 2962 O O . CYS B 1 177 ? 10.547 -1.92 5.969 1 96.62 177 CYS B O 1
ATOM 2964 N N . ASN B 1 178 ? 10.375 -1.428 3.795 1 97.44 178 ASN B N 1
ATOM 2965 C CA . ASN B 1 178 ? 10.008 -0.037 4.031 1 97.44 178 ASN B CA 1
ATOM 2966 C C . ASN B 1 178 ? 8.5 0.12 4.191 1 97.44 178 ASN B C 1
ATOM 2968 O O . ASN B 1 178 ? 8.031 1.035 4.875 1 97.44 178 ASN B O 1
ATOM 2972 N N . VAL B 1 179 ? 7.734 -0.732 3.537 1 98.25 179 VAL B N 1
ATOM 2973 C CA . VAL B 1 179 ? 6.281 -0.622 3.588 1 98.25 179 VAL B CA 1
ATOM 2974 C C . VAL B 1 179 ? 5.664 -2.004 3.799 1 98.25 179 VAL B C 1
ATOM 2976 O O . VAL B 1 179 ? 6.023 -2.961 3.109 1 98.25 179 VAL B O 1
ATOM 2979 N N . THR B 1 180 ? 4.809 -2.119 4.758 1 98.62 180 THR B N 1
ATOM 2980 C CA . THR B 1 180 ? 3.996 -3.309 4.98 1 98.62 180 THR B CA 1
ATOM 2981 C C . THR B 1 180 ? 2.555 -3.068 4.539 1 98.62 180 THR B C 1
ATOM 2983 O O . THR B 1 180 ? 1.953 -2.053 4.895 1 98.62 180 THR B O 1
ATOM 2986 N N . VAL B 1 181 ? 2.055 -3.979 3.734 1 98.75 181 VAL B N 1
ATOM 2987 C CA . VAL B 1 181 ? 0.699 -3.85 3.213 1 98.75 181 VAL B CA 1
ATOM 2988 C C . VAL B 1 181 ? -0.095 -5.117 3.52 1 98.75 181 VAL B C 1
ATOM 2990 O O . VAL B 1 181 ? 0.383 -6.23 3.283 1 98.75 181 VAL B O 1
ATOM 2993 N N . ILE B 1 182 ? -1.226 -4.914 4.055 1 98.75 182 ILE B N 1
ATOM 2994 C CA . ILE B 1 182 ? -2.189 -5.988 4.262 1 98.75 182 ILE B CA 1
ATOM 2995 C C . ILE B 1 182 ? -3.461 -5.707 3.467 1 98.75 182 ILE B C 1
ATOM 2997 O O . ILE B 1 182 ? -4.156 -4.719 3.727 1 98.75 182 ILE B O 1
ATOM 3001 N N . ILE B 1 183 ? -3.686 -6.5 2.492 1 98.62 183 ILE B N 1
ATOM 3002 C CA . ILE B 1 183 ? -4.977 -6.441 1.816 1 98.62 183 ILE B CA 1
ATOM 3003 C C . ILE B 1 183 ? -6 -7.277 2.584 1 98.62 183 ILE B C 1
ATOM 3005 O O . ILE B 1 183 ? -5.918 -8.508 2.598 1 98.62 183 ILE B O 1
ATOM 3009 N N . ASN B 1 184 ? -6.938 -6.629 3.133 1 97.12 184 ASN B N 1
ATOM 3010 C CA . ASN B 1 184 ? -7.906 -7.25 4.031 1 97.12 184 ASN B CA 1
ATOM 3011 C C . ASN B 1 184 ? -9.156 -7.695 3.287 1 97.12 184 ASN B C 1
ATOM 3013 O O . ASN B 1 184 ? -9.836 -8.633 3.707 1 97.12 184 ASN B O 1
ATOM 3017 N N . HIS B 1 185 ? -9.469 -6.949 2.289 1 96.5 185 HIS B N 1
ATOM 3018 C CA . HIS B 1 185 ? -10.656 -7.137 1.462 1 96.5 185 HIS B CA 1
ATOM 3019 C C . HIS B 1 185 ? -10.406 -6.695 0.024 1 96.5 185 HIS B C 1
ATOM 3021 O O . HIS B 1 185 ? -9.438 -5.977 -0.247 1 96.5 185 HIS B O 1
ATOM 3027 N N . LYS B 1 186 ? -11.234 -7.164 -0.848 1 95.31 186 LYS B N 1
ATOM 3028 C CA . LYS B 1 186 ? -11.078 -6.805 -2.254 1 95.31 186 LYS B CA 1
ATOM 3029 C C . LYS B 1 186 ? -10.945 -5.293 -2.426 1 95.31 186 LYS B C 1
ATOM 3031 O O . LYS B 1 186 ? -11.797 -4.535 -1.954 1 95.31 186 LYS B O 1
ATOM 3036 N N . PRO B 1 187 ? -9.859 -4.883 -3.105 1 93.88 187 PRO B N 1
ATOM 3037 C CA . PRO B 1 187 ? -9.781 -3.457 -3.434 1 93.88 187 PRO B CA 1
ATOM 3038 C C . PRO B 1 187 ? -10.945 -2.99 -4.312 1 93.88 187 PRO B C 1
ATOM 3040 O O . PRO B 1 187 ? -11.414 -3.744 -5.168 1 93.88 187 PRO B O 1
ATOM 3043 N N . MET B 1 188 ? -11.383 -1.767 -4.191 1 91.06 188 MET B N 1
ATOM 3044 C CA . MET B 1 188 ? -12.625 -1.266 -4.77 1 91.06 188 MET B CA 1
ATOM 3045 C C . MET B 1 188 ? -12.531 -1.193 -6.293 1 91.06 188 MET B C 1
ATOM 3047 O O . MET B 1 188 ? -13.523 -1.378 -6.988 1 91.06 188 MET B O 1
ATOM 3051 N N . THR B 1 189 ? -11.32 -0.976 -6.816 1 91.25 189 THR B N 1
ATOM 3052 C CA . THR B 1 189 ? -11.25 -0.694 -8.25 1 91.25 189 THR B CA 1
ATOM 3053 C C . THR B 1 189 ? -10.523 -1.812 -8.984 1 91.25 189 THR B C 1
ATOM 3055 O O . THR B 1 189 ? -10.234 -1.689 -10.172 1 91.25 189 THR B O 1
ATOM 3058 N N . ILE B 1 190 ? -10.18 -2.871 -8.32 1 94.69 190 ILE B N 1
ATOM 3059 C CA . ILE B 1 190 ? -9.375 -3.918 -8.93 1 94.69 190 ILE B CA 1
ATOM 3060 C C . ILE B 1 190 ? -10.125 -5.25 -8.875 1 94.69 190 ILE B C 1
ATOM 3062 O O . ILE B 1 190 ? -10.727 -5.586 -7.852 1 94.69 190 ILE B O 1
ATOM 3066 N N . ASP B 1 191 ? -10.148 -5.918 -10.016 1 96.81 191 ASP B N 1
ATOM 3067 C CA . ASP B 1 191 ? -10.531 -7.324 -10.031 1 96.81 191 ASP B CA 1
ATOM 3068 C C . ASP B 1 191 ? -9.391 -8.211 -9.539 1 96.81 191 ASP B C 1
ATOM 3070 O O . ASP B 1 191 ? -8.547 -8.641 -10.328 1 96.81 191 ASP B O 1
ATOM 3074 N N . LEU B 1 192 ? -9.383 -8.539 -8.266 1 98.12 192 LEU B N 1
ATOM 3075 C CA . LEU B 1 192 ? -8.289 -9.266 -7.633 1 98.12 192 LEU B CA 1
ATOM 3076 C C . LEU B 1 192 ? -8.562 -10.766 -7.625 1 98.12 192 LEU B C 1
ATOM 3078 O O . LEU B 1 192 ? -9.602 -11.211 -7.137 1 98.12 192 LEU B O 1
ATOM 3082 N N . ASN B 1 193 ? -7.625 -11.516 -8.195 1 98.69 193 ASN B N 1
ATOM 3083 C CA . ASN B 1 193 ? -7.684 -12.977 -8.25 1 98.69 193 ASN B CA 1
ATOM 3084 C C . ASN B 1 193 ? -6.477 -13.609 -7.559 1 98.69 193 ASN B C 1
ATOM 3086 O O . ASN B 1 193 ? -5.336 -13.211 -7.805 1 98.69 193 ASN B O 1
ATOM 3090 N N . VAL B 1 194 ? -6.801 -14.547 -6.695 1 98.88 194 VAL B N 1
ATOM 3091 C CA . VAL B 1 194 ? -5.738 -15.266 -5.996 1 98.88 194 VAL B CA 1
ATOM 3092 C C . VAL B 1 194 ? -5.727 -16.734 -6.438 1 98.88 194 VAL B C 1
ATOM 3094 O O . VAL B 1 194 ? -6.719 -17.438 -6.277 1 98.88 194 VAL B O 1
ATOM 3097 N N . TYR B 1 195 ? -4.625 -17.141 -7.008 1 98.88 195 TYR B N 1
ATOM 3098 C CA . TYR B 1 195 ? -4.445 -18.531 -7.43 1 98.88 195 TYR B CA 1
ATOM 3099 C C . TYR B 1 195 ? -3.459 -19.25 -6.516 1 98.88 195 TYR B C 1
ATOM 3101 O O . TYR B 1 195 ? -2.271 -18.922 -6.492 1 98.88 195 TYR B O 1
ATOM 3109 N N . ILE B 1 196 ? -3.949 -20.234 -5.816 1 98.69 196 ILE B N 1
ATOM 3110 C CA . ILE B 1 196 ? -3.16 -21.031 -4.879 1 98.69 196 ILE B CA 1
ATOM 3111 C C . ILE B 1 196 ? -2.656 -22.297 -5.566 1 98.69 196 ILE B C 1
ATOM 3113 O O . ILE B 1 196 ? -3.428 -23 -6.215 1 98.69 196 ILE B O 1
ATOM 3117 N N . ILE B 1 197 ? -1.381 -22.516 -5.426 1 98.38 197 ILE B N 1
ATOM 3118 C CA . ILE B 1 197 ? -0.773 -23.656 -6.098 1 98.38 197 ILE B CA 1
ATOM 3119 C C . ILE B 1 197 ? -0.313 -24.688 -5.059 1 98.38 197 ILE B C 1
ATOM 3121 O O . ILE B 1 197 ? 0.34 -24.328 -4.074 1 98.38 197 ILE B O 1
ATOM 3125 N N . GLY B 1 198 ? -0.519 -25.969 -5.324 1 97.81 198 GLY B N 1
ATOM 3126 C CA . GLY B 1 198 ? -0.209 -27.062 -4.41 1 97.81 198 GLY B CA 1
ATOM 3127 C C . GLY B 1 198 ? 1.271 -27.391 -4.359 1 97.81 198 GLY B C 1
ATOM 3128 O O . GLY B 1 198 ? 1.65 -28.5 -3.984 1 97.81 198 GLY B O 1
ATOM 3129 N N . GLU B 1 199 ? 2.119 -26.484 -4.781 1 98 199 GLU B N 1
ATOM 3130 C CA . GLU B 1 199 ? 3.572 -26.625 -4.781 1 98 199 GLU B CA 1
ATOM 3131 C C . GLU B 1 199 ? 4.234 -25.5 -3.98 1 98 199 GLU B C 1
ATOM 3133 O O . GLU B 1 199 ? 3.623 -24.469 -3.736 1 98 199 GLU B O 1
ATOM 3138 N N . SER B 1 200 ? 5.461 -25.859 -3.453 1 98.12 200 SER B N 1
ATOM 3139 C CA . SER B 1 200 ? 6.285 -24.797 -2.908 1 98.12 200 SER B CA 1
ATOM 3140 C C . SER B 1 200 ? 6.879 -23.938 -4.02 1 98.12 200 SER B C 1
ATOM 3142 O O . SER B 1 200 ? 7.602 -24.438 -4.883 1 98.12 200 SER B O 1
ATOM 3144 N N . LEU B 1 201 ? 6.512 -22.641 -4.039 1 97.94 201 LEU B N 1
ATOM 3145 C CA . LEU B 1 201 ? 6.977 -21.734 -5.07 1 97.94 201 LEU B CA 1
ATOM 3146 C C . LEU B 1 201 ? 7.512 -20.438 -4.453 1 97.94 201 LEU B C 1
ATOM 3148 O O . LEU B 1 201 ? 6.883 -19.875 -3.557 1 97.94 201 LEU B O 1
ATOM 3152 N N . GLY B 1 202 ? 8.625 -19.969 -4.898 1 96 202 GLY B N 1
ATOM 3153 C CA . GLY B 1 202 ? 9.219 -18.734 -4.426 1 96 202 GLY B CA 1
ATOM 3154 C C . GLY B 1 202 ? 9.422 -18.688 -2.924 1 96 202 GLY B C 1
ATOM 3155 O O . GLY B 1 202 ? 9.625 -19.734 -2.295 1 96 202 GLY B O 1
ATOM 3156 N N . PHE B 1 203 ? 9.57 -17.5 -2.533 1 93.62 203 PHE B N 1
ATOM 3157 C CA . PHE B 1 203 ? 9.703 -17.266 -1.101 1 93.62 203 PHE B CA 1
ATOM 3158 C C . PHE B 1 203 ? 9.258 -15.852 -0.747 1 93.62 203 PHE B C 1
ATOM 3160 O O . PHE B 1 203 ? 9.172 -14.984 -1.619 1 93.62 203 PHE B O 1
#

InterPro domains:
  IPR003741 LUD domain [PF02589] (6-196)
  IPR024185 5-formyltetrahydrofolate cyclo-ligase-like domain superfamily [G3DSA:3.40.50.10420] (1-165)
  IPR037171 NagB/RpiA transferase-like [SSF100950] (3-151)

Secondary structure (DSSP, 8-state):
-HHHHHHHHHHHHHTT-EEEEESSHHHHHHHHHHHTTT--EEEE-S-HHHHHTTHHHHHHHTT-EEEEGGGS-GGGHHHHHHHHHTSSEEEEE-SEEETTS-EEEEESSSHHHHHHHSS-SEEEEEEEGGGEESSHHHHHHHIIIIIHHHHHHHTT---HHHHHSS------TT----EEEEE-S--TT-EEEEEEESS----/-HHHHHHHHHHHHHTT-EEEEESSHHHHHHHHHHHTTT--EEEE-S-HHHHHTTHHHHHHHTT-EEEEGGGS-HHHHHHHHHHHHTSSEEEEE-SEEETTS-EEEEESSSHHHHHHHSS-SEEEEEEEGGGEESSHHHHHHHIIIIIHHHHHHHTT---HHHHHSS------TT----EEEEE-S--TT-EEEEEEESS----

pLDDT: mean 96.66, std 3.11, range [68.94, 98.88]

Nearest PDB structures (foldseek):
  6jlz-assembly1_D  TM=4.876E-01  e=2.111E-04  Schizosaccharomyces pombe 972h-
  4zem-assembly2_B  TM=4.641E-01  e=1.272E-03  Thermochaetoides thermophila
  7f67-assembly1_C  TM=4.573E-01  e=9.840E-04  Homo sapiens
  7f67-assembly1_D  TM=4.464E-01  e=1.049E-03  Homo sapiens
  7f66-assembly1_D  TM=4.831E-01  e=2.416E-03  Homo sapiens

Organism: NCBI:txid312168

Foldseek 3Di:
DVVLVVLLQVLQVVLVAAEAEAAALQVVLVVVCVVCLPFAEAEEDDAQQCVVSVNVVVCVVSVHRYQYLVPDDPVCSVVSLVSNLQGQEYEYAAQAAESSGKGKHFFAVCSNVCSQQDHYAEYEYEEEPVRYHHDDVRNVVSCQQPPQQVVCLVVVFPDPCVVVSGHPVDPDPRHTRPDMDMDPHHHPRYNHYYYYYHDDTGD/DVVLVVLLQVLQVVLVAAEAEAAALQVVLVVVCVVCLPFAEAEEDDAQQCVVSVSQVVCVVSPHRYQYLVPDDPVCSVVSLVSNLQGQEYEYAAQAAESSGKGKHFFAVCSNVCSQQDHYAEYEYEYEPVRYHHDDVRNVVSCQQPPQCVVCLVVVFPDPCVVVSGHPVDPDPRDTRPDMDMDPHHHPRYNHYYYYYHDDTGD

Radius of gyration: 20.82 Å; Cα contacts (8 Å, |Δi|>4): 928; chains: 2; bounding box: 49×62×54 Å